Protein AF-A0A7S2GHD1-F1 (afdb_monomer)

Organism: NCBI:txid156173

Foldseek 3Di:
DDDDDDDDDDDDDDDDDDDDDDDDDDDDDDDDDDDDDDDDDDDDDDDDDDDDDPDDPDDDPQCPPPQQLVLQVVLQVCLVPVPLVDDPPCVPPVPFPQDPVLLVQQLVVLVVVVVVFAADPVVVVVLVVVLVVLQVLLCVLAPQKHKDWFDCVLLVQDTHLRATEIEIDHNDLADALVRQLVSLVVSLVSVVVVVQWDPWDWDSPDPWTWIWIAGPPPRRIYIYTYQAPVRRLLRLVSSLQCVLDVLLSSLLNLQLLLCVLAVQQDLVQLHFHSSLSSLLSLLLQSNDVRRQDHLQLSGDDPDDPQPPQWDQGNVRDIWRSDGHRPSVSSNVSVVPNPDHDPDRSSRSQLSSLCCLQPSDDQQFWARESNSSHTDGCVSLVLNDDDPPDDARASRRFYADHINRNDTSSRSHGPVSVVSVNVLSNVSNCQSRPVSHHSCNSSHHDDPCVVVVVPPPDPDDDDDDDD

Sequence (466 aa):
PKMQKKTQPPQPSTQPPQQPPPQPPPQPLPQPPPQPPPQSASQPAVSTPLEPQPLPVHQVPPSGGLPLAQQLLLQRERAIHQPRLYRPNTARFSARLIPRDLVEANSAAALDTFASLQPPAEDMAVRQSLLSRLQALVSAVEPGATLHPFGSSVSGLASKGADLDLTLMSGTDEMAKEQQSALVETLAEAMEASGQMETVQARPKARVPIVALKDASSSLKCDICMCNKLALRNSQLLRAYMTLDPRARQLAFLIKYWAKRREINNPYHGSPSSYAWVLLVIHYLQTTSPPVLPVLQDLHGPNVPATDTFVRAHDGRAFDCYFFSDIDAIGQAMSHLGTRNVQTVGELLIGFFRRYAREFDFVKNVTSIRTGAFLTKQDKGWDKKEAGFHGDRHLFCIEDPFELTHDLGRVMDRDTLRYVRSEIDRADALLSEQRGSFEALTARYVDNSAAKNAQPKPKPKPKPKP

Mean predicted aligned error: 12.32 Å

Secondary structure (DSSP, 8-state):
---------PPPP-PPPPPPPPPPPPPPPPPPPPPPPPP--PPPP-------PPP---SS--STTS-HHHHHHHHHHHHHHS--SS---GGGTTT----HHHHHHHHHHHHHHHHHTSPPHHHHHHHHHHHHHHHHHHHHHSTT-EEEEETHHHHT-PPTT--EEEEEE-SSS---HHHHHHHHHHHHHHHHHTSSEEEEEEETTSSS-EEEEEETTT--EEEEEES-HHHHHHHHHHHHHHHH-HHHHHHHHHHHHHHHHTT---GGGTSPPHHHHHHHHHHHHHTSSS-SS--GGG---TT--GGG-EEE-TTS-EEE------HHHHHHHHHTSS------HHHHHHHHHHIIIII--TTTEEEETTTTEEEEHHHHTTTSPPTT--S---SSEEB-SS-TT-BGGGG--HHHHHHHHHHHHHHHHHHHTS---HHHHTPPP--THHHHHTSPPPPPPPPPP-

Solvent-accessible surface area (backbone atoms only — not comparable to full-atom values): 27524 Å² total; per-residue (Å²): 138,81,87,84,89,82,86,86,85,85,87,85,89,79,84,85,87,81,85,84,83,89,83,83,85,84,83,90,81,86,86,80,82,90,78,83,89,80,79,92,77,83,78,87,77,84,80,72,86,76,76,84,75,78,78,87,87,79,88,74,79,71,48,63,87,47,59,60,44,57,42,53,48,52,52,47,51,48,49,71,63,48,74,65,95,59,79,74,78,49,91,83,63,76,78,71,80,60,58,66,68,59,40,52,52,31,26,50,52,45,51,53,51,54,61,74,38,44,52,55,80,64,51,57,55,52,51,51,53,50,50,54,53,50,41,54,56,44,33,72,76,41,73,68,37,44,72,43,75,19,47,42,73,54,24,74,56,43,41,56,89,50,61,45,40,32,27,39,38,58,71,54,100,76,67,56,65,70,56,46,22,52,47,25,47,53,50,33,53,54,42,52,73,65,69,57,45,36,80,66,42,60,37,46,85,44,98,63,24,26,28,36,34,24,34,61,89,78,66,46,39,35,39,41,29,52,43,47,55,59,51,45,52,52,16,50,54,45,23,50,55,34,66,69,36,68,57,51,36,52,49,36,41,50,52,41,49,32,30,53,29,56,71,45,39,40,49,93,79,22,26,40,36,53,66,50,55,36,48,56,42,52,27,49,33,22,55,38,90,54,43,72,41,82,38,42,56,64,47,46,70,90,88,68,73,83,85,77,29,65,44,60,37,68,84,71,53,72,29,66,60,60,54,56,75,60,54,66,61,50,50,56,30,58,69,70,59,84,73,74,54,79,74,50,62,27,54,49,52,47,50,49,28,40,40,67,56,73,66,58,48,52,86,47,40,22,46,27,50,51,73,34,44,76,44,46,22,69,83,68,58,48,72,56,86,60,87,97,59,95,71,72,55,46,54,52,34,31,44,39,77,49,55,69,87,41,49,58,21,49,53,23,45,75,67,48,46,53,51,54,49,51,52,35,42,48,44,30,41,27,63,60,70,67,76,46,48,49,63,68,64,41,41,68,66,74,82,58,64,65,63,63,70,67,53,80,75,78,76,79,76,82,75,82,78,133

InterPro domains:
  IPR002058 PAP/25A-associated [PF03828] (345-406)
  IPR043519 Nucleotidyltransferase superfamily [G3DSA:3.30.460.10] (127-244)
  IPR043519 Nucleotidyltransferase superfamily [SSF81301] (103-242)
  IPR054708 Poly(A) RNA polymerase, mitochondrial-like, central palm domain [PF22600] (112-242)

Structure (mmCIF, N/CA/C/O backbone):
data_AF-A0A7S2GHD1-F1
#
_entry.id   AF-A0A7S2GHD1-F1
#
loop_
_atom_site.group_PDB
_atom_site.id
_atom_site.type_symbol
_atom_site.label_atom_id
_atom_site.label_alt_id
_atom_site.label_comp_id
_atom_site.label_asym_id
_atom_site.label_entity_id
_atom_site.label_seq_id
_atom_site.pdbx_PDB_ins_code
_atom_site.Cartn_x
_atom_site.Cartn_y
_atom_site.Cartn_z
_atom_site.occupancy
_atom_site.B_iso_or_equiv
_atom_site.auth_seq_id
_atom_site.auth_comp_id
_atom_site.auth_asym_id
_atom_site.auth_atom_id
_atom_site.pdbx_PDB_model_num
ATOM 1 N N . PRO A 1 1 ? -40.610 44.596 34.207 1.00 37.78 1 PRO A N 1
ATOM 2 C CA . PRO A 1 1 ? -41.907 45.046 34.773 1.00 37.78 1 PRO A CA 1
ATOM 3 C C . PRO A 1 1 ? -42.949 43.928 34.665 1.00 37.78 1 PRO A C 1
ATOM 5 O O . PRO A 1 1 ? -43.111 43.339 33.604 1.00 37.78 1 PRO A O 1
ATOM 8 N N . LYS A 1 2 ? -43.532 43.571 35.810 1.00 35.34 2 LYS A N 1
ATOM 9 C CA . LYS A 1 2 ? -44.385 42.404 36.051 1.00 35.34 2 LYS A CA 1
ATOM 10 C C . LYS A 1 2 ? -45.755 42.494 35.360 1.00 35.34 2 LYS A C 1
ATOM 12 O O . LYS A 1 2 ? -46.320 43.573 35.286 1.00 35.34 2 LYS A O 1
ATOM 17 N N . MET A 1 3 ? -46.274 41.302 35.039 1.00 34.78 3 MET A N 1
ATOM 18 C CA . MET A 1 3 ? -47.674 40.846 35.109 1.00 34.78 3 MET A CA 1
ATOM 19 C C . MET A 1 3 ? -48.775 41.665 34.42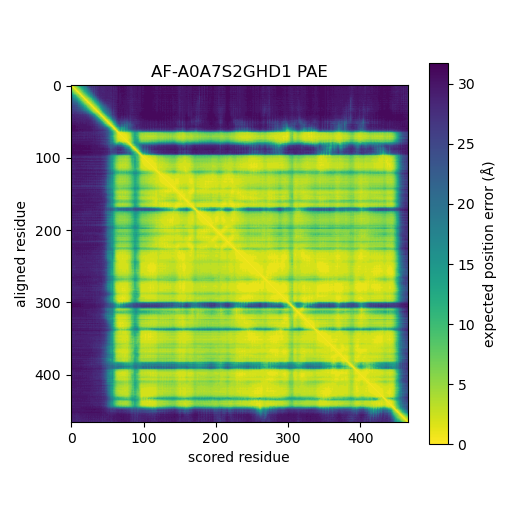2 1.00 34.78 3 MET A C 1
ATOM 21 O O . MET A 1 3 ? -49.063 42.781 34.827 1.00 34.78 3 MET A O 1
ATOM 25 N N . GLN A 1 4 ? -49.571 40.977 33.593 1.00 38.78 4 GLN A N 1
ATOM 26 C CA . GLN A 1 4 ? -51.027 40.927 33.783 1.00 38.78 4 GLN A CA 1
ATOM 27 C C . GLN A 1 4 ? -51.646 39.679 33.121 1.00 38.78 4 GLN A C 1
ATOM 29 O O . GLN A 1 4 ? -51.454 39.417 31.938 1.00 38.78 4 GLN A O 1
ATOM 34 N N . LYS A 1 5 ? -52.376 38.903 33.936 1.00 39.75 5 LYS A N 1
ATOM 35 C CA . LYS A 1 5 ? -53.322 37.838 33.558 1.00 39.75 5 LYS A CA 1
ATOM 36 C C . LYS A 1 5 ? -54.640 38.467 33.082 1.00 39.75 5 LYS A C 1
ATOM 38 O O . LYS A 1 5 ? -55.083 39.411 33.727 1.00 39.75 5 LYS A O 1
ATOM 43 N N . LYS A 1 6 ? -55.305 37.864 32.088 1.00 39.19 6 LYS A N 1
ATOM 44 C CA . LYS A 1 6 ? -56.770 37.897 31.842 1.00 39.19 6 LYS A CA 1
ATOM 45 C C . LYS A 1 6 ? -57.143 36.659 30.996 1.00 39.19 6 LYS A C 1
ATOM 47 O O . LYS A 1 6 ? -56.630 36.522 29.896 1.00 39.19 6 LYS A O 1
ATOM 52 N N . THR A 1 7 ? -57.611 35.572 31.618 1.00 37.84 7 THR A N 1
ATOM 53 C CA . THR A 1 7 ? -59.014 35.076 31.698 1.00 37.84 7 THR A CA 1
ATOM 54 C C . THR A 1 7 ? -59.692 34.709 30.364 1.00 37.84 7 THR A C 1
ATOM 56 O O . THR A 1 7 ? -59.926 35.561 29.515 1.00 37.84 7 THR A O 1
ATOM 59 N N . GLN A 1 8 ? -60.029 33.414 30.245 1.00 38.12 8 GLN A N 1
ATOM 60 C CA . GLN A 1 8 ? -60.832 32.744 29.204 1.00 38.12 8 GLN A CA 1
ATOM 61 C C . GLN A 1 8 ? -62.340 33.043 29.313 1.00 38.12 8 GLN A C 1
ATOM 63 O O . GLN A 1 8 ? -62.835 33.276 30.418 1.00 38.12 8 GLN A O 1
ATOM 68 N N . PRO A 1 9 ? -63.079 32.866 28.202 1.00 45.22 9 PRO A N 1
ATOM 69 C CA . PRO A 1 9 ? -64.452 32.350 28.180 1.00 45.22 9 PRO A CA 1
ATOM 70 C C . PRO A 1 9 ? -64.586 31.018 27.378 1.00 45.22 9 PRO A C 1
ATOM 72 O O . PRO A 1 9 ? -63.629 30.607 26.721 1.00 45.22 9 PRO A O 1
ATOM 75 N N . PRO A 1 10 ? -65.730 30.301 27.475 1.00 46.19 10 PRO A N 1
ATOM 76 C CA . PRO A 1 10 ? -65.793 28.833 27.430 1.00 46.19 10 PRO A CA 1
ATOM 77 C C . PRO A 1 10 ? -66.071 28.199 26.050 1.00 46.19 10 PRO A C 1
ATOM 79 O O . PRO A 1 10 ? -66.536 28.847 25.117 1.00 46.19 10 PRO A O 1
ATOM 82 N N . GLN A 1 11 ? -65.799 26.889 25.970 1.00 40.75 11 GLN A N 1
ATOM 83 C CA . GLN A 1 11 ? -66.044 25.991 24.832 1.00 40.75 11 GLN A CA 1
ATOM 84 C C . GLN A 1 11 ? -67.536 25.677 24.606 1.00 40.75 11 GLN A C 1
ATOM 86 O O . GLN A 1 11 ? -68.266 25.493 25.582 1.00 40.75 11 GLN A O 1
ATOM 91 N N . PRO A 1 12 ? -67.953 25.440 23.348 1.00 41.81 12 PRO A N 1
ATOM 92 C CA . PRO A 1 12 ? -69.106 24.615 23.024 1.00 41.81 12 PRO A CA 1
ATOM 93 C C . PRO A 1 12 ? -68.707 23.202 22.561 1.00 41.81 12 PRO A C 1
ATOM 95 O O . PRO A 1 12 ? -67.765 22.993 21.799 1.00 41.81 12 PRO A O 1
ATOM 98 N N . SER A 1 13 ? -69.481 22.237 23.044 1.00 36.03 13 SER A N 1
ATOM 99 C CA . SER A 1 13 ? -69.466 20.804 22.756 1.00 36.03 13 SER A CA 1
ATOM 100 C C . SER A 1 13 ? -70.021 20.458 21.369 1.00 36.03 13 SER A C 1
ATOM 102 O O . SER A 1 13 ? -71.131 20.881 21.048 1.00 36.03 13 SER A O 1
ATOM 104 N N . THR A 1 14 ? -69.347 19.580 20.617 1.00 41.84 14 THR A N 1
ATOM 105 C CA . THR A 1 14 ? -69.944 18.859 19.474 1.00 41.84 14 THR A CA 1
ATOM 106 C C . THR A 1 14 ? -69.429 17.419 19.396 1.00 41.84 14 THR A C 1
ATOM 108 O O . THR A 1 14 ? -68.226 17.172 19.443 1.00 41.84 14 THR A O 1
ATOM 111 N N . GLN A 1 15 ? -70.382 16.488 19.319 1.00 44.69 15 GLN A N 1
ATOM 112 C CA . GLN A 1 15 ? -70.245 15.029 19.259 1.00 44.69 15 GLN A CA 1
ATOM 113 C C . GLN A 1 15 ? -69.568 14.524 17.963 1.00 44.69 15 GLN A C 1
ATOM 115 O O . GLN A 1 15 ? -69.594 15.224 16.949 1.00 44.69 15 GLN A O 1
ATOM 120 N N . PRO A 1 16 ? -68.996 13.301 17.970 1.00 50.09 16 PRO A N 1
ATOM 121 C CA . PRO A 1 16 ? -68.342 12.699 16.806 1.00 50.09 16 PRO A CA 1
ATOM 122 C C . PRO A 1 16 ? -69.345 12.152 15.762 1.00 50.09 16 PRO A C 1
ATOM 124 O O . PRO A 1 16 ? -70.414 11.668 16.140 1.00 50.09 16 PRO A O 1
ATOM 127 N N . PRO A 1 17 ? -69.014 12.180 14.455 1.00 49.69 17 PRO A N 1
ATOM 128 C CA . PRO A 1 17 ? -69.890 11.678 13.396 1.00 49.69 17 PRO A CA 1
ATOM 129 C C . PRO A 1 17 ? -69.928 10.140 13.310 1.00 49.69 17 PRO A C 1
ATOM 131 O O . PRO A 1 17 ? -68.912 9.457 13.440 1.00 49.69 17 PRO A O 1
ATOM 134 N N . GLN A 1 18 ? -71.137 9.626 13.064 1.00 46.00 18 GLN A N 1
ATOM 135 C CA . GLN A 1 18 ? -71.515 8.217 12.903 1.00 46.00 18 GLN A CA 1
ATOM 136 C C . GLN A 1 18 ? -71.136 7.651 11.518 1.00 46.00 18 GLN A C 1
ATOM 138 O O . GLN A 1 18 ? -71.152 8.364 10.516 1.00 46.00 18 GLN A O 1
ATOM 143 N N . GLN A 1 19 ? -70.835 6.348 11.468 1.00 46.50 19 GLN A N 1
ATOM 144 C CA . GLN A 1 19 ? -70.593 5.572 10.243 1.00 46.50 19 GLN A CA 1
ATOM 145 C C . GLN A 1 19 ? -71.900 5.283 9.470 1.00 46.50 19 GLN A C 1
ATOM 147 O O . GLN A 1 19 ? -72.913 4.983 10.104 1.00 46.50 19 GLN A O 1
ATOM 152 N N . PRO A 1 20 ? -71.894 5.301 8.122 1.00 58.06 20 PRO A N 1
ATOM 153 C CA . PRO A 1 20 ? -73.036 4.869 7.314 1.00 58.06 20 PRO A CA 1
ATOM 154 C C . PRO A 1 20 ? -73.120 3.327 7.157 1.00 58.06 20 PRO A C 1
ATOM 156 O O . PRO A 1 20 ? -72.095 2.647 7.232 1.00 58.06 20 PRO A O 1
ATOM 159 N N . PRO A 1 21 ? -74.329 2.767 6.932 1.00 55.34 21 PRO A N 1
ATOM 160 C CA . PRO A 1 21 ? -74.600 1.321 6.912 1.00 55.34 21 PRO A CA 1
ATOM 161 C C . PRO A 1 21 ? -74.202 0.620 5.589 1.00 55.34 21 PRO A C 1
ATOM 163 O O . PRO A 1 21 ? -74.040 1.286 4.564 1.00 55.34 21 PRO A O 1
ATOM 166 N N . PRO A 1 22 ? -74.068 -0.726 5.580 1.00 46.72 22 PRO A N 1
ATOM 167 C CA . PRO A 1 22 ? -73.596 -1.493 4.423 1.00 46.72 22 PRO A CA 1
ATOM 168 C C . PRO A 1 22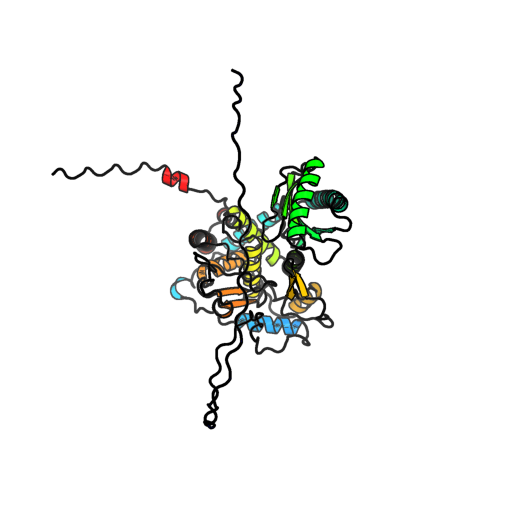 ? -74.678 -1.686 3.344 1.00 46.72 22 PRO A C 1
ATOM 170 O O . PRO A 1 22 ? -75.854 -1.874 3.655 1.00 46.72 22 PRO A O 1
ATOM 173 N N . GLN A 1 23 ? -74.272 -1.686 2.069 1.00 56.38 23 GLN A N 1
ATOM 174 C CA . GLN A 1 23 ? -75.145 -1.982 0.923 1.00 56.38 23 GLN A CA 1
ATOM 175 C C . GLN A 1 23 ? -75.169 -3.488 0.570 1.00 56.38 23 GLN A C 1
ATOM 177 O O . GLN A 1 23 ? -74.152 -4.165 0.738 1.00 56.38 23 GLN A O 1
ATOM 182 N N . PRO A 1 24 ? -76.310 -4.020 0.078 1.00 52.81 24 PRO A N 1
ATOM 183 C CA . PRO A 1 24 ? -76.503 -5.439 -0.245 1.00 52.81 24 PRO A CA 1
ATOM 184 C C . PRO A 1 24 ? -75.884 -5.849 -1.600 1.00 52.81 24 PRO A C 1
ATOM 186 O O . PRO A 1 24 ? -75.637 -4.990 -2.449 1.00 52.81 24 PRO A O 1
ATOM 189 N N . PRO A 1 25 ? -75.648 -7.157 -1.839 1.00 50.31 25 PRO A N 1
ATOM 190 C CA . PRO A 1 25 ? -74.946 -7.628 -3.030 1.00 50.31 25 PRO A CA 1
ATOM 191 C C . PRO A 1 25 ? -75.869 -7.692 -4.265 1.00 50.31 25 PRO A C 1
ATOM 193 O O . PRO A 1 25 ? -77.022 -8.115 -4.142 1.00 50.31 25 PRO A O 1
ATOM 196 N N . PRO A 1 26 ? -75.388 -7.336 -5.470 1.00 54.94 26 PRO A N 1
ATOM 197 C CA . PRO A 1 26 ? -76.144 -7.525 -6.706 1.00 54.94 26 PRO A CA 1
ATOM 198 C C . PRO A 1 26 ? -76.086 -8.979 -7.222 1.00 54.94 26 PRO A C 1
ATOM 200 O O . PRO A 1 26 ? -75.068 -9.662 -7.117 1.00 54.94 26 PRO A O 1
ATOM 203 N N . GLN A 1 27 ? -77.212 -9.434 -7.783 1.00 47.22 27 GLN A N 1
ATOM 204 C CA . GLN A 1 27 ? -77.449 -10.769 -8.353 1.00 47.22 27 GLN A CA 1
ATOM 205 C C . GLN A 1 27 ? -76.729 -10.996 -9.703 1.00 47.22 27 GLN A C 1
ATOM 207 O O . GLN A 1 27 ? -76.433 -10.027 -10.405 1.00 47.22 27 GLN A O 1
ATOM 212 N N . PRO A 1 28 ? -76.467 -12.261 -10.101 1.00 42.12 28 PRO A N 1
ATOM 213 C CA . PRO A 1 28 ? -75.645 -12.576 -11.267 1.00 42.12 28 PRO A CA 1
ATOM 214 C C . PRO A 1 28 ? -76.436 -12.549 -12.587 1.00 42.12 28 PRO A C 1
ATOM 216 O O . PRO A 1 28 ? -77.544 -13.077 -12.678 1.00 42.12 28 PRO A O 1
ATOM 219 N N . LEU A 1 29 ? -75.824 -11.985 -13.631 1.00 47.00 29 LEU A N 1
ATOM 220 C CA . LEU A 1 29 ? -76.291 -12.030 -15.024 1.00 47.00 29 LEU A CA 1
ATOM 221 C C . LEU A 1 29 ? -75.505 -13.087 -15.842 1.00 47.00 29 LEU A C 1
ATOM 223 O O . LEU A 1 29 ? -74.396 -13.455 -15.451 1.00 47.00 29 LEU A O 1
ATOM 227 N N . PRO A 1 30 ? -76.092 -13.623 -16.935 1.00 37.97 30 PRO A N 1
ATOM 228 C CA . PRO A 1 30 ? -75.786 -14.952 -17.478 1.00 37.97 30 PRO A CA 1
ATOM 229 C C . PRO A 1 30 ? -74.497 -15.031 -18.312 1.00 37.97 30 PRO A C 1
ATOM 231 O O . PRO A 1 30 ? -74.081 -14.063 -18.945 1.00 37.97 30 PRO A O 1
ATOM 234 N N . GLN A 1 31 ? -73.887 -16.223 -18.334 1.00 44.22 31 GLN A N 1
ATOM 235 C CA . GLN A 1 31 ? -72.625 -16.495 -19.031 1.00 44.22 31 GLN A CA 1
ATOM 236 C C . GLN A 1 31 ? -72.786 -16.609 -20.562 1.00 44.22 31 GLN A C 1
ATOM 238 O O . GLN A 1 31 ? -73.662 -17.344 -21.024 1.00 44.22 31 GLN A O 1
ATOM 243 N N . PRO A 1 32 ? -71.908 -15.968 -21.356 1.00 44.81 32 PRO A N 1
ATOM 244 C CA . PRO A 1 32 ? -71.729 -16.262 -22.778 1.00 44.81 32 PRO A CA 1
ATOM 245 C C . PRO A 1 32 ? -70.760 -17.450 -23.025 1.00 44.81 32 PRO A C 1
ATOM 247 O O . PRO A 1 32 ? -69.942 -17.767 -22.160 1.00 44.81 32 PRO A O 1
ATOM 250 N N . PRO A 1 33 ? -70.849 -18.120 -24.196 1.00 42.50 33 PRO A N 1
ATOM 251 C CA . PRO A 1 33 ? -70.137 -19.368 -24.519 1.00 42.50 33 PRO A CA 1
ATOM 252 C C . PRO A 1 33 ? -68.618 -19.181 -24.735 1.00 42.50 33 PRO A C 1
ATOM 254 O O . PRO A 1 33 ? -68.160 -18.056 -24.945 1.00 42.50 33 PRO A O 1
ATOM 257 N N . PRO A 1 34 ? -67.817 -20.269 -24.696 1.00 39.16 34 PRO A N 1
ATOM 258 C CA . PRO A 1 34 ? -66.365 -20.186 -24.562 1.00 39.16 34 PRO A CA 1
ATOM 259 C C . PRO A 1 34 ? -65.675 -19.727 -25.853 1.00 39.16 34 PRO A C 1
ATOM 261 O O . PRO A 1 34 ? -65.996 -20.193 -26.947 1.00 39.16 34 PRO A O 1
ATOM 264 N N . GLN A 1 35 ? -64.679 -18.851 -25.705 1.00 41.41 35 GLN A N 1
ATOM 265 C CA . GLN A 1 35 ? -63.761 -18.436 -26.769 1.00 41.41 35 GLN A CA 1
ATOM 266 C C . GLN A 1 35 ? -62.394 -19.149 -26.656 1.00 41.41 35 GLN A C 1
ATOM 268 O O . GLN A 1 35 ? -62.009 -19.556 -25.559 1.00 41.41 35 GLN A O 1
ATOM 273 N N . PRO A 1 36 ? -61.691 -19.349 -27.793 1.00 37.31 36 PRO A N 1
ATOM 274 C CA . PRO A 1 36 ? -60.543 -20.254 -27.933 1.00 37.31 36 PRO A CA 1
ATOM 275 C C . PRO A 1 36 ? -59.289 -19.762 -27.185 1.00 37.31 36 PRO A C 1
ATOM 277 O O . PRO A 1 36 ? -59.209 -18.584 -26.835 1.00 37.31 36 PRO A O 1
ATOM 280 N N . PRO A 1 37 ? -58.295 -20.639 -26.929 1.00 37.47 37 PRO A N 1
ATOM 281 C CA . PRO A 1 37 ? -57.198 -20.327 -26.017 1.00 37.47 37 PRO A CA 1
ATOM 282 C C . PRO A 1 37 ? -56.281 -19.233 -26.590 1.00 37.47 37 PRO A C 1
ATOM 284 O O . PRO A 1 37 ? -55.799 -19.375 -27.719 1.00 37.47 37 PRO A O 1
ATOM 287 N N . PRO A 1 38 ? -55.988 -18.162 -25.829 1.00 34.72 38 PRO A N 1
ATOM 288 C CA . PRO A 1 38 ? -55.020 -17.163 -26.244 1.00 34.72 38 PRO A CA 1
ATOM 289 C C . PRO A 1 38 ? -53.586 -17.640 -25.980 1.00 34.72 38 PRO A C 1
ATOM 291 O O . PRO A 1 38 ? -53.250 -18.168 -24.919 1.00 34.72 38 PRO A O 1
ATOM 294 N N . GLN A 1 39 ? -52.746 -17.432 -26.990 1.00 33.56 39 GLN A N 1
ATOM 295 C CA . GLN A 1 39 ? -51.307 -17.659 -26.978 1.00 33.56 39 GLN A CA 1
ATOM 296 C C . GLN A 1 39 ? -50.620 -16.771 -25.930 1.00 33.56 39 GLN A C 1
ATOM 298 O O . GLN A 1 39 ? -50.991 -15.618 -25.714 1.00 33.56 39 GLN A O 1
ATOM 303 N N . SER A 1 40 ? -49.612 -17.338 -25.274 1.00 31.50 40 SER A N 1
ATOM 304 C CA . SER A 1 40 ? -48.856 -16.755 -24.168 1.00 31.50 40 SER A CA 1
ATOM 305 C C . SER A 1 40 ? -48.171 -15.434 -24.536 1.00 31.50 40 SER A C 1
ATOM 307 O O . SER A 1 40 ? -47.196 -15.425 -25.287 1.00 31.50 40 SER A O 1
ATOM 309 N N . ALA A 1 41 ? -48.619 -14.338 -23.925 1.00 30.23 41 ALA A N 1
ATOM 310 C CA . ALA A 1 41 ? -47.867 -13.094 -23.812 1.00 30.23 41 ALA A CA 1
ATOM 311 C C . ALA A 1 41 ? -47.753 -12.734 -22.324 1.00 30.23 41 ALA A C 1
ATOM 313 O O . ALA A 1 41 ? -48.689 -12.225 -21.708 1.00 30.23 41 ALA A O 1
ATOM 314 N N . SER A 1 42 ? -46.612 -13.077 -21.730 1.00 32.00 42 SER A N 1
ATOM 315 C CA . SER A 1 42 ? -46.301 -12.841 -20.322 1.00 32.00 42 SER A CA 1
ATOM 316 C C . SER A 1 42 ? -45.994 -11.361 -20.071 1.00 32.00 42 SER A C 1
ATOM 318 O O . SER A 1 42 ? -45.145 -10.771 -20.738 1.00 32.00 42 SER A O 1
ATOM 320 N N . GLN A 1 43 ? -46.680 -10.778 -19.088 1.00 30.58 43 GLN A N 1
ATOM 321 C CA . GLN A 1 43 ? -46.384 -9.470 -18.496 1.00 30.58 43 GLN A CA 1
ATOM 322 C C . GLN A 1 43 ? -45.034 -9.467 -17.740 1.00 30.58 43 GLN A C 1
ATOM 324 O O . GLN A 1 43 ? -44.544 -10.535 -17.363 1.00 30.58 43 GLN A O 1
ATOM 329 N N . PRO A 1 44 ? -44.418 -8.286 -17.513 1.00 27.22 44 PRO A N 1
ATOM 330 C CA . PRO A 1 44 ? -43.065 -8.180 -16.977 1.00 27.22 44 PRO A CA 1
ATOM 331 C C . PRO A 1 44 ? -43.027 -8.501 -15.478 1.00 27.22 44 PRO A C 1
ATOM 333 O O . PRO A 1 44 ? -43.750 -7.908 -14.678 1.00 27.22 44 PRO A O 1
ATOM 336 N N . ALA A 1 45 ? -42.152 -9.432 -15.100 1.00 29.30 45 ALA A N 1
ATOM 337 C CA . ALA A 1 45 ? -41.855 -9.738 -13.710 1.00 29.30 45 ALA A CA 1
ATOM 338 C C . ALA A 1 45 ? -40.996 -8.630 -13.079 1.00 29.30 45 ALA A C 1
ATOM 340 O O . ALA A 1 45 ? -40.041 -8.134 -13.676 1.00 29.30 45 ALA A O 1
ATOM 341 N N . VAL A 1 46 ? -41.356 -8.275 -11.849 1.00 31.47 46 VAL A N 1
ATOM 342 C CA . VAL A 1 46 ? -40.602 -7.423 -10.928 1.00 31.47 46 VAL A CA 1
ATOM 343 C C . VAL A 1 46 ? -39.225 -8.048 -10.685 1.00 31.47 46 VAL A C 1
ATOM 345 O O . VAL A 1 46 ? -39.125 -9.141 -10.133 1.00 31.47 46 VAL A O 1
ATOM 348 N N . SER A 1 47 ? -38.163 -7.365 -11.110 1.00 29.03 47 SER A N 1
ATOM 349 C CA . SER A 1 47 ? -36.783 -7.820 -10.934 1.00 29.03 47 SER A CA 1
ATOM 350 C C . SER A 1 47 ? -36.332 -7.634 -9.483 1.00 29.03 47 SER A C 1
ATOM 352 O O . SER A 1 47 ? -36.051 -6.520 -9.043 1.00 29.03 47 SER A O 1
ATOM 354 N N . THR A 1 48 ? -36.225 -8.734 -8.745 1.00 31.30 48 THR A N 1
ATOM 355 C CA . THR A 1 48 ? -35.359 -8.854 -7.564 1.00 31.30 48 THR A CA 1
ATOM 356 C C . THR A 1 48 ? -33.913 -8.468 -7.920 1.00 31.30 48 THR A C 1
ATOM 358 O O . THR A 1 48 ? -33.484 -8.736 -9.047 1.00 31.30 48 THR A O 1
ATOM 361 N N . PRO A 1 49 ? -33.131 -7.856 -7.007 1.00 29.42 49 PRO A N 1
ATOM 362 C CA . PRO A 1 49 ? -31.740 -7.514 -7.286 1.00 29.42 49 PRO A CA 1
ATOM 363 C C . PRO A 1 49 ? -30.940 -8.798 -7.522 1.00 29.42 49 PRO A C 1
ATOM 365 O O . PRO A 1 49 ? -30.820 -9.632 -6.628 1.00 29.42 49 PRO A O 1
ATOM 368 N N . LEU A 1 50 ? -30.422 -8.961 -8.738 1.00 30.59 50 LEU A N 1
ATOM 369 C CA . LEU A 1 50 ? -29.473 -10.014 -9.077 1.00 30.59 50 LEU A CA 1
ATOM 370 C C . LEU A 1 50 ? -28.194 -9.801 -8.265 1.00 30.59 50 LEU A C 1
ATOM 372 O O . LEU A 1 50 ? -27.485 -8.809 -8.440 1.00 30.59 50 LEU A O 1
ATOM 376 N N . GLU A 1 51 ? -27.916 -10.753 -7.385 1.00 33.25 51 GLU A N 1
ATOM 377 C CA . GLU A 1 51 ? -26.600 -10.975 -6.803 1.00 33.25 51 GLU A CA 1
ATOM 378 C C . GLU A 1 51 ? -25.573 -11.078 -7.954 1.00 33.25 51 GLU A C 1
ATOM 380 O O . GLU A 1 51 ? -25.834 -11.784 -8.938 1.00 33.25 51 GLU A O 1
ATOM 385 N N . PRO A 1 52 ? -24.451 -10.334 -7.923 1.00 31.11 52 PRO A N 1
ATOM 386 C CA . PRO A 1 52 ? -23.507 -10.329 -9.031 1.00 31.11 52 PRO A CA 1
ATOM 387 C C . PRO A 1 52 ? -22.831 -11.698 -9.145 1.00 31.11 52 PRO A C 1
ATOM 389 O O . PRO A 1 52 ? -21.923 -12.028 -8.387 1.00 31.11 52 PRO A O 1
ATOM 392 N N . GLN A 1 53 ? -23.272 -12.486 -10.125 1.00 29.66 53 GLN A N 1
ATOM 393 C CA . GLN A 1 53 ? -22.576 -13.686 -10.577 1.00 29.66 53 GLN A CA 1
ATOM 394 C C . GLN A 1 53 ? -21.172 -13.284 -11.069 1.00 29.66 53 GLN A C 1
ATOM 396 O O . GLN A 1 53 ? -21.068 -12.390 -11.919 1.00 29.66 53 GLN A O 1
ATOM 401 N N . PRO A 1 54 ? -20.086 -13.893 -10.560 1.00 32.72 54 PRO A N 1
ATOM 402 C CA . PRO A 1 54 ? -18.752 -13.639 -11.083 1.00 32.72 54 PRO A CA 1
ATOM 403 C C . PRO A 1 54 ? -18.691 -14.047 -12.561 1.00 32.72 54 PRO A C 1
ATOM 405 O O . PRO A 1 54 ? -19.144 -15.123 -12.949 1.00 32.72 54 PRO A O 1
ATOM 408 N N . LEU A 1 55 ? -18.148 -13.155 -13.394 1.00 33.56 55 LEU A N 1
ATOM 409 C CA . LEU A 1 55 ? -17.928 -13.398 -14.820 1.00 33.56 55 LEU A CA 1
ATOM 410 C C . LEU A 1 55 ? -17.098 -14.683 -15.030 1.00 33.56 55 LEU A C 1
ATOM 412 O O . LEU A 1 55 ? -16.165 -14.934 -14.262 1.00 33.56 55 LEU A O 1
ATOM 416 N N . PRO A 1 56 ? -17.384 -15.479 -16.076 1.00 31.06 56 PRO A N 1
ATOM 417 C CA . PRO A 1 56 ? -16.688 -16.736 -16.304 1.00 31.06 56 PRO A CA 1
ATOM 418 C C . PRO A 1 56 ? -15.243 -16.493 -16.753 1.00 31.06 56 PRO A C 1
ATOM 420 O O . PRO A 1 56 ? -14.977 -15.997 -17.847 1.00 31.06 56 PRO A O 1
ATOM 423 N N . VAL A 1 57 ? -14.302 -16.891 -15.895 1.00 40.50 57 VAL A N 1
ATOM 424 C CA . VAL A 1 57 ? -12.878 -17.035 -16.211 1.00 40.50 57 VAL A CA 1
ATOM 425 C C . VAL A 1 57 ? -12.707 -18.352 -16.976 1.00 40.50 57 VAL A C 1
ATOM 427 O O . VAL A 1 57 ? -12.649 -19.429 -16.393 1.00 40.50 57 VAL A O 1
ATOM 430 N N . HIS A 1 58 ? -12.663 -18.291 -18.300 1.00 37.81 58 HIS A N 1
ATOM 431 C CA . HIS A 1 58 ? -12.425 -19.438 -19.182 1.00 37.81 58 HIS A CA 1
ATOM 432 C C . HIS A 1 58 ? -11.247 -19.054 -20.101 1.00 37.81 58 HIS A C 1
ATOM 434 O O . HIS A 1 58 ? -11.313 -18.007 -20.731 1.00 37.81 58 HIS A O 1
ATOM 440 N N . GLN A 1 59 ? -10.124 -19.771 -20.243 1.00 32.69 59 GLN A N 1
ATOM 441 C CA . GLN A 1 59 ? -9.741 -21.146 -19.905 1.00 32.69 59 GLN A CA 1
ATOM 442 C C . GLN A 1 59 ? -8.216 -21.210 -19.665 1.00 32.69 59 GLN A C 1
ATOM 444 O O . GLN A 1 59 ? -7.431 -21.149 -20.607 1.00 32.69 59 GLN A O 1
ATOM 449 N N . VAL A 1 60 ? -7.783 -21.379 -18.420 1.00 39.50 60 VAL A N 1
ATOM 450 C CA . VAL A 1 60 ? -6.464 -21.938 -18.087 1.00 39.50 60 VAL A CA 1
ATOM 451 C C . VAL A 1 60 ? -6.734 -22.897 -16.930 1.00 39.50 60 VAL A C 1
ATOM 453 O O . VAL A 1 60 ? -7.471 -22.496 -16.025 1.00 39.50 60 VAL A O 1
ATOM 456 N N . PRO A 1 61 ? -6.267 -24.161 -16.958 1.00 40.78 61 PRO A N 1
ATOM 457 C CA . PRO A 1 61 ? -6.484 -25.051 -15.825 1.00 40.78 61 PRO A CA 1
ATOM 458 C C . PRO A 1 61 ? -5.963 -24.357 -14.561 1.00 40.78 61 PRO A C 1
ATOM 460 O O . PRO A 1 61 ? -4.935 -23.673 -14.649 1.00 40.78 61 PRO A O 1
ATOM 463 N N . PRO A 1 62 ? -6.658 -24.481 -13.415 1.00 50.97 62 PRO A N 1
ATOM 464 C CA . PRO A 1 62 ? -6.131 -23.956 -12.169 1.00 50.97 62 PRO A CA 1
ATOM 465 C C . PRO A 1 62 ? -4.712 -24.496 -12.026 1.00 50.97 62 PRO A C 1
ATOM 467 O O . PRO A 1 62 ? -4.487 -25.696 -12.166 1.00 50.97 62 PRO A O 1
ATOM 470 N N . SER A 1 63 ? -3.747 -23.612 -11.775 1.00 55.03 63 SER A N 1
ATOM 471 C CA . SER A 1 63 ? -2.338 -23.970 -11.564 1.00 55.03 63 SER A CA 1
ATOM 472 C C . SER A 1 63 ? -2.174 -25.012 -10.434 1.00 55.03 63 SER A C 1
ATOM 474 O O . SER A 1 63 ? -1.110 -25.612 -10.277 1.00 55.03 63 SER A O 1
ATOM 476 N N . GLY A 1 64 ? -3.246 -25.241 -9.662 1.00 60.28 64 GLY A N 1
ATOM 477 C CA . GLY A 1 64 ? -3.414 -26.301 -8.682 1.00 60.28 64 GLY A CA 1
ATOM 478 C C . GLY A 1 64 ? -3.048 -27.681 -9.227 1.00 60.28 64 GLY A C 1
ATOM 479 O O . GLY A 1 64 ? -3.646 -28.191 -10.169 1.00 60.28 64 GLY A O 1
ATOM 480 N N . GLY A 1 65 ? -2.047 -28.286 -8.591 1.00 71.62 65 GLY A N 1
ATOM 481 C CA . GLY A 1 65 ? -1.542 -29.622 -8.913 1.00 71.62 65 GLY A CA 1
ATOM 482 C C . GLY A 1 65 ? -0.194 -29.632 -9.636 1.00 71.62 65 GLY A C 1
ATOM 483 O O . GLY A 1 65 ? 0.488 -30.652 -9.605 1.00 71.62 65 GLY A O 1
ATOM 484 N N . LEU A 1 66 ? 0.241 -28.513 -10.226 1.00 86.44 66 LEU A N 1
ATOM 485 C CA . LEU A 1 66 ? 1.590 -28.402 -10.787 1.00 86.44 66 LEU A CA 1
ATOM 486 C C . LEU A 1 66 ? 2.622 -28.082 -9.692 1.00 86.44 66 LEU A C 1
ATOM 488 O O . LEU A 1 66 ? 2.296 -27.373 -8.737 1.00 86.44 66 LEU A O 1
ATOM 492 N N . PRO A 1 67 ? 3.890 -28.510 -9.830 1.00 89.94 67 PRO A N 1
ATOM 493 C CA . PRO A 1 67 ? 4.969 -28.019 -8.979 1.00 89.94 67 PRO A CA 1
ATOM 494 C C . PRO A 1 67 ? 5.062 -26.488 -9.023 1.00 89.94 67 PRO A C 1
ATOM 496 O O . PRO A 1 67 ? 4.915 -25.882 -10.086 1.00 89.94 67 PRO A O 1
ATOM 499 N N . LEU A 1 68 ? 5.366 -25.855 -7.887 1.00 91.12 68 LEU A N 1
ATOM 500 C CA . LEU A 1 68 ? 5.372 -24.391 -7.753 1.00 91.12 68 LEU A CA 1
ATOM 501 C C . LEU A 1 68 ? 6.263 -23.690 -8.795 1.00 91.12 68 LEU A C 1
ATOM 503 O O . LEU A 1 68 ? 5.881 -22.664 -9.355 1.00 91.12 68 LEU A O 1
ATOM 507 N N . ALA A 1 69 ? 7.422 -24.272 -9.121 1.00 91.44 69 ALA A N 1
ATOM 508 C CA . ALA A 1 69 ? 8.307 -23.751 -10.163 1.00 91.44 69 ALA A CA 1
ATOM 509 C C . ALA A 1 69 ? 7.636 -23.732 -11.550 1.00 91.44 69 ALA A C 1
ATOM 511 O O . ALA A 1 69 ? 7.791 -22.772 -12.298 1.00 91.44 69 ALA A O 1
ATOM 512 N N . GLN A 1 70 ? 6.837 -24.746 -11.886 1.00 91.38 70 GLN A N 1
ATOM 513 C CA . GLN A 1 70 ? 6.118 -24.787 -13.158 1.00 91.38 70 GLN A CA 1
ATOM 514 C C . GLN A 1 70 ? 4.987 -23.751 -13.198 1.00 91.38 70 GLN A C 1
ATOM 516 O O . GLN A 1 70 ? 4.800 -23.099 -14.222 1.00 91.38 70 GLN A O 1
ATOM 521 N N . GLN A 1 71 ? 4.284 -23.529 -12.082 1.00 92.75 71 GLN A N 1
ATOM 522 C CA . GLN A 1 71 ? 3.279 -22.462 -11.985 1.00 92.75 71 GLN A CA 1
ATOM 523 C C . GLN A 1 71 ? 3.909 -21.080 -12.210 1.00 92.75 71 GLN A C 1
ATOM 525 O O . GLN A 1 71 ? 3.409 -20.280 -12.999 1.00 92.75 71 GLN A O 1
ATOM 530 N N . LEU A 1 72 ? 5.057 -20.818 -11.577 1.00 92.88 72 LEU A N 1
ATOM 531 C CA . LEU A 1 72 ? 5.805 -19.574 -11.762 1.00 92.88 72 LEU A CA 1
ATOM 532 C C . LEU A 1 72 ? 6.327 -19.413 -13.197 1.00 92.88 72 LEU A C 1
ATOM 534 O O . LEU A 1 72 ? 6.329 -18.300 -13.725 1.00 92.88 72 LEU A O 1
ATOM 538 N N . LEU A 1 73 ? 6.761 -20.500 -13.843 1.00 91.19 73 LEU A N 1
ATOM 539 C CA . LEU A 1 73 ? 7.167 -20.475 -15.249 1.00 91.19 73 LEU A CA 1
ATOM 540 C C . LEU A 1 73 ? 5.992 -20.083 -16.155 1.00 91.19 73 LEU A C 1
ATOM 542 O O . LEU A 1 73 ? 6.142 -19.178 -16.973 1.00 91.19 73 LEU A O 1
ATOM 546 N N . LEU A 1 74 ? 4.809 -20.668 -15.940 1.00 90.38 74 LEU A N 1
ATOM 547 C CA . LEU A 1 74 ? 3.592 -20.306 -16.672 1.00 90.38 74 LEU A CA 1
ATOM 548 C C . LEU A 1 74 ? 3.214 -18.835 -16.459 1.00 90.38 74 LEU A C 1
ATOM 550 O O . LEU A 1 74 ? 2.864 -18.148 -17.417 1.00 90.38 74 LEU A O 1
ATOM 554 N N . GLN A 1 75 ? 3.320 -18.311 -15.232 1.00 90.44 75 GLN A N 1
ATOM 555 C CA . GLN A 1 75 ? 3.103 -16.881 -14.983 1.00 90.44 75 GLN A CA 1
ATOM 556 C C . GLN A 1 75 ? 4.091 -16.005 -15.768 1.00 90.44 75 GLN A C 1
ATOM 558 O O . GLN A 1 75 ? 3.688 -14.993 -16.342 1.00 90.44 75 GLN A O 1
ATOM 563 N N . ARG A 1 76 ? 5.371 -16.395 -15.850 1.00 86.88 76 ARG A N 1
ATOM 564 C CA . ARG A 1 76 ? 6.379 -15.666 -16.640 1.00 86.88 76 ARG A CA 1
ATOM 565 C C . ARG A 1 76 ? 6.069 -15.6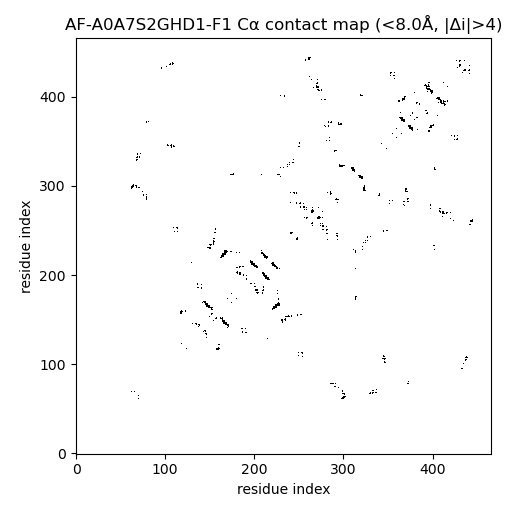82 -18.129 1.00 86.88 76 ARG A C 1
ATOM 567 O O . A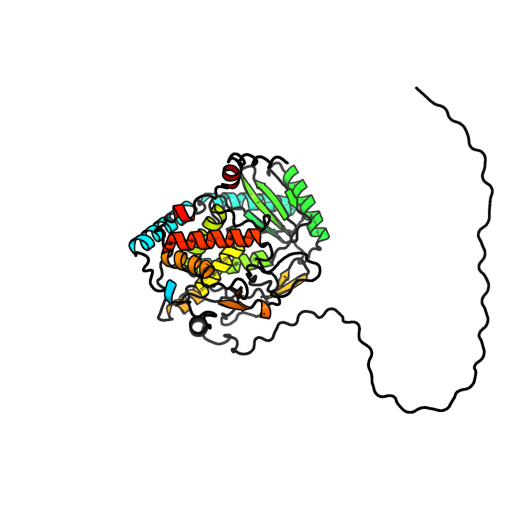RG A 1 76 ? 6.158 -14.636 -18.765 1.00 86.88 76 ARG A O 1
ATOM 574 N N . GLU A 1 77 ? 5.690 -16.833 -18.674 1.00 84.31 77 GLU A N 1
ATOM 575 C CA . GLU A 1 77 ? 5.281 -16.953 -20.075 1.00 84.31 77 GLU A CA 1
ATOM 576 C C . GLU A 1 77 ? 4.071 -16.059 -20.364 1.00 84.31 77 GLU A C 1
ATOM 578 O O . GLU A 1 77 ? 4.092 -15.284 -21.320 1.00 84.31 77 GLU A O 1
ATOM 583 N N . ARG A 1 78 ? 3.060 -16.061 -19.484 1.00 82.50 78 ARG A N 1
ATOM 584 C CA . ARG A 1 78 ? 1.910 -15.149 -19.591 1.00 82.50 78 ARG A CA 1
ATOM 585 C C . ARG A 1 78 ? 2.339 -13.684 -19.542 1.00 82.50 78 ARG A C 1
ATOM 587 O O . ARG A 1 78 ? 1.852 -12.908 -20.350 1.00 82.50 78 ARG A O 1
ATOM 594 N N . ALA A 1 79 ? 3.253 -13.290 -18.656 1.00 75.31 79 ALA A N 1
ATOM 595 C CA . ALA A 1 79 ? 3.738 -11.908 -18.575 1.00 75.31 79 ALA A CA 1
ATOM 596 C C . ALA A 1 79 ? 4.505 -11.468 -19.839 1.00 75.31 79 ALA A C 1
ATOM 598 O O . ALA A 1 79 ? 4.397 -10.317 -20.258 1.00 75.31 79 ALA A O 1
ATOM 599 N N . ILE A 1 80 ? 5.247 -12.382 -20.477 1.00 68.50 80 ILE A N 1
ATOM 600 C CA . ILE A 1 80 ? 5.945 -12.132 -21.751 1.00 68.50 80 ILE A CA 1
ATOM 601 C C . ILE A 1 80 ? 4.946 -12.005 -22.910 1.00 68.50 80 ILE A C 1
ATOM 603 O O . ILE A 1 80 ? 5.108 -11.139 -23.773 1.00 68.50 80 ILE A O 1
ATOM 607 N N . HIS A 1 81 ? 3.927 -12.869 -22.930 1.00 59.66 81 HIS A N 1
ATOM 608 C CA . HIS A 1 81 ? 2.934 -12.967 -24.002 1.00 59.66 81 HIS A CA 1
ATOM 609 C C . HIS A 1 81 ? 1.696 -12.100 -23.804 1.00 59.66 81 HIS A C 1
ATOM 611 O O . HIS A 1 81 ? 0.875 -12.027 -24.721 1.00 59.66 81 HIS A O 1
ATOM 617 N N . GLN A 1 82 ? 1.552 -11.434 -22.653 1.00 59.62 82 GLN A N 1
ATOM 618 C CA . GLN A 1 82 ? 0.523 -10.425 -22.460 1.00 59.62 82 GLN A CA 1
ATOM 619 C C . GLN A 1 82 ? 0.610 -9.485 -23.655 1.00 59.62 82 GLN A C 1
ATOM 621 O O . GLN A 1 82 ? 1.691 -8.932 -23.904 1.00 59.62 82 GLN A O 1
ATOM 626 N N . PRO A 1 83 ? -0.484 -9.330 -24.430 1.00 49.97 83 PRO A N 1
ATOM 627 C CA . PRO A 1 83 ? -0.514 -8.343 -25.480 1.00 49.97 83 PRO A CA 1
ATOM 628 C C . PRO A 1 83 ? -0.110 -7.058 -24.788 1.00 49.97 83 PRO A C 1
ATOM 630 O O . PRO A 1 83 ? -0.832 -6.565 -23.920 1.00 49.97 83 PRO A O 1
ATOM 633 N N . ARG A 1 84 ? 1.074 -6.529 -25.115 1.00 50.53 84 ARG A N 1
ATOM 634 C CA . ARG A 1 84 ? 1.342 -5.130 -24.834 1.00 50.53 84 ARG A CA 1
ATOM 635 C C . ARG A 1 84 ? 0.175 -4.469 -25.538 1.00 50.53 84 ARG A C 1
ATOM 637 O O . ARG A 1 84 ? 0.149 -4.476 -26.768 1.00 50.53 84 ARG A O 1
ATOM 644 N N . LEU A 1 85 ? -0.829 -3.996 -24.795 1.00 43.28 85 LEU A N 1
ATOM 645 C CA . LEU A 1 85 ? -2.055 -3.373 -25.319 1.00 43.28 85 LEU A CA 1
ATOM 646 C C . LEU A 1 85 ? -1.733 -2.048 -26.051 1.00 43.28 85 LEU A C 1
ATOM 648 O O . LEU A 1 85 ? -2.568 -1.165 -26.205 1.00 43.28 85 LEU A O 1
ATOM 652 N N . TYR A 1 86 ? -0.493 -1.921 -26.522 1.00 40.19 86 TYR A N 1
ATOM 653 C CA . TYR A 1 86 ? 0.129 -0.833 -27.212 1.00 40.19 86 TYR A CA 1
ATOM 654 C C . TYR A 1 86 ? 1.356 -1.327 -28.006 1.00 40.19 86 TYR A C 1
ATOM 656 O O . TYR A 1 86 ? 2.287 -1.936 -27.470 1.00 40.19 86 TYR A O 1
ATOM 664 N N . ARG A 1 87 ? 1.379 -0.984 -29.299 1.00 36.97 87 ARG A N 1
ATOM 665 C CA . ARG A 1 87 ? 2.616 -0.825 -30.070 1.00 36.97 87 ARG A CA 1
ATOM 666 C C . ARG A 1 87 ? 3.196 0.528 -29.674 1.00 36.97 87 ARG A C 1
ATOM 668 O O . ARG A 1 87 ? 2.486 1.514 -29.859 1.00 36.97 87 ARG A O 1
ATOM 675 N N . PRO A 1 88 ? 4.443 0.623 -29.182 1.00 36.72 88 PRO A N 1
ATOM 676 C CA . PRO A 1 88 ? 5.028 1.923 -28.939 1.00 36.72 88 PRO A CA 1
ATOM 677 C C . PRO A 1 88 ? 4.942 2.746 -30.220 1.00 36.72 88 PRO A C 1
ATOM 679 O O . PRO A 1 88 ? 5.275 2.252 -31.295 1.00 36.72 88 PRO A O 1
ATOM 682 N N . ASN A 1 89 ? 4.508 4.000 -30.118 1.00 35.94 89 ASN A N 1
ATOM 683 C CA . ASN A 1 89 ? 4.883 5.029 -31.074 1.00 35.94 89 ASN A CA 1
ATOM 684 C C . ASN A 1 89 ? 6.412 5.195 -30.947 1.00 35.94 89 ASN A C 1
ATOM 686 O O . ASN A 1 89 ? 6.927 6.089 -30.274 1.00 35.94 89 ASN A O 1
ATOM 690 N N . THR A 1 90 ? 7.130 4.200 -31.472 1.00 43.50 90 THR A N 1
ATOM 691 C CA . THR A 1 90 ? 8.553 3.908 -31.276 1.00 43.50 90 THR A CA 1
ATOM 692 C C . THR A 1 90 ? 9.426 5.004 -31.862 1.00 43.50 90 THR A C 1
ATOM 694 O O . THR A 1 90 ? 10.515 5.241 -31.351 1.00 43.50 90 THR A O 1
ATOM 697 N N . ALA A 1 91 ? 8.927 5.738 -32.859 1.00 35.53 91 ALA A N 1
ATOM 698 C CA . ALA A 1 91 ? 9.702 6.717 -33.610 1.00 35.53 91 ALA A CA 1
ATOM 699 C C . ALA A 1 91 ? 10.161 7.942 -32.794 1.00 35.53 91 ALA A C 1
ATOM 701 O O . ALA A 1 91 ? 11.118 8.595 -33.193 1.00 35.53 91 ALA A O 1
ATOM 702 N N . ARG A 1 92 ? 9.528 8.270 -31.654 1.00 40.50 92 ARG A N 1
ATOM 703 C CA . ARG A 1 92 ? 9.939 9.423 -30.820 1.00 40.50 92 ARG A CA 1
ATOM 704 C C . ARG A 1 92 ? 10.709 9.068 -29.545 1.00 40.50 92 ARG A C 1
ATOM 706 O O . ARG A 1 92 ? 11.312 9.957 -28.954 1.00 40.50 92 ARG A O 1
ATOM 713 N N . PHE A 1 93 ? 10.701 7.808 -29.100 1.00 47.12 93 PHE A N 1
ATOM 714 C CA . PHE A 1 93 ? 11.094 7.481 -27.717 1.00 47.12 93 PHE A CA 1
ATOM 715 C C . PHE A 1 93 ? 12.032 6.275 -27.557 1.00 47.12 93 PHE A C 1
ATOM 717 O O . PHE A 1 93 ? 12.522 6.046 -26.452 1.00 47.12 93 PHE A O 1
ATOM 724 N N . SER A 1 94 ? 12.324 5.506 -28.613 1.00 43.06 94 SER A N 1
ATOM 725 C CA . SER A 1 94 ? 13.215 4.334 -28.520 1.00 43.06 94 SER A CA 1
ATOM 726 C C . SER A 1 94 ? 14.711 4.673 -28.448 1.00 43.06 94 SER A C 1
ATOM 728 O O . SER A 1 94 ? 15.517 3.767 -28.278 1.00 43.06 94 SER A O 1
ATOM 730 N N . ALA A 1 95 ? 15.095 5.949 -28.566 1.00 46.09 95 ALA A N 1
ATOM 731 C CA . ALA A 1 95 ? 16.495 6.362 -28.710 1.00 46.09 95 ALA A CA 1
ATOM 732 C C . ALA A 1 95 ? 17.130 6.995 -27.456 1.00 46.09 95 ALA A C 1
ATOM 734 O O . ALA A 1 95 ? 18.286 7.409 -27.508 1.00 46.09 95 ALA A O 1
ATOM 735 N N . ARG A 1 96 ? 16.418 7.102 -26.325 1.00 58.38 96 ARG A N 1
ATOM 736 C CA . ARG A 1 96 ? 16.995 7.717 -25.118 1.00 58.38 96 ARG A CA 1
ATOM 737 C C . ARG A 1 96 ? 17.798 6.684 -24.336 1.00 58.38 96 ARG A C 1
ATOM 739 O O . ARG A 1 96 ? 17.255 6.001 -23.470 1.00 58.38 96 ARG A O 1
ATOM 746 N N . LEU A 1 97 ? 19.087 6.568 -24.651 1.00 70.50 97 LEU A N 1
ATOM 747 C CA . LEU A 1 97 ? 20.039 5.966 -23.722 1.00 70.50 97 LEU A CA 1
ATOM 748 C C . LEU A 1 97 ? 20.112 6.866 -22.485 1.00 70.50 97 LEU A C 1
ATOM 750 O O . LEU A 1 97 ? 20.640 7.976 -22.550 1.00 70.50 97 LEU A O 1
ATOM 754 N N . ILE A 1 98 ? 19.552 6.396 -21.372 1.00 82.12 98 ILE A N 1
ATOM 755 C CA . ILE A 1 98 ? 19.741 7.045 -20.075 1.00 82.12 98 ILE A CA 1
ATOM 756 C C . ILE A 1 98 ? 21.186 6.753 -19.645 1.00 82.12 98 ILE A C 1
ATOM 758 O O . ILE A 1 98 ? 21.578 5.582 -19.649 1.00 82.12 98 ILE A O 1
ATOM 762 N N . PRO A 1 99 ? 21.996 7.777 -19.318 1.00 86.25 99 PRO A N 1
ATOM 763 C CA . PRO A 1 99 ? 23.382 7.572 -18.914 1.00 86.25 99 PRO A CA 1
ATOM 764 C C . PRO A 1 99 ? 23.487 6.632 -17.707 1.00 86.25 99 PRO A C 1
ATOM 766 O O . PRO A 1 99 ? 22.752 6.781 -16.732 1.00 86.25 99 PRO A O 1
ATOM 769 N N . ARG A 1 100 ? 24.384 5.643 -17.775 1.00 87.38 100 ARG A N 1
ATOM 770 C CA . ARG A 1 100 ? 24.529 4.614 -16.734 1.00 87.38 100 ARG A CA 1
ATOM 771 C C . ARG A 1 100 ? 24.926 5.208 -15.379 1.00 87.38 100 ARG A C 1
ATOM 773 O O . ARG A 1 100 ? 24.372 4.816 -14.360 1.00 87.38 100 ARG A O 1
ATOM 780 N N . ASP A 1 101 ? 25.823 6.184 -15.389 1.00 89.69 101 ASP A N 1
ATOM 781 C CA . ASP A 1 101 ? 26.255 6.962 -14.225 1.00 89.69 101 ASP A CA 1
ATOM 782 C C . ASP A 1 101 ? 25.081 7.668 -13.531 1.00 89.69 101 ASP A C 1
ATOM 784 O O . ASP A 1 101 ? 24.987 7.661 -12.306 1.00 89.69 101 ASP A O 1
ATOM 788 N N . LEU A 1 102 ? 24.134 8.211 -14.303 1.00 88.06 102 LEU A N 1
ATOM 789 C CA . LEU A 1 102 ? 22.919 8.815 -13.754 1.00 88.06 102 LEU A CA 1
ATOM 790 C C . LEU A 1 102 ? 22.036 7.774 -13.054 1.00 88.06 102 LEU A C 1
ATOM 792 O O . LEU A 1 102 ? 21.488 8.042 -11.985 1.00 88.06 102 LEU A O 1
ATOM 796 N N . VAL A 1 103 ? 21.875 6.593 -13.655 1.00 90.44 103 VAL A N 1
ATOM 797 C CA . VAL A 1 103 ? 21.082 5.499 -13.074 1.00 90.44 103 VAL A CA 1
ATOM 798 C C . VAL A 1 103 ? 21.722 4.989 -11.783 1.00 90.44 103 VAL A C 1
ATOM 800 O O . VAL A 1 103 ? 21.018 4.766 -10.796 1.00 90.44 103 VAL A O 1
ATOM 803 N N . GLU A 1 104 ? 23.044 4.834 -11.767 1.00 91.94 104 GLU A N 1
ATOM 804 C CA . GLU A 1 104 ? 23.810 4.407 -10.593 1.00 91.94 104 GLU A CA 1
ATOM 805 C C . GLU A 1 104 ? 23.729 5.451 -9.469 1.00 91.94 104 GLU A C 1
ATOM 807 O O . GLU A 1 104 ? 23.393 5.098 -8.337 1.00 91.94 104 GLU A O 1
ATOM 812 N N . ALA A 1 105 ? 23.914 6.739 -9.781 1.00 92.44 105 ALA A N 1
ATOM 813 C CA . ALA A 1 105 ? 23.791 7.828 -8.812 1.00 92.44 105 ALA A CA 1
ATOM 814 C C . ALA A 1 105 ? 22.378 7.919 -8.212 1.00 92.44 105 ALA A C 1
ATOM 816 O O . ALA A 1 105 ? 22.219 7.996 -6.994 1.00 92.44 105 ALA A O 1
ATOM 817 N N . ASN A 1 106 ? 21.337 7.841 -9.049 1.00 92.12 106 ASN A N 1
ATOM 818 C CA . ASN A 1 106 ? 19.951 7.836 -8.578 1.00 92.12 106 ASN A CA 1
ATOM 819 C C . ASN A 1 106 ? 19.617 6.584 -7.761 1.00 92.12 106 ASN A C 1
ATOM 821 O O . ASN A 1 106 ? 18.858 6.676 -6.798 1.00 92.12 106 ASN A O 1
ATOM 825 N N . SER A 1 107 ? 20.187 5.427 -8.111 1.00 94.88 107 SER A N 1
ATOM 826 C CA . SER A 1 107 ? 20.042 4.206 -7.314 1.00 94.88 107 SER A CA 1
ATOM 827 C C . SER A 1 107 ? 20.643 4.382 -5.922 1.00 94.88 107 SER A C 1
ATOM 829 O O . SER A 1 107 ? 19.979 4.060 -4.940 1.00 94.88 107 SER A O 1
ATOM 831 N N . ALA A 1 108 ? 21.863 4.920 -5.829 1.00 97.25 108 ALA A N 1
ATOM 832 C CA . ALA A 1 108 ? 22.537 5.164 -4.557 1.00 97.25 108 ALA A CA 1
ATOM 833 C C . ALA A 1 108 ? 21.742 6.144 -3.678 1.00 97.25 108 ALA A C 1
ATOM 835 O O . ALA A 1 108 ? 21.338 5.783 -2.575 1.00 97.25 108 ALA A O 1
ATOM 836 N N . ALA A 1 109 ? 21.390 7.320 -4.208 1.00 96.31 109 ALA A N 1
ATOM 837 C CA . ALA A 1 109 ? 20.628 8.337 -3.478 1.00 96.31 109 ALA A CA 1
ATOM 838 C C . ALA A 1 109 ? 19.252 7.836 -2.995 1.00 96.31 109 ALA A C 1
ATOM 840 O O . ALA A 1 109 ? 18.797 8.146 -1.886 1.00 96.31 109 ALA A O 1
ATOM 841 N N . ALA A 1 110 ? 18.577 7.025 -3.814 1.00 96.38 110 ALA A N 1
ATOM 842 C CA . ALA A 1 110 ? 17.316 6.401 -3.443 1.00 96.38 110 ALA A CA 1
ATOM 843 C C . ALA A 1 110 ? 17.493 5.400 -2.289 1.00 96.38 110 ALA A C 1
ATOM 845 O O . ALA A 1 110 ? 16.715 5.415 -1.335 1.00 96.38 110 ALA A O 1
ATOM 846 N N . LEU A 1 111 ? 18.525 4.555 -2.337 1.00 98.12 111 LEU A N 1
ATOM 847 C CA . LEU A 1 111 ? 18.817 3.590 -1.276 1.00 98.12 111 LEU A CA 1
ATOM 848 C C . LEU A 1 111 ? 19.267 4.267 0.027 1.00 98.12 111 LEU A C 1
ATOM 850 O O . LEU A 1 111 ? 18.822 3.850 1.097 1.00 98.12 111 LEU A O 1
ATOM 854 N N . ASP A 1 112 ? 20.038 5.351 -0.050 1.00 97.88 112 ASP A N 1
ATOM 855 C CA . ASP A 1 112 ? 20.419 6.164 1.112 1.00 97.88 112 ASP A CA 1
ATOM 856 C C . ASP A 1 112 ? 19.189 6.817 1.764 1.00 97.88 112 ASP A C 1
ATOM 858 O O . ASP A 1 112 ? 19.017 6.810 2.990 1.00 97.88 112 ASP A O 1
ATOM 862 N N . THR A 1 113 ? 18.259 7.318 0.945 1.00 96.56 113 THR A N 1
ATOM 863 C CA . THR A 1 113 ? 16.974 7.840 1.433 1.00 96.56 113 THR A CA 1
ATOM 864 C C . THR A 1 113 ? 16.134 6.736 2.078 1.00 96.56 113 THR A C 1
ATOM 866 O O . THR A 1 113 ? 15.551 6.939 3.143 1.00 96.56 113 THR A O 1
ATOM 869 N N . PHE A 1 114 ? 16.075 5.548 1.470 1.00 96.81 114 PHE A N 1
ATOM 870 C CA . PHE A 1 114 ? 15.382 4.398 2.051 1.00 96.81 114 PHE A CA 1
ATOM 871 C C . PHE A 1 114 ? 15.965 4.030 3.421 1.00 96.81 114 PHE A C 1
ATOM 873 O O . PHE A 1 114 ? 15.201 3.867 4.374 1.00 96.81 114 PHE A O 1
ATOM 880 N N . ALA A 1 115 ? 17.293 3.934 3.534 1.00 96.75 115 ALA A N 1
ATOM 881 C CA . ALA A 1 115 ? 17.986 3.572 4.766 1.00 96.75 115 ALA A CA 1
ATOM 882 C C . ALA A 1 115 ? 17.773 4.611 5.879 1.00 96.75 115 ALA A C 1
ATOM 884 O O . ALA A 1 115 ? 17.418 4.250 7.000 1.00 96.75 115 ALA A O 1
ATOM 885 N N . SER A 1 116 ? 17.909 5.902 5.562 1.00 95.50 116 SER A N 1
ATOM 886 C CA . SER A 1 116 ? 17.762 6.995 6.537 1.00 95.50 116 SER A CA 1
ATOM 887 C C . SER A 1 116 ? 16.334 7.182 7.066 1.00 95.50 116 SER A C 1
ATOM 889 O O . SER A 1 116 ? 16.144 7.739 8.148 1.00 95.50 116 SER A O 1
ATOM 891 N N . LEU A 1 117 ? 15.322 6.715 6.328 1.00 94.69 117 LEU A N 1
ATOM 892 C CA . LEU A 1 117 ? 13.911 6.825 6.706 1.00 94.69 117 LEU A CA 1
ATOM 893 C C . LEU A 1 117 ? 13.339 5.561 7.359 1.00 94.69 117 LEU A C 1
ATOM 895 O O . LEU A 1 117 ? 12.142 5.543 7.678 1.00 94.69 117 LEU A O 1
ATOM 899 N N . GLN A 1 118 ? 14.151 4.518 7.568 1.00 93.06 118 GLN A N 1
ATOM 900 C CA . GLN A 1 118 ? 13.707 3.342 8.313 1.00 93.06 118 GLN A CA 1
ATOM 901 C C . GLN A 1 118 ? 13.335 3.730 9.757 1.00 93.06 118 GLN A C 1
ATOM 903 O O . GLN A 1 118 ? 14.001 4.578 10.360 1.00 93.06 118 GLN A O 1
ATOM 908 N N . PRO A 1 119 ? 12.277 3.134 10.334 1.00 89.69 119 PRO A N 1
ATOM 909 C CA . PRO A 1 119 ? 11.992 3.294 11.751 1.00 89.69 119 PRO A CA 1
ATOM 910 C C . PRO A 1 119 ? 13.187 2.816 12.592 1.00 89.69 119 PRO A C 1
ATOM 912 O O . PRO A 1 119 ? 13.705 1.726 12.329 1.00 89.69 119 PRO A O 1
ATOM 915 N N . PRO A 1 120 ? 13.649 3.596 13.585 1.00 87.88 120 PRO A N 1
ATOM 916 C CA . PRO A 1 120 ? 14.676 3.129 14.509 1.00 87.88 120 PRO A CA 1
ATOM 917 C C . PRO A 1 120 ? 14.138 1.977 15.372 1.00 87.88 120 PRO A C 1
ATOM 919 O O . PRO A 1 120 ? 12.928 1.830 15.536 1.00 87.88 120 PRO A O 1
ATOM 922 N N . ALA A 1 121 ? 15.024 1.171 15.964 1.00 84.81 121 ALA A N 1
ATOM 923 C CA . ALA A 1 121 ? 14.622 0.012 16.773 1.00 84.81 121 ALA A CA 1
ATOM 924 C C . ALA A 1 121 ? 13.686 0.384 17.945 1.00 84.81 121 ALA A C 1
ATOM 926 O O . ALA A 1 121 ? 12.763 -0.362 18.269 1.00 84.81 121 ALA A O 1
ATOM 927 N N . GLU A 1 122 ? 13.879 1.569 18.529 1.00 87.31 122 GLU A N 1
ATOM 928 C CA . GLU A 1 122 ? 13.026 2.132 19.585 1.00 87.31 122 GLU A CA 1
ATOM 929 C C . GLU A 1 122 ? 11.579 2.406 19.132 1.00 87.31 122 GLU A C 1
ATOM 931 O O . GLU A 1 122 ? 10.662 2.310 19.946 1.00 87.31 122 GLU A O 1
ATOM 936 N N . ASP A 1 123 ? 11.340 2.672 17.839 1.00 88.38 123 ASP A N 1
ATOM 937 C CA . ASP A 1 123 ? 10.002 2.952 17.287 1.00 88.38 123 ASP A CA 1
ATOM 938 C C . ASP A 1 123 ? 9.068 1.754 17.496 1.00 88.38 123 ASP A C 1
ATOM 940 O O . ASP A 1 123 ? 7.895 1.916 17.827 1.00 88.38 123 ASP A O 1
ATOM 944 N N . MET A 1 124 ? 9.604 0.534 17.393 1.00 86.94 124 MET A N 1
ATOM 945 C CA . MET A 1 124 ? 8.845 -0.691 17.647 1.00 86.94 124 MET A CA 1
ATOM 946 C C . MET A 1 124 ? 8.453 -0.831 19.120 1.00 86.94 124 MET A C 1
ATOM 948 O O . MET A 1 124 ? 7.320 -1.213 19.412 1.00 86.94 124 MET A O 1
ATOM 952 N N . ALA A 1 125 ? 9.349 -0.482 20.047 1.00 90.62 125 ALA A N 1
ATOM 953 C CA . ALA A 1 125 ? 9.053 -0.509 21.479 1.00 90.62 125 ALA A CA 1
ATOM 954 C C . ALA A 1 125 ? 7.980 0.529 21.849 1.00 90.62 125 ALA A C 1
ATOM 956 O O . ALA A 1 125 ? 7.056 0.225 22.605 1.00 90.62 125 ALA A O 1
ATOM 957 N N . VAL A 1 126 ? 8.052 1.727 21.257 1.00 93.06 126 VAL A N 1
ATOM 958 C CA . VAL A 1 126 ? 7.037 2.780 21.412 1.00 93.06 126 VAL A CA 1
ATOM 959 C C . VAL A 1 126 ? 5.675 2.314 20.892 1.00 93.06 126 VAL A C 1
ATOM 961 O O . VAL A 1 126 ? 4.681 2.415 21.614 1.00 93.06 126 VAL A O 1
ATOM 964 N N . ARG A 1 127 ? 5.618 1.741 19.681 1.00 94.06 127 ARG A N 1
ATOM 965 C CA . ARG A 1 127 ? 4.378 1.187 19.104 1.00 94.06 127 ARG A CA 1
ATOM 966 C C . ARG A 1 127 ? 3.780 0.090 19.974 1.00 94.06 127 ARG A C 1
ATOM 968 O O . ARG A 1 127 ? 2.575 0.097 20.204 1.00 94.06 127 ARG A O 1
ATOM 975 N N . GLN A 1 128 ? 4.607 -0.826 20.476 1.00 93.88 128 GLN A N 1
ATOM 976 C CA . GLN A 1 128 ? 4.144 -1.918 21.328 1.00 93.88 128 GLN A CA 1
ATOM 977 C C . GLN A 1 128 ? 3.609 -1.403 22.670 1.00 93.88 128 GLN A C 1
ATOM 979 O O . GLN A 1 128 ? 2.573 -1.871 23.134 1.00 93.88 128 GLN A O 1
ATOM 984 N N . SER A 1 129 ? 4.275 -0.416 23.274 1.00 95.12 129 SER A N 1
ATOM 985 C CA . SER A 1 129 ? 3.813 0.230 24.508 1.00 95.12 129 SER A CA 1
ATOM 986 C C . SER A 1 129 ? 2.469 0.942 24.315 1.00 95.12 129 SER A C 1
ATOM 988 O O . SER A 1 129 ? 1.555 0.770 25.125 1.00 95.12 129 SER A O 1
ATOM 990 N N . LEU A 1 130 ? 2.313 1.695 23.218 1.00 96.12 130 LEU A N 1
ATOM 991 C CA . LEU A 1 130 ? 1.045 2.339 22.869 1.00 96.12 130 LEU A CA 1
ATOM 992 C C . LEU A 1 130 ? -0.066 1.305 22.638 1.00 96.12 130 LEU A C 1
ATOM 994 O O . LEU A 1 130 ? -1.146 1.446 23.206 1.00 96.12 130 LEU A O 1
ATOM 998 N N . LEU A 1 131 ? 0.209 0.246 21.870 1.00 96.94 131 LEU A N 1
ATOM 999 C CA . LEU A 1 131 ? -0.743 -0.836 21.622 1.00 96.94 131 LEU A CA 1
ATOM 1000 C C . LEU A 1 131 ? -1.216 -1.483 22.930 1.00 96.94 131 LEU A C 1
ATOM 1002 O O . LEU A 1 131 ? -2.417 -1.648 23.115 1.00 96.94 131 LEU A O 1
ATOM 1006 N N . SER A 1 132 ? -0.309 -1.789 23.862 1.00 96.81 132 SER A N 1
ATOM 1007 C CA . SER A 1 132 ? -0.667 -2.383 25.157 1.00 96.81 132 SER A CA 1
ATOM 1008 C C . SER A 1 132 ? -1.569 -1.471 25.998 1.00 96.81 132 SER A C 1
ATOM 1010 O O . SER A 1 132 ? -2.531 -1.945 26.602 1.00 96.81 132 SER A O 1
ATOM 1012 N N . ARG A 1 133 ? -1.304 -0.156 26.024 1.00 96.75 133 ARG A N 1
ATOM 1013 C CA . ARG A 1 133 ? -2.155 0.811 26.743 1.00 96.75 133 ARG A CA 1
ATOM 1014 C C . ARG A 1 133 ? -3.527 0.965 26.093 1.00 96.75 133 ARG A C 1
ATOM 1016 O O . ARG A 1 133 ? -4.536 0.931 26.791 1.00 96.75 133 ARG A O 1
ATOM 1023 N N . LEU A 1 134 ? -3.571 1.086 24.766 1.00 97.38 134 LEU A N 1
ATOM 1024 C CA . LEU A 1 134 ? -4.827 1.149 24.016 1.00 97.38 134 LEU A CA 1
ATOM 1025 C C . LEU A 1 134 ? -5.642 -0.135 24.187 1.00 97.38 134 LEU A C 1
ATOM 1027 O O . LEU A 1 134 ? -6.852 -0.058 24.362 1.00 97.38 134 LEU A O 1
ATOM 1031 N N . GLN A 1 135 ? -4.989 -1.298 24.205 1.00 97.44 135 GLN A N 1
ATOM 1032 C CA . GLN A 1 135 ? -5.643 -2.581 24.443 1.00 97.44 135 GLN A CA 1
ATOM 1033 C C . GLN A 1 135 ? -6.309 -2.621 25.823 1.00 97.44 135 GLN A C 1
ATOM 1035 O O . GLN A 1 135 ? -7.441 -3.078 25.926 1.00 97.44 135 GLN A O 1
ATOM 1040 N N . ALA A 1 136 ? -5.655 -2.104 26.869 1.00 96.44 136 ALA A N 1
ATOM 1041 C CA . ALA A 1 136 ? -6.248 -2.032 28.204 1.00 96.44 136 ALA A CA 1
ATOM 1042 C C . ALA A 1 136 ? -7.484 -1.114 28.249 1.00 96.44 136 ALA A C 1
ATOM 1044 O O . ALA A 1 136 ? -8.501 -1.492 28.828 1.00 96.44 136 ALA A O 1
ATOM 1045 N N . LEU A 1 137 ? -7.423 0.058 27.602 1.00 96.12 137 LEU A N 1
ATOM 1046 C CA . LEU A 1 137 ? -8.565 0.979 27.501 1.00 96.12 137 LEU A CA 1
ATOM 1047 C C . LEU A 1 137 ? -9.728 0.353 26.723 1.00 96.12 137 LEU A C 1
ATOM 1049 O O . LEU A 1 137 ? -10.871 0.405 27.167 1.00 96.12 137 LEU A O 1
ATOM 1053 N N . VAL A 1 138 ? -9.431 -0.286 25.590 1.00 95.69 138 VAL A N 1
ATOM 1054 C CA . VAL A 1 138 ? -10.431 -0.976 24.768 1.00 95.69 138 VAL A CA 1
ATOM 1055 C C . VAL A 1 138 ? -11.085 -2.112 25.542 1.00 95.69 138 VAL A C 1
ATOM 1057 O O . VAL A 1 138 ? -12.305 -2.198 25.549 1.00 95.69 138 VAL A O 1
ATOM 1060 N N . SER A 1 139 ? -10.311 -2.938 26.245 1.00 95.12 139 SER A N 1
ATOM 1061 C CA . SER A 1 139 ? -10.848 -4.043 27.047 1.00 95.12 139 SER A CA 1
ATOM 1062 C C . SER A 1 139 ? -11.719 -3.590 28.222 1.00 95.12 139 SER A C 1
ATOM 1064 O O . SER A 1 139 ? -12.569 -4.360 28.663 1.00 95.12 139 SER A O 1
ATOM 1066 N N . ALA A 1 140 ? -11.529 -2.368 28.726 1.00 94.94 140 ALA A N 1
ATOM 1067 C CA . ALA A 1 140 ? -12.386 -1.793 29.760 1.00 94.94 140 ALA A CA 1
ATOM 1068 C C . ALA A 1 140 ? -13.746 -1.323 29.211 1.00 94.94 140 ALA A C 1
ATOM 1070 O O . ALA A 1 140 ? -14.739 -1.374 29.933 1.00 94.94 140 ALA A O 1
ATOM 1071 N N . VAL A 1 141 ? -13.790 -0.877 27.950 1.00 94.94 141 VAL A N 1
ATOM 1072 C CA . VAL A 1 141 ? -15.017 -0.413 27.278 1.00 94.94 141 VAL A CA 1
ATOM 1073 C C . VAL A 1 141 ? -15.785 -1.573 26.641 1.00 94.94 141 VAL A C 1
ATOM 1075 O O . VAL A 1 141 ? -16.996 -1.669 26.806 1.00 94.94 141 VAL A O 1
ATOM 1078 N N . GLU A 1 142 ? -15.083 -2.460 25.938 1.00 93.38 142 GLU A N 1
ATOM 1079 C CA . GLU A 1 142 ? -15.628 -3.613 25.217 1.00 93.38 142 GLU A CA 1
ATOM 1080 C C . GLU A 1 142 ? -14.874 -4.882 25.666 1.00 93.38 142 GLU A C 1
ATOM 1082 O O . GLU A 1 142 ? -13.813 -5.224 25.120 1.00 93.38 142 GLU A O 1
ATOM 1087 N N . PRO A 1 143 ? -15.379 -5.590 26.693 1.00 92.56 143 PRO A N 1
ATOM 1088 C CA . PRO A 1 143 ? -14.759 -6.814 27.184 1.00 92.56 143 PRO A CA 1
ATOM 1089 C C . PRO A 1 143 ? -14.622 -7.878 26.086 1.00 92.56 143 PRO A C 1
ATOM 1091 O O . PRO A 1 143 ? -15.573 -8.196 25.378 1.00 92.56 143 PRO A O 1
ATOM 1094 N N . GLY A 1 144 ? -13.426 -8.455 25.955 1.00 90.44 144 GLY A N 1
ATOM 1095 C CA . GLY A 1 144 ? -13.118 -9.461 24.930 1.00 90.44 144 GLY A CA 1
ATOM 1096 C C . GLY A 1 144 ? -12.665 -8.894 23.579 1.00 90.44 144 GLY A C 1
ATOM 1097 O O . GLY A 1 144 ? -12.224 -9.669 22.731 1.00 90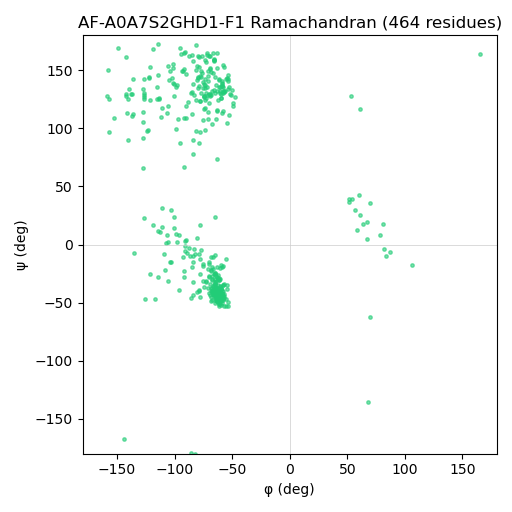.44 144 GLY A O 1
ATOM 1098 N N . ALA A 1 145 ? -12.699 -7.572 23.373 1.00 93.25 145 ALA A N 1
ATOM 1099 C CA . ALA A 1 145 ? -12.141 -6.969 22.167 1.00 93.25 145 ALA A CA 1
ATOM 1100 C C . ALA A 1 145 ? -10.606 -7.012 22.133 1.00 93.25 145 ALA A C 1
ATOM 1102 O O . ALA A 1 145 ? -9.926 -6.832 23.147 1.00 93.25 145 ALA A O 1
ATOM 1103 N N . THR A 1 146 ? -10.055 -7.184 20.932 1.00 95.06 146 THR A N 1
ATOM 1104 C CA . THR A 1 146 ? -8.611 -7.230 20.664 1.00 95.06 146 THR A CA 1
ATOM 1105 C C . THR A 1 146 ? -8.213 -6.232 19.580 1.00 95.06 146 THR A C 1
ATOM 1107 O O . THR A 1 146 ? -8.943 -6.022 18.612 1.00 95.06 146 THR A O 1
ATOM 1110 N N . LEU A 1 147 ? -7.049 -5.606 19.741 1.00 96.69 147 LEU A N 1
ATOM 1111 C CA . LEU A 1 147 ? -6.466 -4.668 18.789 1.00 96.69 147 LEU A CA 1
ATOM 1112 C C . LEU A 1 147 ? -5.387 -5.350 17.955 1.00 96.69 147 LEU A C 1
ATOM 1114 O O . LEU A 1 147 ? -4.432 -5.915 18.487 1.00 96.69 147 LEU A O 1
ATOM 1118 N N . HIS A 1 148 ? -5.511 -5.230 16.636 1.00 96.19 148 HIS A N 1
ATOM 1119 C CA . HIS A 1 148 ? -4.581 -5.827 15.682 1.00 96.19 148 HIS A CA 1
ATOM 1120 C C . HIS A 1 148 ? -3.961 -4.746 14.801 1.00 96.19 148 HIS A C 1
ATOM 1122 O O . HIS A 1 148 ? -4.704 -4.001 14.154 1.00 96.19 148 HIS A O 1
ATOM 1128 N N . PRO A 1 149 ? -2.622 -4.641 14.740 1.00 96.62 149 PRO A N 1
ATOM 1129 C CA . PRO A 1 149 ? -1.978 -3.711 13.832 1.00 96.62 149 PRO A CA 1
ATOM 1130 C C . PRO A 1 149 ? -2.179 -4.138 12.379 1.00 96.62 149 PRO A C 1
ATOM 1132 O O . PRO A 1 149 ? -2.227 -5.326 12.057 1.00 96.62 149 PRO A O 1
ATOM 1135 N N . PHE A 1 150 ? -2.251 -3.158 11.485 1.00 96.19 150 PHE A N 1
ATOM 1136 C CA . PHE A 1 15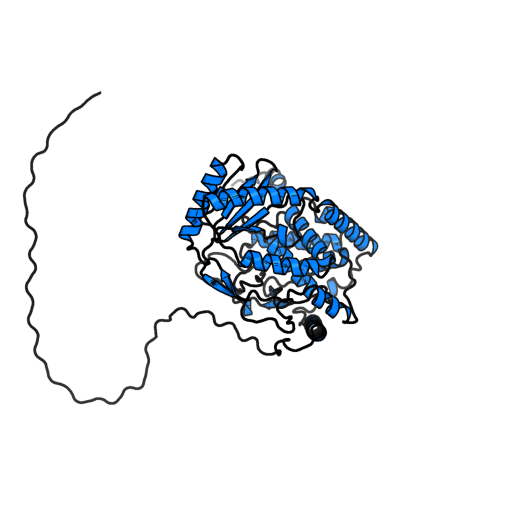0 ? -2.289 -3.374 10.043 1.00 96.19 150 PHE A CA 1
ATOM 1137 C C . PHE A 1 150 ? -1.519 -2.276 9.301 1.00 96.19 150 PHE A C 1
ATOM 1139 O O . PHE A 1 150 ? -0.695 -1.556 9.870 1.00 96.19 150 PHE A O 1
ATOM 1146 N N . GLY A 1 151 ? -1.699 -2.203 7.986 1.00 94.56 151 GLY A N 1
ATOM 1147 C CA . GLY A 1 151 ? -1.198 -1.117 7.164 1.00 94.56 151 GLY A CA 1
ATOM 1148 C C . GLY A 1 151 ? 0.322 -1.118 7.077 1.00 94.56 151 GLY A C 1
ATOM 1149 O O . GLY A 1 151 ? 0.970 -2.146 6.837 1.00 94.56 151 GLY A O 1
ATOM 1150 N N . SER A 1 152 ? 0.918 0.065 7.222 1.00 93.62 152 SER A N 1
ATOM 1151 C CA . SER A 1 152 ? 2.358 0.229 7.008 1.00 93.62 152 SER A CA 1
ATOM 1152 C C . SER A 1 152 ? 3.216 -0.440 8.088 1.00 93.62 152 SER A C 1
ATOM 1154 O O . SER A 1 152 ? 4.318 -0.900 7.777 1.00 93.62 152 SER A O 1
ATOM 1156 N N . SER A 1 153 ? 2.687 -0.576 9.311 1.00 92.44 153 SER A N 1
ATOM 1157 C CA . SER A 1 153 ? 3.351 -1.263 10.425 1.00 92.44 153 SER A CA 1
ATOM 1158 C C . SER A 1 153 ? 3.499 -2.769 10.192 1.00 92.44 153 SER A C 1
ATOM 1160 O O . SER A 1 153 ? 4.489 -3.348 10.623 1.00 92.44 153 SER A O 1
ATOM 1162 N N . VAL A 1 154 ? 2.571 -3.394 9.458 1.00 94.50 154 VAL A N 1
ATOM 1163 C CA . VAL A 1 154 ? 2.610 -4.839 9.161 1.00 94.50 154 VAL A CA 1
ATOM 1164 C C . VAL A 1 154 ? 3.243 -5.143 7.805 1.00 94.50 154 VAL A C 1
ATOM 1166 O O . VAL A 1 154 ? 4.025 -6.082 7.687 1.00 94.50 154 VAL A O 1
ATOM 1169 N N . SER A 1 155 ? 2.970 -4.335 6.778 1.00 95.38 155 SER A N 1
ATOM 1170 C CA . SER A 1 155 ? 3.493 -4.559 5.416 1.00 95.38 155 SER A CA 1
ATOM 1171 C C . SER A 1 155 ? 5.013 -4.372 5.277 1.00 95.38 155 SER A C 1
ATOM 1173 O O . SER A 1 155 ? 5.588 -4.736 4.253 1.00 95.38 155 SER A O 1
ATOM 1175 N N . GLY A 1 156 ? 5.688 -3.820 6.292 1.00 93.62 156 GLY A N 1
ATOM 1176 C CA . GLY A 1 156 ? 7.120 -3.500 6.248 1.00 93.62 156 GLY A CA 1
ATOM 1177 C C . GLY A 1 156 ? 7.436 -2.184 5.528 1.00 93.62 156 GLY A C 1
ATOM 1178 O O . GLY A 1 156 ? 8.581 -1.960 5.125 1.00 93.62 156 GLY A O 1
ATOM 1179 N N . LEU A 1 157 ? 6.428 -1.322 5.359 1.00 96.06 157 LEU A N 1
ATOM 1180 C CA . LEU A 1 157 ? 6.500 -0.047 4.634 1.00 96.06 157 LEU A CA 1
ATOM 1181 C C . LEU A 1 157 ? 6.333 1.179 5.547 1.00 96.06 157 LEU A C 1
ATOM 1183 O O . LEU A 1 157 ? 6.129 2.294 5.056 1.00 96.06 157 LEU A O 1
ATOM 1187 N N . ALA A 1 158 ? 6.366 1.001 6.868 1.00 94.19 158 ALA A N 1
ATOM 1188 C CA . ALA A 1 158 ? 6.400 2.102 7.824 1.00 94.19 158 ALA A CA 1
ATOM 1189 C C . ALA A 1 158 ? 7.708 2.889 7.664 1.00 94.19 158 ALA A C 1
ATOM 1191 O O . ALA A 1 158 ? 8.790 2.309 7.627 1.00 94.19 158 ALA A O 1
ATOM 1192 N N . SER A 1 159 ? 7.600 4.211 7.552 1.00 92.62 159 SER A N 1
ATOM 1193 C CA . SER A 1 159 ? 8.732 5.130 7.698 1.00 92.62 159 SER A CA 1
ATOM 1194 C C . SER A 1 159 ? 8.854 5.559 9.157 1.00 92.62 159 SER A C 1
ATOM 1196 O O . SER A 1 159 ? 7.891 5.426 9.914 1.00 92.62 159 SER A O 1
ATOM 1198 N N . LYS A 1 160 ? 9.981 6.162 9.540 1.00 88.81 160 LYS A N 1
ATOM 1199 C CA . LYS A 1 160 ? 10.108 6.843 10.836 1.00 88.81 160 LYS A CA 1
ATOM 1200 C C . LYS A 1 160 ? 8.907 7.771 11.088 1.00 88.81 160 LYS A C 1
ATOM 1202 O O . LYS A 1 160 ? 8.567 8.588 10.226 1.00 88.81 160 LYS A O 1
ATOM 1207 N N . GLY A 1 161 ? 8.254 7.609 12.242 1.00 86.50 161 GLY A N 1
ATOM 1208 C CA . GLY A 1 161 ? 7.072 8.385 12.632 1.00 86.50 161 GLY A CA 1
ATOM 1209 C C . GLY A 1 161 ? 5.816 8.132 11.787 1.00 86.50 161 GLY A C 1
ATOM 1210 O O . GLY A 1 161 ? 4.942 8.991 11.747 1.00 86.50 161 GLY A O 1
ATOM 1211 N N . ALA A 1 162 ? 5.733 7.014 11.056 1.00 91.31 162 ALA A N 1
ATOM 1212 C CA . ALA A 1 162 ? 4.498 6.623 10.378 1.00 91.31 162 ALA A CA 1
ATOM 1213 C C . ALA A 1 162 ? 3.392 6.314 11.392 1.00 91.31 162 ALA A C 1
ATOM 1215 O O . ALA A 1 162 ? 3.672 5.729 12.438 1.00 91.31 162 ALA A O 1
ATOM 1216 N N . ASP A 1 163 ? 2.157 6.651 11.045 1.00 93.50 163 ASP A N 1
ATOM 1217 C CA . ASP A 1 163 ? 0.981 6.412 11.880 1.00 93.50 163 ASP A CA 1
ATOM 1218 C C . ASP A 1 163 ? 0.837 4.912 12.226 1.00 93.50 163 ASP A C 1
ATOM 1220 O O . ASP A 1 163 ? 1.360 4.034 11.524 1.00 93.50 163 ASP A O 1
ATOM 1224 N N . LEU A 1 164 ? 0.210 4.619 13.365 1.00 95.25 164 LEU A N 1
ATOM 1225 C CA . LEU A 1 164 ? -0.126 3.268 13.803 1.00 95.25 164 LEU A CA 1
ATOM 1226 C C . LEU A 1 164 ? -1.582 2.966 13.435 1.00 95.25 164 LEU A C 1
ATOM 1228 O O . LEU A 1 164 ? -2.507 3.493 14.044 1.00 95.25 164 LEU A O 1
ATOM 1232 N N . ASP A 1 165 ? -1.777 2.103 12.447 1.00 96.38 165 ASP A N 1
ATOM 1233 C CA . ASP A 1 165 ? -3.104 1.668 12.021 1.00 96.38 165 ASP A CA 1
ATOM 1234 C C . ASP A 1 165 ? -3.511 0.411 12.807 1.00 96.38 165 ASP A C 1
ATOM 1236 O O . ASP A 1 165 ? -2.833 -0.618 12.721 1.00 96.38 165 ASP A O 1
ATOM 1240 N N . LEU A 1 166 ? -4.609 0.475 13.563 1.00 97.38 166 LEU A N 1
ATOM 1241 C CA . LEU A 1 166 ? -5.145 -0.631 14.361 1.00 97.38 166 LEU A CA 1
ATOM 1242 C C . LEU A 1 166 ? -6.582 -0.955 13.956 1.00 97.38 166 LEU A C 1
ATOM 1244 O O . LEU A 1 166 ? -7.385 -0.068 13.660 1.00 97.38 166 LEU A O 1
ATOM 1248 N N . THR A 1 167 ? -6.944 -2.234 13.982 1.00 95.25 167 THR A N 1
ATOM 1249 C CA . THR A 1 167 ? -8.347 -2.639 13.918 1.00 95.25 167 THR A CA 1
ATOM 1250 C C . THR A 1 167 ? -8.779 -3.319 15.204 1.00 95.25 167 THR A C 1
ATOM 1252 O O . THR A 1 167 ? -8.049 -4.144 15.756 1.00 95.25 167 THR A O 1
ATOM 1255 N N . LEU A 1 168 ? -9.961 -2.941 15.682 1.00 94.62 168 LEU A N 1
ATOM 1256 C CA . LEU A 1 168 ? -10.618 -3.563 16.818 1.00 94.62 168 LEU A CA 1
ATOM 1257 C C . LEU A 1 168 ? -11.466 -4.734 16.326 1.00 94.62 168 LEU A C 1
ATOM 1259 O O . LEU A 1 168 ? -12.371 -4.556 15.508 1.00 94.62 168 LEU A O 1
ATOM 1263 N N . MET A 1 169 ? -11.177 -5.915 16.859 1.00 91.19 169 MET A N 1
ATOM 1264 C CA . MET A 1 169 ? -11.950 -7.135 16.671 1.00 91.19 169 MET A CA 1
ATOM 1265 C C . MET A 1 169 ? -12.710 -7.419 17.965 1.00 91.19 169 MET A C 1
ATOM 1267 O O . MET A 1 169 ? -12.074 -7.670 18.988 1.00 91.19 169 MET A O 1
ATOM 1271 N N . SER A 1 170 ? -14.044 -7.335 17.939 1.00 83.56 170 SER A N 1
ATOM 1272 C CA . SER A 1 170 ? -14.869 -7.709 19.098 1.00 83.56 170 SER A CA 1
ATOM 1273 C C . SER A 1 170 ? -14.811 -9.225 19.320 1.00 83.56 170 SER A C 1
ATOM 1275 O O . SER A 1 170 ? -14.432 -9.983 18.426 1.00 83.56 170 SER A O 1
ATOM 1277 N N . GLY A 1 171 ? -15.186 -9.669 20.520 1.00 70.56 171 GLY A N 1
ATOM 1278 C CA . GLY A 1 171 ? -15.314 -11.091 20.845 1.00 70.56 171 GLY A CA 1
ATOM 1279 C C . GLY A 1 171 ? -16.448 -11.795 20.085 1.00 70.56 171 GLY A C 1
ATOM 1280 O O . GLY A 1 171 ? -16.525 -13.020 20.107 1.00 70.56 171 GLY A O 1
ATOM 1281 N N . THR A 1 172 ? -17.317 -11.038 19.407 1.00 69.81 172 THR A N 1
ATOM 1282 C CA . THR A 1 172 ? -18.336 -11.560 18.488 1.00 69.81 172 THR A CA 1
ATOM 1283 C C . THR A 1 172 ? -17.919 -11.320 17.037 1.00 69.81 172 THR A C 1
ATOM 1285 O O . THR A 1 172 ? -17.338 -10.287 16.705 1.00 69.81 172 THR A O 1
ATOM 1288 N N . ASP A 1 173 ? -18.189 -12.290 16.159 1.00 65.19 173 ASP A N 1
ATOM 1289 C CA . ASP A 1 173 ? -17.679 -12.282 14.780 1.00 65.19 173 ASP A CA 1
ATOM 1290 C C . ASP A 1 173 ? -18.308 -11.201 13.880 1.00 65.19 173 ASP A C 1
ATOM 1292 O O . ASP A 1 173 ? -17.760 -10.890 12.813 1.00 65.19 173 ASP A O 1
ATOM 1296 N N . GLU A 1 174 ? -19.431 -10.619 14.318 1.00 72.44 174 GLU A N 1
ATOM 1297 C CA . GLU A 1 174 ? -20.213 -9.617 13.600 1.00 72.44 174 GLU A CA 1
ATOM 1298 C C . GLU A 1 174 ? -20.760 -8.550 14.562 1.00 72.44 174 GLU A C 1
ATOM 1300 O O . GLU A 1 174 ? -21.399 -8.865 15.563 1.00 72.44 174 GLU A O 1
ATOM 1305 N N . MET A 1 175 ? -20.541 -7.276 14.225 1.00 82.62 175 MET A N 1
ATOM 1306 C CA . MET A 1 175 ? -21.082 -6.118 14.942 1.00 82.62 175 MET A CA 1
ATOM 1307 C C . MET A 1 175 ? -21.817 -5.223 13.947 1.00 82.62 175 MET A C 1
ATOM 1309 O O . MET A 1 175 ? -21.246 -4.859 12.914 1.00 82.62 175 MET A O 1
ATOM 1313 N N . ALA A 1 176 ? -23.063 -4.848 14.244 1.00 87.31 176 ALA A N 1
ATOM 1314 C CA . ALA A 1 176 ? -23.842 -3.973 13.370 1.00 87.31 176 ALA A CA 1
ATOM 1315 C C . ALA A 1 176 ? -23.186 -2.588 13.252 1.00 87.31 176 ALA A C 1
ATOM 1317 O O . ALA A 1 176 ? -22.509 -2.124 14.172 1.00 87.31 176 ALA A O 1
ATOM 1318 N N . LYS A 1 177 ? -23.394 -1.893 12.130 1.00 85.81 177 LYS A N 1
ATOM 1319 C CA . LYS A 1 177 ? -22.742 -0.599 11.884 1.00 85.81 177 LYS A CA 1
ATOM 1320 C C . LYS A 1 177 ? -23.092 0.439 12.953 1.00 85.81 177 LYS A C 1
ATOM 1322 O O . LYS A 1 177 ? -22.222 1.188 13.377 1.00 85.81 177 LYS A O 1
ATOM 1327 N N . GLU A 1 178 ? -24.335 0.457 13.417 1.00 89.50 178 GLU A N 1
ATOM 1328 C CA . GLU A 1 178 ? -24.815 1.359 14.465 1.00 89.50 178 GLU A CA 1
ATOM 1329 C C . GLU A 1 178 ? -24.091 1.106 15.793 1.00 89.50 178 GLU A C 1
ATOM 1331 O O . GLU A 1 178 ? -23.700 2.053 16.472 1.00 89.50 178 GLU A O 1
ATOM 1336 N N . GLN A 1 179 ? -23.844 -0.166 16.123 1.00 90.19 179 GLN A N 1
ATOM 1337 C CA . GLN A 1 179 ? -23.062 -0.556 17.298 1.00 90.19 179 GLN A CA 1
ATOM 1338 C C . GLN A 1 179 ? -21.597 -0.134 17.148 1.00 90.19 179 GLN A C 1
ATOM 1340 O O . GLN A 1 179 ? -21.036 0.438 18.077 1.00 90.19 179 GLN A O 1
ATOM 1345 N N . GLN A 1 180 ? -20.998 -0.325 15.965 1.00 91.06 180 GLN A N 1
ATOM 1346 C CA . GLN A 1 180 ? -19.637 0.146 15.681 1.00 91.06 180 GLN A CA 1
ATOM 1347 C C . GLN A 1 180 ? -19.523 1.672 15.819 1.00 91.06 180 GLN A C 1
ATOM 1349 O O . GLN A 1 180 ? -18.550 2.172 16.378 1.00 91.06 180 GLN A O 1
ATOM 1354 N N . SER A 1 181 ? -20.507 2.421 15.310 1.00 92.88 181 SER A N 1
ATOM 1355 C CA . SER A 1 181 ? -20.553 3.882 15.412 1.00 92.88 181 SER A CA 1
ATOM 1356 C C . SER A 1 181 ? -20.660 4.350 16.864 1.00 92.88 181 SER A C 1
ATOM 1358 O O . SER A 1 181 ? -19.909 5.240 17.253 1.00 92.88 181 SER A O 1
ATOM 1360 N N . ALA A 1 182 ? -21.537 3.735 17.663 1.00 94.25 182 ALA A N 1
ATOM 1361 C CA . ALA A 1 182 ? -21.671 4.046 19.085 1.00 94.25 182 ALA A CA 1
ATOM 1362 C C . ALA A 1 182 ? -20.387 3.710 19.862 1.00 94.25 182 ALA A C 1
ATOM 1364 O O . ALA A 1 182 ? -19.894 4.534 20.628 1.00 94.25 182 ALA A O 1
ATOM 1365 N N . LEU A 1 183 ? -19.787 2.543 19.599 1.00 94.38 183 LEU A N 1
ATOM 1366 C CA . LEU A 1 183 ? -18.539 2.123 20.236 1.00 94.38 183 LEU A CA 1
ATOM 1367 C C . LEU A 1 183 ? -17.385 3.088 19.930 1.00 94.38 183 LEU A C 1
ATOM 1369 O O . LEU A 1 183 ? -16.590 3.389 20.813 1.00 94.38 183 LEU A O 1
ATOM 1373 N N . VAL A 1 184 ? -17.300 3.612 18.704 1.00 95.75 184 VAL A N 1
ATOM 1374 C CA . VAL A 1 184 ? -16.311 4.635 18.323 1.00 95.75 184 VAL A CA 1
ATOM 1375 C C . VAL A 1 184 ? -16.453 5.909 19.160 1.00 95.75 184 VAL A C 1
ATOM 1377 O O . VAL A 1 184 ? -15.441 6.468 19.577 1.00 95.75 184 VAL A O 1
ATOM 1380 N N . GLU A 1 185 ? -17.678 6.367 19.426 1.00 97.06 185 GLU A N 1
ATOM 1381 C CA . GLU A 1 185 ? -17.918 7.536 20.284 1.00 97.06 185 GLU A CA 1
ATOM 1382 C C . GLU A 1 185 ? -17.525 7.236 21.740 1.00 97.06 185 GLU A C 1
ATOM 1384 O O . GLU A 1 185 ? -16.738 7.980 22.324 1.00 97.06 185 GLU A O 1
ATOM 1389 N N . THR A 1 186 ? -17.951 6.094 22.290 1.00 96.81 186 THR A N 1
ATOM 1390 C CA . THR A 1 186 ? -17.604 5.681 23.662 1.00 96.81 186 THR A CA 1
ATOM 1391 C C . THR A 1 186 ? -16.098 5.486 23.862 1.00 96.81 186 THR A C 1
ATOM 1393 O O . THR A 1 186 ? -15.542 5.889 24.883 1.00 96.81 186 THR A O 1
ATOM 1396 N N . LEU A 1 187 ? -15.404 4.890 22.887 1.00 96.88 187 LEU A N 1
ATOM 1397 C CA . LEU A 1 187 ? -13.950 4.729 22.933 1.00 96.88 187 LEU A CA 1
ATOM 1398 C C . LEU A 1 187 ? -13.232 6.076 22.901 1.00 96.88 187 LEU A C 1
ATOM 1400 O O . LEU A 1 187 ? -12.254 6.245 23.625 1.00 96.88 187 LEU A O 1
ATOM 1404 N N . ALA A 1 188 ? -13.705 7.027 22.092 1.00 97.38 188 ALA A N 1
ATOM 1405 C CA . ALA A 1 188 ? -13.126 8.364 22.052 1.00 97.38 188 ALA A CA 1
ATOM 1406 C C . ALA A 1 188 ? -13.247 9.062 23.416 1.00 97.38 188 ALA A C 1
ATOM 1408 O O . ALA A 1 188 ? -12.241 9.538 23.938 1.00 97.38 188 ALA A O 1
ATOM 1409 N N . GLU A 1 189 ? -14.429 9.029 24.039 1.00 97.00 189 GLU A N 1
ATOM 1410 C CA . GLU A 1 189 ? -14.652 9.584 25.382 1.00 97.00 189 GLU A CA 1
ATOM 1411 C C . GLU A 1 189 ? -13.749 8.923 26.437 1.00 97.00 189 GLU A C 1
ATOM 1413 O O . GLU A 1 189 ? -13.107 9.613 27.232 1.00 97.00 189 GLU A O 1
ATOM 1418 N N . ALA A 1 190 ? -13.631 7.591 26.422 1.00 96.62 190 ALA A N 1
ATOM 1419 C CA . ALA A 1 190 ? -12.762 6.859 27.345 1.00 96.62 190 ALA A CA 1
ATOM 1420 C C . ALA A 1 190 ? -11.270 7.187 27.138 1.00 96.62 190 ALA A C 1
ATOM 1422 O O . ALA A 1 190 ? -10.512 7.317 28.104 1.00 96.62 190 ALA A O 1
ATOM 1423 N N . MET A 1 191 ? -10.834 7.343 25.885 1.00 96.50 191 MET A N 1
ATOM 1424 C CA . MET A 1 191 ? -9.458 7.714 25.547 1.00 96.50 191 MET A CA 1
ATOM 1425 C C . MET A 1 191 ? -9.136 9.147 25.973 1.00 96.50 191 MET A C 1
ATOM 1427 O O . MET A 1 191 ? -8.054 9.373 26.517 1.00 96.50 191 MET A O 1
ATOM 1431 N N . GLU A 1 192 ? -10.061 10.093 25.801 1.00 95.81 192 GLU A N 1
ATOM 1432 C CA . GLU A 1 192 ? -9.922 11.462 26.313 1.00 95.81 192 GLU A CA 1
ATOM 1433 C C . GLU A 1 192 ? -9.860 11.484 27.844 1.00 95.81 192 GLU A C 1
ATOM 1435 O O . GLU A 1 192 ? -8.937 12.063 28.420 1.00 95.81 192 GLU A O 1
ATOM 1440 N N . ALA A 1 193 ? -10.783 10.782 28.510 1.00 96.19 193 ALA A N 1
ATOM 1441 C CA . ALA A 1 193 ? -10.848 10.709 29.969 1.00 96.19 193 ALA A CA 1
ATOM 1442 C C . ALA A 1 193 ? -9.597 10.074 30.602 1.00 96.19 193 ALA A C 1
ATOM 1444 O O . ALA A 1 193 ? -9.256 10.390 31.741 1.00 96.19 193 ALA A O 1
ATOM 1445 N N . SER A 1 194 ? -8.882 9.211 29.869 1.00 95.44 194 SER A N 1
ATOM 1446 C CA . SER A 1 194 ? -7.633 8.604 30.344 1.00 95.44 194 SER A CA 1
ATOM 1447 C C . SER A 1 194 ? -6.500 9.615 30.569 1.00 95.44 194 SER A C 1
ATOM 1449 O O . SER A 1 194 ? -5.560 9.322 31.308 1.00 95.44 194 SER A O 1
ATOM 1451 N N . GLY A 1 195 ? -6.538 10.771 29.891 1.00 94.56 195 GLY A N 1
ATOM 1452 C CA . GLY A 1 195 ? -5.458 11.762 29.889 1.00 94.56 195 GLY A CA 1
ATOM 1453 C C . GLY A 1 195 ? -4.158 11.304 29.208 1.00 94.56 195 GLY A C 1
ATOM 1454 O O . GLY A 1 195 ? -3.168 12.030 29.236 1.00 94.56 195 GLY A O 1
ATOM 1455 N N . GLN A 1 196 ? -4.132 10.111 28.601 1.00 94.31 196 GLN A N 1
ATOM 1456 C CA . GLN A 1 196 ? -2.946 9.543 27.943 1.00 94.31 196 GLN A CA 1
ATOM 1457 C C . GLN A 1 196 ? -2.867 9.867 26.444 1.00 94.31 196 GLN A C 1
ATOM 1459 O O . GLN A 1 196 ? -1.843 9.598 25.812 1.00 94.31 196 GLN A O 1
ATOM 1464 N N . MET A 1 197 ? -3.945 10.412 25.875 1.00 95.81 197 MET A N 1
ATOM 1465 C CA . MET A 1 197 ? -4.089 10.687 24.448 1.00 95.81 197 MET A CA 1
ATOM 1466 C C . MET A 1 197 ? -4.364 12.175 24.215 1.00 95.81 197 MET A C 1
ATOM 1468 O O . MET A 1 197 ? -5.094 12.821 24.961 1.00 95.81 197 MET A O 1
ATOM 1472 N N . GLU A 1 198 ? -3.797 12.707 23.142 1.00 94.44 198 GLU A N 1
ATOM 1473 C CA . GLU A 1 198 ? -4.038 14.037 22.599 1.00 94.44 198 GLU A CA 1
ATOM 1474 C C . GLU A 1 198 ? -4.892 13.939 21.328 1.00 94.44 198 GLU A C 1
ATOM 1476 O O . GLU A 1 198 ? -4.812 12.970 20.568 1.00 94.44 198 GLU A O 1
ATOM 1481 N N . THR A 1 199 ? -5.638 15.001 21.015 1.00 93.69 199 THR A N 1
ATOM 1482 C CA . THR A 1 199 ? -6.315 15.175 19.711 1.00 93.69 199 THR A CA 1
ATOM 1483 C C . THR A 1 199 ? -7.216 14.001 19.302 1.00 93.69 199 THR A C 1
ATOM 1485 O O . THR A 1 199 ? -7.236 13.617 18.133 1.00 93.69 199 THR A O 1
ATOM 1488 N N . VAL A 1 200 ? -7.946 13.422 20.257 1.00 96.94 200 VAL A N 1
ATOM 1489 C CA . VAL A 1 200 ? -8.875 12.318 19.990 1.00 96.94 200 VAL A CA 1
ATOM 1490 C C . VAL A 1 200 ? -10.031 12.821 19.115 1.00 96.94 200 VAL A C 1
ATOM 1492 O O . VAL A 1 200 ? -10.569 13.906 19.321 1.00 96.94 200 VAL A O 1
ATOM 1495 N N . GLN A 1 201 ? -10.363 12.071 18.066 1.00 96.62 201 GLN A N 1
ATOM 1496 C CA . GLN A 1 201 ? -11.403 12.411 17.098 1.00 96.62 201 GLN A CA 1
ATOM 1497 C C . GLN A 1 201 ? -12.175 11.161 16.676 1.00 96.62 201 GLN A C 1
ATOM 1499 O O . GLN A 1 201 ? -11.655 10.300 15.962 1.00 96.62 201 GLN A O 1
ATOM 1504 N N . ALA A 1 202 ? -13.453 11.106 17.042 1.00 96.69 202 ALA A N 1
ATOM 1505 C CA . ALA A 1 202 ? -14.386 10.094 16.566 1.00 96.69 202 ALA A CA 1
ATOM 1506 C C . ALA A 1 202 ? -14.895 10.414 15.149 1.00 96.69 202 ALA A C 1
ATOM 1508 O O . ALA A 1 202 ? -15.280 11.543 14.834 1.00 96.69 202 ALA A O 1
ATOM 1509 N N . ARG A 1 203 ? -14.945 9.400 14.280 1.00 95.38 203 ARG A N 1
ATOM 1510 C CA . ARG A 1 203 ? -15.511 9.474 12.920 1.00 95.38 203 ARG A CA 1
ATOM 1511 C C . ARG A 1 203 ? -16.547 8.362 12.703 1.00 95.38 203 ARG A C 1
ATOM 1513 O O . ARG A 1 203 ? -16.353 7.495 11.848 1.00 95.38 203 ARG A O 1
ATOM 1520 N N . PRO A 1 204 ? -17.680 8.388 13.428 1.00 93.50 204 PRO A N 1
ATOM 1521 C CA . PRO A 1 204 ? -18.659 7.295 13.439 1.00 93.50 204 PRO A CA 1
ATOM 1522 C C . PRO A 1 204 ? -19.401 7.118 12.106 1.00 93.50 204 PRO A C 1
ATOM 1524 O O . PRO A 1 204 ? -19.905 6.038 11.817 1.00 93.50 204 PRO A O 1
ATOM 1527 N N . LYS A 1 205 ? -19.461 8.168 11.273 1.00 90.69 205 LYS A N 1
ATOM 1528 C CA . LYS A 1 205 ? -20.183 8.185 9.985 1.00 90.69 205 LYS A CA 1
ATOM 1529 C C . LYS A 1 205 ? -19.329 7.773 8.780 1.00 90.69 205 LYS A C 1
ATOM 1531 O O . LYS A 1 205 ? -19.826 7.775 7.654 1.00 90.69 205 LYS A O 1
ATOM 1536 N N . ALA A 1 206 ? -18.047 7.470 8.984 1.00 85.94 206 ALA A N 1
ATOM 1537 C CA . ALA A 1 206 ? -17.173 7.007 7.912 1.00 85.94 206 ALA A CA 1
ATOM 1538 C C . ALA A 1 206 ? -17.653 5.656 7.343 1.00 85.94 206 ALA A C 1
ATOM 1540 O O . ALA A 1 206 ? -18.477 4.962 7.942 1.00 85.94 206 ALA A O 1
ATOM 1541 N N . ARG A 1 207 ? -17.145 5.274 6.159 1.00 81.56 207 ARG A N 1
ATOM 1542 C CA . ARG A 1 207 ? -17.433 3.954 5.566 1.00 81.56 207 ARG A CA 1
ATOM 1543 C C . ARG A 1 207 ? -17.098 2.838 6.559 1.00 81.56 207 ARG A C 1
ATOM 1545 O O . ARG A 1 207 ? -17.943 1.991 6.808 1.00 81.56 207 ARG A O 1
ATOM 1552 N N . VAL A 1 208 ? -15.897 2.915 7.131 1.00 85.56 208 VAL A N 1
ATOM 1553 C CA . VAL A 1 208 ? -15.460 2.137 8.290 1.00 85.56 208 VAL A CA 1
ATOM 1554 C C . VAL A 1 208 ? -15.331 3.125 9.453 1.00 85.56 208 VAL A C 1
ATOM 1556 O O . VAL A 1 208 ? -14.543 4.064 9.316 1.00 85.56 208 VAL A O 1
ATOM 1559 N N . PRO A 1 209 ? -16.107 2.986 10.542 1.00 91.75 209 PRO A N 1
ATOM 1560 C CA . PRO A 1 209 ? -16.003 3.856 11.715 1.00 91.75 209 PRO A CA 1
ATOM 1561 C C . PRO A 1 209 ? -14.595 3.825 12.329 1.00 91.75 209 PRO A C 1
ATOM 1563 O O . PRO A 1 209 ? -13.998 2.752 12.459 1.00 91.75 209 PRO A O 1
ATOM 1566 N N . ILE A 1 210 ? -14.056 5.003 12.671 1.00 94.88 210 ILE A N 1
ATOM 1567 C CA . ILE A 1 210 ? -12.667 5.181 13.136 1.00 94.88 210 ILE A CA 1
ATOM 1568 C C . ILE A 1 210 ? -12.609 6.126 14.343 1.00 94.88 210 ILE A C 1
ATOM 1570 O O . ILE A 1 210 ? -13.299 7.147 14.351 1.00 94.88 210 ILE A O 1
ATOM 1574 N N . VAL A 1 211 ? -11.731 5.831 15.305 1.00 97.00 211 VAL A N 1
ATOM 1575 C CA . VAL A 1 211 ? -11.205 6.791 16.290 1.00 97.00 211 VAL A CA 1
ATOM 1576 C C . VAL A 1 211 ? -9.767 7.129 15.909 1.00 97.00 211 VAL A C 1
ATOM 1578 O O . VAL A 1 211 ? -8.924 6.237 15.861 1.00 97.00 211 VAL A O 1
ATOM 1581 N N . ALA A 1 212 ? -9.487 8.398 15.626 1.00 96.94 212 ALA A N 1
ATOM 1582 C CA . ALA A 1 212 ? -8.134 8.897 15.389 1.00 96.94 212 ALA A CA 1
ATOM 1583 C C . ALA A 1 212 ? -7.617 9.588 16.653 1.00 96.94 212 ALA A C 1
ATOM 1585 O O . ALA A 1 212 ? -8.362 10.326 17.294 1.00 96.94 212 ALA A O 1
ATOM 1586 N N . LEU A 1 213 ? -6.360 9.366 17.018 1.00 97.25 213 LEU A N 1
ATOM 1587 C CA . LEU A 1 213 ? -5.749 9.934 18.218 1.00 97.25 213 LEU A CA 1
ATOM 1588 C C . LEU A 1 213 ? -4.251 10.163 18.031 1.00 97.25 213 LEU A C 1
ATOM 1590 O O . LEU A 1 213 ? -3.628 9.683 17.081 1.00 97.25 213 LEU A O 1
ATOM 1594 N N . LYS A 1 214 ? -3.651 10.881 18.973 1.00 97.31 214 LYS A N 1
ATOM 1595 C CA . LYS A 1 214 ? -2.207 11.059 19.076 1.00 97.31 214 LYS A CA 1
ATOM 1596 C C . LYS A 1 214 ? -1.769 10.680 20.479 1.00 97.31 214 LYS A C 1
ATOM 1598 O O . LYS A 1 214 ? -2.342 11.143 21.452 1.00 97.31 214 LYS A O 1
ATOM 1603 N N . ASP A 1 215 ? -0.756 9.844 20.602 1.00 96.12 215 ASP A N 1
ATOM 1604 C CA . ASP A 1 215 ? -0.218 9.482 21.9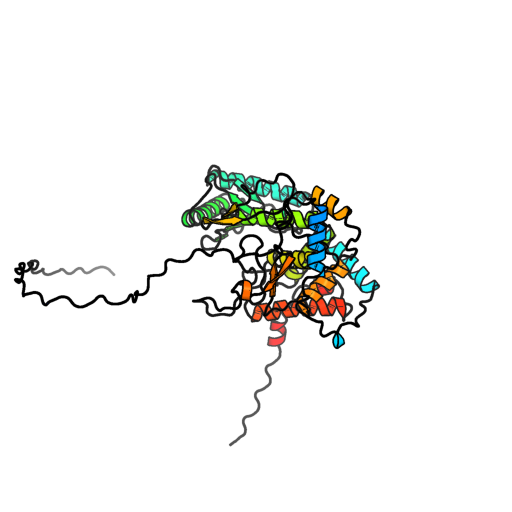05 1.00 96.12 215 ASP A CA 1
ATOM 1605 C C . ASP A 1 215 ? 0.496 10.675 22.554 1.00 96.12 215 ASP A C 1
ATOM 1607 O O . ASP A 1 215 ? 1.395 11.257 21.943 1.00 96.12 215 ASP A O 1
ATOM 1611 N N . ALA A 1 216 ? 0.144 11.010 23.797 1.00 95.94 216 ALA A N 1
ATOM 1612 C CA . ALA A 1 216 ? 0.731 12.156 24.495 1.00 95.94 216 ALA A CA 1
ATOM 1613 C C . ALA A 1 216 ? 2.238 11.972 24.756 1.00 95.94 216 ALA A C 1
ATOM 1615 O O . ALA A 1 216 ? 3.010 12.926 24.693 1.00 95.94 216 ALA A O 1
ATOM 1616 N N . SER A 1 217 ? 2.680 10.733 25.011 1.00 93.62 217 SER A N 1
ATOM 1617 C CA . SER A 1 217 ? 4.071 10.452 25.393 1.00 93.62 217 SER A CA 1
ATOM 1618 C C . SER A 1 217 ? 5.045 10.444 24.212 1.00 93.62 217 SER A C 1
ATOM 1620 O O . SER A 1 217 ? 6.158 10.954 24.316 1.00 93.62 217 SER A O 1
ATOM 1622 N N . SER A 1 218 ? 4.628 9.883 23.075 1.00 92.56 218 SER A N 1
ATOM 1623 C CA . SER A 1 218 ? 5.488 9.690 21.902 1.00 92.56 218 SER A CA 1
ATOM 1624 C C . SER A 1 218 ? 5.150 10.601 20.726 1.00 92.56 218 SER A C 1
ATOM 1626 O O . SER A 1 218 ? 5.880 10.628 19.736 1.00 92.56 218 SER A O 1
ATOM 1628 N N . SER A 1 219 ? 4.036 11.337 20.800 1.00 94.00 219 SER A N 1
ATOM 1629 C CA . SER A 1 219 ? 3.449 12.070 19.676 1.00 94.00 219 SER A CA 1
ATOM 1630 C C . SER A 1 219 ? 3.078 11.207 18.458 1.00 94.00 219 SER A C 1
ATOM 1632 O O . SER A 1 219 ? 2.776 11.755 17.394 1.00 94.00 219 SER A O 1
ATOM 1634 N N . LEU A 1 220 ? 3.071 9.876 18.596 1.00 94.31 220 LEU A N 1
ATOM 1635 C CA . LEU A 1 220 ? 2.692 8.947 17.537 1.00 94.31 220 LEU A CA 1
ATOM 1636 C C . LEU A 1 220 ? 1.188 9.039 17.265 1.00 94.31 220 LEU A C 1
ATOM 1638 O O . LEU A 1 220 ? 0.377 8.959 18.184 1.00 94.31 220 LEU A O 1
ATOM 1642 N N . LYS A 1 221 ? 0.808 9.189 15.996 1.00 96.19 221 LYS A N 1
ATOM 1643 C CA . LYS A 1 221 ? -0.599 9.143 15.585 1.00 96.19 221 LYS A CA 1
ATOM 1644 C C . LYS A 1 221 ? -1.076 7.703 15.484 1.00 96.19 221 LYS A C 1
ATOM 1646 O O . LYS A 1 221 ? -0.315 6.837 15.052 1.00 96.19 221 LYS A O 1
ATOM 1651 N N . CYS A 1 222 ? -2.327 7.467 15.848 1.00 96.81 222 CYS A N 1
ATOM 1652 C CA . CYS A 1 222 ? -2.950 6.158 15.788 1.00 96.81 222 CYS A CA 1
ATOM 1653 C C . CYS A 1 222 ? -4.389 6.278 15.291 1.00 96.81 222 CYS A C 1
ATOM 1655 O O . CYS A 1 222 ? -5.147 7.097 15.804 1.00 96.81 222 CYS A O 1
ATOM 1657 N N . ASP A 1 223 ? -4.764 5.411 14.357 1.00 96.44 223 ASP A N 1
ATOM 1658 C CA . ASP A 1 223 ? -6.133 5.278 13.867 1.00 96.44 223 ASP A CA 1
ATOM 1659 C C . ASP A 1 223 ? -6.656 3.890 14.252 1.00 96.44 223 ASP A C 1
ATOM 1661 O O . ASP A 1 223 ? -6.040 2.876 13.927 1.00 96.44 223 ASP A O 1
ATOM 1665 N N . ILE A 1 224 ? -7.793 3.829 14.949 1.00 96.56 224 ILE A N 1
ATOM 1666 C CA . ILE A 1 224 ? -8.445 2.583 15.367 1.00 96.56 224 ILE A CA 1
ATOM 1667 C C . ILE A 1 224 ? -9.755 2.435 14.600 1.00 96.56 224 ILE A C 1
ATOM 1669 O O . ILE A 1 224 ? -10.707 3.175 14.840 1.00 96.56 224 ILE A O 1
ATOM 1673 N N . CYS A 1 225 ? -9.813 1.474 13.681 1.00 93.56 225 CYS A N 1
ATOM 1674 C CA . CYS A 1 225 ? -10.996 1.186 12.870 1.00 93.56 225 CYS A CA 1
ATOM 1675 C C . CYS A 1 225 ? -11.736 -0.072 13.343 1.00 93.56 225 CYS A C 1
ATOM 1677 O O . CYS A 1 225 ? -11.127 -1.020 13.843 1.00 93.56 225 CYS A O 1
ATOM 1679 N N . MET A 1 226 ? -13.055 -0.110 13.172 1.00 90.38 226 MET A N 1
ATOM 1680 C CA . MET A 1 226 ? -13.871 -1.227 13.658 1.00 90.38 226 MET A CA 1
ATOM 1681 C C . MET A 1 226 ? -13.922 -2.388 12.653 1.00 90.38 226 MET A C 1
ATOM 1683 O O . MET A 1 226 ? -14.216 -2.183 11.476 1.00 90.38 226 MET A O 1
ATOM 1687 N N . CYS A 1 227 ? -13.664 -3.613 13.128 1.00 85.56 227 CYS A N 1
ATOM 1688 C CA . CYS A 1 227 ? -13.941 -4.883 12.441 1.00 85.56 227 CYS A CA 1
ATOM 1689 C C . CYS A 1 227 ? -13.398 -4.997 10.998 1.00 85.56 227 CYS A C 1
ATOM 1691 O O . CYS A 1 227 ? -14.031 -5.587 10.117 1.00 85.56 227 CYS A O 1
ATOM 1693 N N . ASN A 1 228 ? -12.215 -4.445 10.718 1.00 87.56 228 ASN A N 1
ATOM 1694 C CA . ASN A 1 228 ? -11.670 -4.363 9.364 1.00 87.56 228 ASN A CA 1
ATOM 1695 C C . ASN A 1 228 ? -10.788 -5.573 9.010 1.00 87.56 228 ASN A C 1
ATOM 1697 O O . ASN A 1 228 ? -9.580 -5.458 8.786 1.00 87.56 228 ASN A O 1
ATOM 1701 N N . LYS A 1 229 ? -11.414 -6.754 8.921 1.00 90.88 229 LYS A N 1
ATOM 1702 C CA . LYS A 1 229 ? -10.736 -8.023 8.594 1.00 90.88 229 LYS A CA 1
ATOM 1703 C C . LYS A 1 229 ? -10.012 -7.978 7.232 1.00 90.88 229 LYS A C 1
ATOM 1705 O O . LYS A 1 229 ? -8.927 -8.540 7.090 1.00 90.88 229 LYS A O 1
ATOM 1710 N N . LEU A 1 230 ? -10.556 -7.260 6.241 1.00 92.25 230 LEU A N 1
ATOM 1711 C CA . LEU A 1 230 ? -9.926 -7.106 4.920 1.00 92.25 230 LEU A CA 1
ATOM 1712 C C . LEU A 1 230 ? -8.596 -6.349 4.986 1.00 92.25 230 LEU A C 1
ATOM 1714 O O . LEU A 1 230 ? -7.641 -6.726 4.308 1.00 92.25 230 LEU A O 1
ATOM 1718 N N . ALA A 1 231 ? -8.494 -5.317 5.827 1.00 92.50 231 ALA A N 1
ATOM 1719 C CA . ALA A 1 231 ? -7.247 -4.576 5.980 1.00 92.50 231 ALA A CA 1
ATOM 1720 C C . ALA A 1 231 ? -6.119 -5.439 6.567 1.00 92.50 231 ALA A C 1
ATOM 1722 O O . ALA A 1 231 ? -4.964 -5.282 6.160 1.00 92.50 231 ALA A O 1
ATOM 1723 N N . LEU A 1 232 ? -6.443 -6.397 7.446 1.00 93.94 232 LEU A N 1
ATOM 1724 C CA . LEU A 1 232 ? -5.482 -7.392 7.934 1.00 93.94 232 LEU A CA 1
ATOM 1725 C C . LEU A 1 232 ? -4.946 -8.244 6.778 1.00 93.94 232 LEU A C 1
ATOM 1727 O O . LEU A 1 232 ? -3.731 -8.336 6.589 1.00 93.94 232 LEU A O 1
ATOM 1731 N N . ARG A 1 233 ? -5.844 -8.801 5.955 1.00 95.00 233 ARG A N 1
ATOM 1732 C CA . ARG A 1 233 ? -5.472 -9.639 4.804 1.00 95.00 233 ARG A CA 1
ATOM 1733 C C . ARG A 1 233 ? -4.662 -8.871 3.766 1.00 95.00 233 ARG A C 1
ATOM 1735 O O . ARG A 1 233 ? -3.625 -9.363 3.329 1.00 95.00 233 ARG A O 1
ATOM 1742 N N . ASN A 1 234 ? -5.071 -7.650 3.422 1.00 96.38 234 ASN A N 1
ATOM 1743 C CA . ASN A 1 234 ? -4.324 -6.786 2.504 1.00 96.38 234 ASN A CA 1
ATOM 1744 C C . ASN A 1 234 ? -2.912 -6.510 3.035 1.00 96.38 234 ASN A C 1
ATOM 1746 O O . ASN A 1 234 ? -1.933 -6.593 2.297 1.00 96.38 234 ASN A O 1
ATOM 1750 N N . SER A 1 235 ? -2.777 -6.249 4.336 1.00 97.31 235 SER A N 1
ATOM 1751 C CA . SER A 1 235 ? -1.471 -5.997 4.955 1.00 97.31 235 SER A CA 1
ATOM 1752 C C . SER A 1 235 ? -0.562 -7.227 4.922 1.00 97.31 235 SER A C 1
ATOM 1754 O O . SER A 1 235 ? 0.634 -7.087 4.667 1.00 97.31 235 SER A O 1
ATOM 1756 N N . GLN A 1 236 ? -1.122 -8.424 5.123 1.00 96.62 236 GLN A N 1
ATOM 1757 C CA . GLN A 1 236 ? -0.405 -9.697 5.004 1.00 96.62 236 GLN A CA 1
ATOM 1758 C C . GLN A 1 236 ? 0.023 -9.979 3.555 1.00 96.62 236 GLN A C 1
ATOM 1760 O O . GLN A 1 236 ? 1.173 -10.350 3.326 1.00 96.62 236 GLN A O 1
ATOM 1765 N N . LEU A 1 237 ? -0.850 -9.726 2.573 1.00 97.75 237 LEU A N 1
ATOM 1766 C CA . LEU A 1 237 ? -0.523 -9.847 1.148 1.00 97.75 237 LEU A CA 1
ATOM 1767 C C . LEU A 1 237 ? 0.623 -8.901 0.757 1.00 97.75 237 LEU A C 1
ATOM 1769 O O . LEU A 1 237 ? 1.591 -9.306 0.114 1.00 97.75 237 LEU A O 1
ATOM 1773 N N . LEU A 1 238 ? 0.556 -7.637 1.180 1.00 98.50 238 LEU A N 1
ATOM 1774 C CA . LEU A 1 238 ? 1.627 -6.673 0.934 1.00 98.50 238 LEU A CA 1
ATOM 1775 C C . LEU A 1 238 ? 2.923 -7.104 1.625 1.00 98.50 238 LEU A C 1
ATOM 1777 O O . LEU A 1 238 ? 3.981 -7.059 1.003 1.00 98.50 238 LEU A O 1
ATOM 1781 N N . ARG A 1 239 ? 2.855 -7.575 2.877 1.00 98.00 239 ARG A N 1
ATOM 1782 C CA . ARG A 1 239 ? 4.023 -8.096 3.600 1.00 98.00 239 ARG A CA 1
ATOM 1783 C C . ARG A 1 239 ? 4.685 -9.249 2.846 1.00 98.00 239 ARG A C 1
ATOM 1785 O O . ARG A 1 239 ? 5.912 -9.253 2.744 1.00 98.00 239 ARG A O 1
ATOM 1792 N N . ALA A 1 240 ? 3.899 -10.172 2.291 1.00 97.69 240 ALA A N 1
ATOM 1793 C CA . ALA A 1 240 ? 4.393 -11.271 1.466 1.00 97.69 240 ALA A CA 1
ATOM 1794 C C . ALA A 1 240 ? 5.204 -10.739 0.273 1.00 97.69 240 ALA A C 1
ATOM 1796 O O . ALA A 1 240 ? 6.383 -11.066 0.134 1.00 97.69 240 ALA A O 1
ATOM 1797 N N . TYR A 1 241 ? 4.635 -9.815 -0.508 1.00 98.44 241 TYR A N 1
ATOM 1798 C CA . TYR A 1 241 ? 5.344 -9.184 -1.628 1.00 98.44 241 TYR A CA 1
ATOM 1799 C C . TYR A 1 241 ? 6.629 -8.464 -1.212 1.00 98.44 241 TYR A C 1
ATOM 1801 O O . TYR A 1 241 ? 7.656 -8.607 -1.873 1.00 98.44 241 TYR A O 1
ATOM 1809 N N . MET A 1 242 ? 6.594 -7.698 -0.118 1.00 97.88 242 MET A N 1
ATOM 1810 C CA . MET A 1 242 ? 7.760 -6.944 0.359 1.00 97.88 242 MET A CA 1
ATOM 1811 C C . MET A 1 242 ? 8.865 -7.845 0.931 1.00 97.88 242 MET A C 1
ATOM 1813 O O . MET A 1 242 ? 9.989 -7.381 1.112 1.00 97.88 242 MET A O 1
ATOM 1817 N N . THR A 1 243 ? 8.554 -9.104 1.249 1.00 97.56 243 THR A N 1
ATOM 1818 C CA . THR A 1 243 ? 9.524 -10.076 1.778 1.00 97.56 243 THR A CA 1
ATOM 1819 C C . THR A 1 243 ? 10.181 -10.887 0.659 1.00 97.56 243 THR A C 1
ATOM 1821 O O . THR A 1 243 ? 11.336 -11.272 0.802 1.00 97.56 243 THR A O 1
ATOM 1824 N N . LEU A 1 244 ? 9.494 -11.089 -0.473 1.00 96.19 244 LEU A N 1
ATOM 1825 C CA . LEU A 1 244 ? 9.992 -11.898 -1.595 1.00 96.19 244 LEU A CA 1
ATOM 1826 C C . LEU A 1 244 ? 11.232 -11.320 -2.288 1.00 96.19 244 LEU A C 1
ATOM 1828 O O . LEU A 1 244 ? 12.134 -12.072 -2.647 1.00 96.19 244 LEU A O 1
ATOM 1832 N N . ASP A 1 245 ? 11.277 -10.003 -2.504 1.00 96.75 245 ASP A N 1
ATOM 1833 C CA . ASP A 1 245 ? 12.412 -9.336 -3.151 1.00 96.75 245 ASP A CA 1
ATOM 1834 C C . ASP A 1 245 ? 12.707 -7.992 -2.456 1.00 96.75 245 ASP A C 1
ATOM 1836 O O . ASP A 1 245 ? 11.817 -7.135 -2.374 1.00 96.75 245 ASP A O 1
ATOM 1840 N N . PRO A 1 246 ? 13.945 -7.747 -1.980 1.00 97.25 246 PRO A N 1
ATOM 1841 C CA . PRO A 1 246 ? 14.310 -6.486 -1.335 1.00 97.25 246 PRO A CA 1
ATOM 1842 C C . PRO A 1 246 ? 14.017 -5.245 -2.188 1.00 97.25 246 PRO A C 1
ATOM 1844 O O . PRO A 1 246 ? 13.607 -4.212 -1.650 1.00 97.25 246 PRO A O 1
ATOM 1847 N N . ARG A 1 247 ? 14.162 -5.349 -3.516 1.00 98.19 247 ARG A N 1
ATOM 1848 C CA . ARG A 1 247 ? 13.911 -4.243 -4.452 1.00 98.19 247 ARG A CA 1
ATOM 1849 C C . ARG A 1 247 ? 12.437 -3.874 -4.499 1.00 98.19 247 ARG A C 1
ATOM 1851 O O . ARG A 1 247 ? 12.127 -2.703 -4.699 1.00 98.19 247 ARG A O 1
ATOM 1858 N N . ALA A 1 248 ? 11.531 -4.828 -4.268 1.00 98.44 248 ALA A N 1
ATOM 1859 C CA . ALA A 1 248 ? 10.102 -4.546 -4.181 1.00 98.44 248 ALA A CA 1
ATOM 1860 C C . ALA A 1 248 ? 9.791 -3.643 -2.984 1.00 98.44 248 ALA A C 1
ATOM 1862 O O . ALA A 1 248 ? 9.132 -2.613 -3.140 1.00 98.44 248 ALA A O 1
ATOM 1863 N N . ARG A 1 249 ? 10.343 -3.978 -1.811 1.00 98.44 249 ARG A N 1
ATOM 1864 C CA . ARG A 1 249 ? 10.209 -3.165 -0.596 1.00 98.44 249 ARG A CA 1
ATOM 1865 C C . ARG A 1 249 ? 10.824 -1.783 -0.759 1.00 98.44 249 ARG A C 1
ATOM 1867 O O . ARG A 1 249 ? 10.188 -0.790 -0.408 1.00 98.44 249 ARG A O 1
ATOM 1874 N N . GLN A 1 250 ? 12.039 -1.719 -1.298 1.00 98.56 250 GLN A N 1
ATOM 1875 C CA . GLN A 1 250 ? 12.743 -0.462 -1.544 1.00 98.56 250 GLN A CA 1
ATOM 1876 C C . GLN A 1 250 ? 11.940 0.428 -2.498 1.00 98.56 250 GLN A C 1
ATOM 1878 O O . GLN A 1 250 ? 11.618 1.561 -2.150 1.00 98.56 250 GLN A O 1
ATOM 1883 N N . LEU A 1 251 ? 11.529 -0.091 -3.658 1.00 98.75 251 LEU A N 1
ATOM 1884 C CA . LEU A 1 251 ? 10.776 0.677 -4.647 1.00 98.75 251 LEU A CA 1
ATOM 1885 C C . LEU A 1 251 ? 9.418 1.145 -4.107 1.00 98.75 251 LEU A C 1
ATOM 1887 O O . LEU A 1 251 ? 9.088 2.322 -4.237 1.00 98.75 251 LEU A O 1
ATOM 1891 N N . ALA A 1 252 ? 8.648 0.266 -3.458 1.00 98.69 252 ALA A N 1
ATOM 1892 C CA . ALA A 1 252 ? 7.349 0.622 -2.886 1.00 98.69 252 ALA A CA 1
ATOM 1893 C C . ALA A 1 252 ? 7.472 1.727 -1.827 1.00 98.69 252 ALA A C 1
ATOM 1895 O O . ALA A 1 252 ? 6.679 2.672 -1.812 1.00 98.69 252 ALA A O 1
ATOM 1896 N N . PHE A 1 253 ? 8.501 1.654 -0.979 1.00 98.50 253 PHE A N 1
ATOM 1897 C CA . PHE A 1 253 ? 8.795 2.690 0.006 1.00 98.50 253 PHE A CA 1
ATOM 1898 C C . PHE A 1 253 ? 9.152 4.026 -0.658 1.00 98.50 253 PHE A C 1
ATOM 1900 O O . PHE A 1 253 ? 8.635 5.068 -0.257 1.00 98.50 253 PHE A O 1
ATOM 1907 N N . LEU A 1 254 ? 10.004 4.007 -1.685 1.00 98.56 254 LEU A N 1
ATOM 1908 C CA . LEU A 1 254 ? 10.459 5.211 -2.384 1.00 98.56 254 LEU A CA 1
ATOM 1909 C C . LEU A 1 254 ? 9.326 5.895 -3.152 1.00 98.56 254 LEU A C 1
ATOM 1911 O O . LEU A 1 254 ? 9.207 7.117 -3.086 1.00 98.56 254 LEU A O 1
ATOM 1915 N N . ILE A 1 255 ? 8.449 5.130 -3.809 1.00 98.62 255 ILE A N 1
ATOM 1916 C CA . ILE A 1 255 ? 7.253 5.669 -4.470 1.00 98.62 255 ILE A CA 1
ATOM 1917 C C . ILE A 1 255 ? 6.272 6.240 -3.445 1.00 98.62 255 ILE A C 1
ATOM 1919 O O . ILE A 1 255 ? 5.766 7.344 -3.637 1.00 98.62 255 ILE A O 1
ATOM 1923 N N . LYS A 1 256 ? 6.051 5.556 -2.316 1.00 97.69 256 LYS A N 1
ATOM 1924 C CA . LYS A 1 256 ? 5.246 6.095 -1.208 1.00 97.69 256 LYS A CA 1
ATOM 1925 C C . LYS A 1 256 ? 5.836 7.405 -0.672 1.00 97.69 256 LYS A C 1
ATOM 1927 O O . LYS A 1 256 ? 5.095 8.356 -0.423 1.00 97.69 256 LYS A O 1
ATOM 1932 N N . TYR A 1 257 ? 7.155 7.468 -0.495 1.00 97.38 257 TYR A N 1
ATOM 1933 C CA . TYR A 1 257 ? 7.846 8.672 -0.042 1.00 97.38 257 TYR A CA 1
ATOM 1934 C C . TYR A 1 257 ? 7.707 9.811 -1.057 1.00 97.38 257 TYR A C 1
ATOM 1936 O O . TYR A 1 257 ? 7.298 10.906 -0.679 1.00 97.38 257 TYR A O 1
ATOM 1944 N N . TRP A 1 258 ? 7.957 9.548 -2.341 1.00 98.12 258 TRP A N 1
ATOM 1945 C CA . TRP A 1 258 ? 7.727 10.499 -3.427 1.00 98.12 258 TRP A CA 1
ATOM 1946 C C . TRP A 1 258 ? 6.289 11.027 -3.415 1.00 98.12 258 TRP A C 1
ATOM 1948 O O . TRP A 1 258 ? 6.093 12.236 -3.310 1.00 98.12 258 TRP A O 1
ATOM 1958 N N . ALA A 1 259 ? 5.287 10.144 -3.407 1.00 97.81 259 ALA A N 1
ATOM 1959 C CA . ALA A 1 259 ? 3.880 10.532 -3.412 1.00 97.81 259 ALA A CA 1
ATOM 1960 C C . ALA A 1 259 ? 3.520 11.417 -2.207 1.00 97.81 259 ALA A C 1
ATOM 1962 O O . ALA A 1 259 ? 2.818 12.415 -2.361 1.00 97.81 259 ALA A O 1
ATOM 1963 N N . LYS A 1 260 ? 4.063 11.112 -1.018 1.00 95.94 260 LYS A N 1
ATOM 1964 C CA . LYS A 1 260 ? 3.907 11.947 0.184 1.00 95.94 260 LYS A CA 1
ATOM 1965 C C . LYS A 1 260 ? 4.555 13.321 0.026 1.00 95.94 260 LYS A C 1
ATOM 1967 O O . LYS A 1 260 ? 3.968 14.327 0.403 1.00 95.94 260 LYS A O 1
ATOM 1972 N N . ARG A 1 261 ? 5.771 13.386 -0.521 1.00 96.50 261 ARG A N 1
ATOM 1973 C CA . ARG A 1 261 ? 6.507 14.647 -0.726 1.00 96.50 261 ARG A CA 1
ATOM 1974 C C . ARG A 1 261 ? 5.856 15.542 -1.773 1.00 96.50 261 ARG A C 1
ATOM 1976 O O . ARG A 1 261 ? 6.018 16.758 -1.700 1.00 96.50 261 ARG A O 1
ATOM 1983 N N . ARG A 1 262 ? 5.13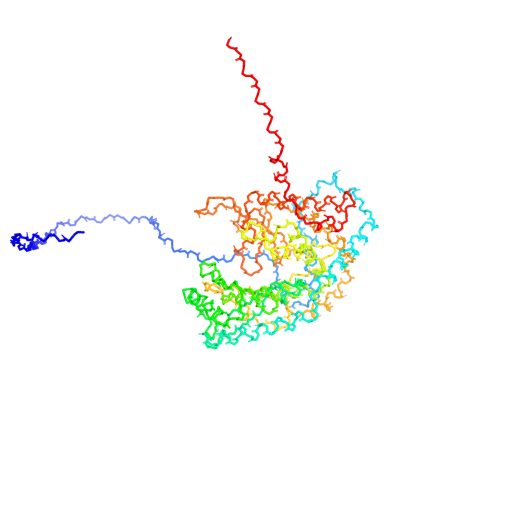8 14.939 -2.719 1.00 96.38 262 ARG A N 1
ATOM 1984 C CA . ARG A 1 262 ? 4.387 15.617 -3.778 1.00 96.38 262 ARG A CA 1
ATOM 1985 C C . ARG A 1 262 ? 2.901 15.802 -3.452 1.00 96.38 262 ARG A C 1
ATOM 1987 O O . ARG A 1 262 ? 2.162 16.207 -4.330 1.00 96.38 262 ARG A O 1
ATOM 1994 N N . GLU A 1 263 ? 2.475 15.510 -2.221 1.00 95.12 263 GLU A N 1
ATOM 1995 C CA . GLU A 1 263 ? 1.093 15.694 -1.738 1.00 95.12 263 GLU A CA 1
ATOM 1996 C C . GLU A 1 263 ? 0.013 14.967 -2.569 1.00 95.12 263 GLU A C 1
ATOM 1998 O O . GLU A 1 263 ? -1.144 15.371 -2.610 1.00 95.12 263 GLU A O 1
ATOM 2003 N N . ILE A 1 264 ? 0.372 13.839 -3.191 1.00 96.06 264 ILE A N 1
ATOM 2004 C CA . ILE A 1 264 ? -0.521 12.999 -4.012 1.00 96.06 264 ILE A CA 1
ATOM 2005 C C . ILE A 1 264 ? -0.826 11.651 -3.344 1.00 96.06 264 ILE A C 1
ATOM 2007 O O . ILE A 1 264 ? -0.987 10.638 -4.022 1.00 96.06 264 ILE A O 1
ATOM 2011 N N . ASN A 1 265 ? -0.858 11.615 -2.009 1.00 94.44 265 ASN A N 1
ATOM 2012 C CA . ASN A 1 265 ? -1.089 10.402 -1.216 1.00 94.44 265 ASN A CA 1
ATOM 2013 C C . ASN A 1 265 ? -2.231 10.527 -0.179 1.00 94.44 265 ASN A C 1
ATOM 2015 O O . ASN A 1 265 ? -2.230 9.811 0.828 1.00 94.44 265 ASN A O 1
ATOM 2019 N N . ASN A 1 266 ? -3.170 11.450 -0.393 1.00 91.75 266 ASN A N 1
ATOM 2020 C CA . ASN A 1 266 ? -4.254 11.794 0.526 1.00 91.75 266 ASN A CA 1
ATOM 2021 C C . ASN A 1 266 ? -5.653 11.635 -0.123 1.00 91.75 266 ASN A C 1
ATOM 2023 O O . ASN A 1 266 ? -6.128 12.564 -0.792 1.00 91.75 266 ASN A O 1
ATOM 2027 N N . PRO A 1 267 ? -6.345 10.503 0.124 1.00 89.88 267 PRO A N 1
ATOM 2028 C CA . PRO A 1 267 ? -7.702 10.236 -0.370 1.00 89.88 267 PRO A CA 1
ATOM 2029 C C . PRO A 1 267 ? -8.765 11.210 0.110 1.00 89.88 267 PRO A C 1
ATOM 2031 O O . PRO A 1 267 ? -9.737 11.441 -0.602 1.00 89.88 267 PRO A O 1
ATOM 2034 N N . TYR A 1 268 ? -8.586 11.805 1.291 1.00 85.81 268 TYR A N 1
ATOM 2035 C CA . TYR A 1 268 ? -9.527 12.795 1.809 1.00 85.81 268 TYR A CA 1
ATOM 2036 C C . TYR A 1 268 ? -9.559 14.058 0.932 1.00 85.81 268 TYR A C 1
ATOM 2038 O O . TYR A 1 268 ? -10.603 14.688 0.795 1.00 85.81 268 TYR A O 1
ATOM 2046 N N . HIS A 1 269 ? -8.439 14.383 0.279 1.00 85.44 269 HIS A N 1
ATOM 2047 C CA . HIS A 1 269 ? -8.335 15.456 -0.714 1.00 85.44 269 HIS A CA 1
ATOM 2048 C C . HIS A 1 269 ? -8.361 14.934 -2.161 1.00 85.44 269 HIS A C 1
ATOM 2050 O O . HIS A 1 269 ? -7.846 15.583 -3.064 1.00 85.44 269 HIS A O 1
ATOM 2056 N N . GLY A 1 270 ? -8.936 13.748 -2.386 1.00 88.81 270 GLY A N 1
ATOM 2057 C CA . GLY A 1 270 ? -9.193 13.202 -3.719 1.00 88.81 270 GLY A CA 1
ATOM 2058 C C . GLY A 1 270 ? -8.006 12.524 -4.407 1.00 88.81 270 GLY A C 1
ATOM 2059 O O . GLY A 1 270 ? -8.179 11.962 -5.481 1.00 88.81 270 GLY A O 1
ATOM 2060 N N . SER A 1 271 ? -6.803 12.523 -3.827 1.00 92.62 271 SER A N 1
ATOM 2061 C CA . SER A 1 271 ? -5.630 11.857 -4.428 1.00 92.62 271 SER A CA 1
ATOM 2062 C C . SER A 1 271 ? -5.525 10.374 -4.023 1.00 92.62 271 SER A C 1
ATOM 2064 O O . SER A 1 271 ? -6.156 9.963 -3.051 1.00 92.62 271 SER A O 1
ATOM 2066 N N . PRO A 1 272 ? -4.762 9.523 -4.736 1.00 94.62 272 PRO A N 1
ATOM 2067 C CA . PRO A 1 272 ? -4.646 8.107 -4.381 1.00 94.62 272 PRO A CA 1
ATOM 2068 C C . PRO A 1 272 ? -4.125 7.888 -2.954 1.00 94.62 272 PRO A C 1
ATOM 2070 O O . PRO A 1 272 ? -3.387 8.703 -2.411 1.00 94.62 272 PRO A O 1
ATOM 2073 N N . SER A 1 273 ? -4.459 6.754 -2.338 1.00 95.88 273 SER A N 1
ATOM 2074 C CA . SER A 1 273 ? -3.883 6.379 -1.042 1.00 95.88 273 SER A CA 1
ATOM 2075 C C . SER A 1 273 ? -2.446 5.872 -1.195 1.00 95.88 273 SER A C 1
ATOM 2077 O O . SER A 1 273 ? -2.029 5.435 -2.268 1.00 95.88 273 SER A O 1
ATOM 2079 N N . SER A 1 274 ? -1.686 5.842 -0.095 1.00 96.00 274 SER A N 1
ATOM 2080 C CA . SER A 1 274 ? -0.378 5.162 -0.087 1.00 96.00 274 SER A CA 1
ATOM 2081 C C . SER A 1 274 ? -0.505 3.681 -0.477 1.00 96.00 274 SER A C 1
ATOM 2083 O O . SER A 1 274 ? 0.368 3.151 -1.154 1.00 96.00 274 SER A O 1
ATOM 2085 N N . TYR A 1 275 ? -1.607 3.029 -0.096 1.00 97.75 275 TYR A N 1
ATOM 2086 C CA . TYR A 1 275 ? -1.919 1.655 -0.487 1.00 97.75 275 TYR A CA 1
ATOM 2087 C C . TYR A 1 275 ? -2.095 1.514 -2.008 1.00 97.75 275 TYR A C 1
ATOM 2089 O O . TYR A 1 275 ? -1.465 0.650 -2.611 1.00 97.75 275 TYR A O 1
ATOM 2097 N N . ALA A 1 276 ? -2.841 2.422 -2.647 1.00 98.25 276 ALA A N 1
ATOM 2098 C CA . ALA A 1 276 ? -3.020 2.433 -4.098 1.00 98.25 276 ALA A CA 1
ATOM 2099 C C . ALA A 1 276 ? -1.680 2.565 -4.847 1.00 98.25 276 ALA A C 1
ATOM 2101 O O . ALA A 1 276 ? -1.422 1.822 -5.793 1.00 98.25 276 ALA A O 1
ATOM 2102 N N . TRP A 1 277 ? -0.784 3.443 -4.381 1.00 98.56 277 TRP A N 1
ATOM 2103 C CA . TRP A 1 277 ? 0.569 3.568 -4.938 1.00 98.56 277 TRP A CA 1
ATOM 2104 C C . TRP A 1 277 ? 1.401 2.290 -4.797 1.00 98.56 277 TRP A C 1
ATOM 2106 O O . TRP A 1 277 ? 2.124 1.925 -5.723 1.00 98.56 277 TRP A O 1
ATOM 2116 N N . VAL A 1 278 ? 1.283 1.580 -3.674 1.00 98.75 278 VAL A N 1
ATOM 2117 C CA . VAL A 1 278 ? 1.970 0.295 -3.474 1.00 98.75 278 VAL A CA 1
ATOM 2118 C C . VAL A 1 278 ? 1.428 -0.775 -4.426 1.00 98.75 278 VAL A C 1
ATOM 2120 O O . VAL A 1 278 ? 2.222 -1.522 -4.995 1.00 98.75 278 VAL A O 1
ATOM 2123 N N . LEU A 1 279 ? 0.115 -0.818 -4.681 1.00 98.81 279 LEU A N 1
ATOM 2124 C CA . LEU A 1 279 ? -0.455 -1.742 -5.671 1.00 98.81 279 LEU A CA 1
ATOM 2125 C C . LEU A 1 279 ? 0.050 -1.453 -7.091 1.00 98.81 279 LEU A C 1
ATOM 2127 O O . LEU A 1 279 ? 0.393 -2.383 -7.819 1.00 98.81 279 LEU A O 1
ATOM 2131 N N . LEU A 1 280 ? 0.174 -0.175 -7.470 1.00 98.75 280 LEU A N 1
ATOM 2132 C CA . LEU A 1 280 ? 0.767 0.220 -8.753 1.00 98.75 280 LEU A CA 1
ATOM 2133 C C . LEU A 1 280 ? 2.217 -0.277 -8.890 1.00 98.75 280 LEU A C 1
ATOM 2135 O O . LEU A 1 280 ? 2.619 -0.692 -9.981 1.00 98.75 280 LEU A O 1
ATOM 2139 N N . VAL A 1 281 ? 2.995 -0.247 -7.801 1.00 98.88 281 VAL A N 1
ATOM 2140 C CA . VAL A 1 281 ? 4.371 -0.768 -7.766 1.00 98.88 281 VAL A CA 1
ATOM 2141 C C . VAL A 1 281 ? 4.392 -2.287 -7.904 1.00 98.88 281 VAL A C 1
ATOM 2143 O O . VAL A 1 281 ? 5.135 -2.799 -8.738 1.00 98.88 281 VAL A O 1
ATOM 2146 N N . ILE A 1 282 ? 3.567 -3.010 -7.139 1.00 98.81 282 ILE A N 1
ATOM 2147 C CA . ILE A 1 282 ? 3.483 -4.477 -7.223 1.00 98.81 282 ILE A CA 1
ATOM 2148 C C . ILE A 1 282 ? 3.118 -4.899 -8.648 1.00 98.81 282 ILE A C 1
ATOM 2150 O O . ILE A 1 282 ? 3.817 -5.720 -9.235 1.00 98.81 282 ILE A O 1
ATOM 2154 N N . HIS A 1 283 ? 2.100 -4.274 -9.244 1.00 98.25 283 HIS A N 1
ATOM 2155 C CA . HIS A 1 283 ? 1.694 -4.569 -10.617 1.00 98.25 283 HIS A CA 1
ATOM 2156 C C . HIS A 1 283 ? 2.814 -4.293 -11.629 1.00 98.25 283 HIS A C 1
ATOM 2158 O O . HIS A 1 283 ? 3.060 -5.091 -12.534 1.00 98.25 283 HIS A O 1
ATOM 2164 N N . TYR A 1 284 ? 3.528 -3.171 -11.482 1.00 97.81 284 TYR A N 1
ATOM 2165 C CA . TYR A 1 284 ? 4.679 -2.874 -12.334 1.00 97.81 284 TYR A CA 1
ATOM 2166 C C . TYR A 1 284 ? 5.738 -3.984 -12.244 1.00 97.81 284 TYR A C 1
ATOM 2168 O O . TYR A 1 284 ? 6.194 -4.473 -13.273 1.00 97.81 284 TYR A O 1
ATOM 2176 N N . LEU A 1 285 ? 6.064 -4.444 -11.034 1.00 97.62 285 LEU A N 1
ATOM 2177 C CA . LEU A 1 285 ? 7.047 -5.505 -10.795 1.00 97.62 285 LEU A CA 1
ATOM 2178 C C . LEU A 1 285 ? 6.583 -6.898 -11.254 1.00 97.62 285 LEU A C 1
ATOM 2180 O O . LEU A 1 285 ? 7.420 -7.728 -11.606 1.00 97.62 285 LEU A O 1
ATOM 2184 N N . GLN A 1 286 ? 5.274 -7.152 -11.294 1.00 95.94 286 GLN A N 1
ATOM 2185 C CA . GLN A 1 286 ? 4.687 -8.361 -11.892 1.00 95.94 286 GLN A CA 1
ATOM 2186 C C . GLN A 1 286 ? 4.777 -8.375 -13.422 1.00 95.94 286 GLN A C 1
ATOM 2188 O O . GLN A 1 286 ? 4.727 -9.431 -14.044 1.00 95.94 286 GLN A O 1
ATOM 2193 N N . THR A 1 287 ? 4.934 -7.201 -14.033 1.00 91.81 287 THR A N 1
ATOM 2194 C CA . THR A 1 287 ? 4.889 -7.004 -15.489 1.00 91.81 287 THR A CA 1
ATOM 2195 C C . THR A 1 287 ? 6.206 -6.461 -16.056 1.00 91.81 287 THR A C 1
ATOM 2197 O O . THR A 1 287 ? 6.245 -5.949 -17.181 1.00 91.81 287 THR A O 1
ATOM 2200 N N . THR A 1 288 ? 7.304 -6.552 -15.295 1.00 90.69 288 THR A N 1
ATOM 2201 C CA . THR A 1 288 ? 8.661 -6.426 -15.843 1.00 90.69 288 THR A CA 1
ATOM 2202 C C . THR A 1 288 ? 9.012 -7.671 -16.659 1.00 90.69 288 THR A C 1
ATOM 2204 O O . THR A 1 288 ? 8.359 -8.706 -16.557 1.00 90.69 288 THR A O 1
ATOM 2207 N N . SER A 1 289 ? 10.069 -7.601 -17.468 1.00 86.75 289 SER A N 1
ATOM 2208 C CA . SER A 1 289 ? 10.532 -8.735 -18.274 1.00 86.75 289 SER A CA 1
ATOM 2209 C C . SER A 1 289 ? 12.025 -8.986 -18.039 1.00 86.75 289 SER A C 1
ATOM 2211 O O . SER A 1 289 ? 12.836 -8.230 -18.573 1.00 86.75 289 SER A O 1
ATOM 2213 N N . PRO A 1 290 ? 12.411 -10.034 -17.286 1.00 89.56 290 PRO A N 1
ATOM 2214 C CA . PRO A 1 290 ? 11.542 -10.961 -16.546 1.00 89.56 290 PRO A CA 1
ATOM 2215 C C . PRO A 1 290 ? 10.778 -10.287 -15.383 1.00 89.56 290 PRO A C 1
ATOM 2217 O O . PRO A 1 290 ? 11.242 -9.253 -14.883 1.00 89.56 290 PRO A O 1
ATOM 2220 N N . PRO A 1 291 ? 9.649 -10.853 -14.915 1.00 92.38 291 PRO A N 1
ATOM 2221 C CA . PRO A 1 291 ? 8.951 -10.385 -13.715 1.00 92.38 291 PRO A CA 1
ATOM 2222 C C . PRO A 1 291 ? 9.842 -10.426 -12.467 1.00 92.38 291 PRO A C 1
ATOM 2224 O O . PRO A 1 291 ? 10.568 -11.402 -12.251 1.00 92.38 291 PRO A O 1
ATOM 2227 N N . VAL A 1 292 ? 9.792 -9.367 -11.655 1.00 95.44 292 VAL A N 1
ATOM 2228 C CA . VAL A 1 292 ? 10.429 -9.317 -10.326 1.00 95.44 292 VAL A CA 1
ATOM 2229 C C . VAL A 1 292 ? 9.546 -10.019 -9.296 1.00 95.44 292 VAL A C 1
ATOM 2231 O O . VAL A 1 292 ? 10.060 -10.756 -8.462 1.00 95.44 292 VAL A O 1
ATOM 2234 N N . LEU A 1 293 ? 8.228 -9.814 -9.366 1.00 96.88 293 LEU A N 1
ATOM 2235 C CA . LEU A 1 293 ? 7.257 -10.418 -8.454 1.00 96.88 293 LEU A CA 1
ATOM 2236 C C . LEU A 1 293 ? 6.326 -11.390 -9.197 1.00 96.88 293 LEU A C 1
ATOM 2238 O O . LEU A 1 293 ? 5.980 -11.128 -10.349 1.00 96.88 293 LEU A O 1
ATOM 2242 N N . PRO A 1 294 ? 5.888 -12.485 -8.555 1.00 96.31 294 PRO A N 1
ATOM 2243 C CA . PRO A 1 294 ? 4.829 -13.341 -9.081 1.00 96.31 294 PRO A CA 1
ATOM 2244 C C . PRO A 1 294 ? 3.431 -12.778 -8.769 1.00 96.31 294 PRO A C 1
ATOM 2246 O O . PRO A 1 294 ? 3.280 -11.748 -8.112 1.00 96.31 294 PRO A O 1
ATOM 2249 N N . VAL A 1 295 ? 2.389 -13.480 -9.200 1.00 96.88 295 VAL A N 1
ATOM 2250 C CA . VAL A 1 295 ? 0.995 -13.235 -8.813 1.00 96.88 295 VAL A CA 1
ATOM 2251 C C . VAL A 1 295 ? 0.614 -14.223 -7.714 1.00 96.88 295 VAL A C 1
ATOM 2253 O O . VAL A 1 295 ? 0.305 -15.378 -7.994 1.00 96.88 295 VAL A O 1
ATOM 2256 N N . LEU A 1 296 ? 0.643 -13.783 -6.451 1.00 96.12 296 LEU A N 1
ATOM 2257 C CA . LEU A 1 296 ? 0.448 -14.676 -5.293 1.00 96.12 296 LEU A CA 1
ATOM 2258 C C . LEU A 1 296 ? -0.947 -15.299 -5.216 1.00 96.12 296 LEU A C 1
ATOM 2260 O O . LEU A 1 296 ? -1.107 -16.367 -4.636 1.00 96.12 296 LEU A O 1
ATOM 2264 N N . GLN A 1 297 ? -1.946 -14.644 -5.803 1.00 94.06 297 GLN A N 1
ATOM 2265 C CA . GLN A 1 297 ? -3.329 -15.125 -5.836 1.00 94.06 297 GLN A CA 1
ATOM 2266 C C . GLN A 1 297 ? -3.561 -16.209 -6.907 1.00 94.06 297 GLN A C 1
ATOM 2268 O O . GLN A 1 297 ? -4.623 -16.818 -6.917 1.00 94.06 297 GLN A O 1
ATOM 2273 N N . ASP A 1 298 ? -2.574 -16.463 -7.777 1.00 92.06 298 ASP A N 1
ATOM 2274 C CA . ASP A 1 298 ? -2.593 -17.495 -8.832 1.00 92.06 298 ASP A CA 1
ATOM 2275 C C . ASP A 1 298 ? -1.544 -18.605 -8.581 1.00 92.06 298 ASP A C 1
ATOM 2277 O O . ASP A 1 298 ? -1.237 -19.410 -9.460 1.00 92.06 298 ASP A O 1
ATOM 2281 N N . LEU A 1 299 ? -0.949 -18.634 -7.382 1.00 91.62 299 LEU A N 1
ATOM 2282 C CA . LEU A 1 299 ? -0.063 -19.710 -6.934 1.00 91.62 299 LEU A CA 1
ATOM 2283 C C . LEU A 1 299 ? -0.811 -20.636 -5.981 1.00 91.62 299 LEU A C 1
ATOM 2285 O O . LEU A 1 299 ? -1.584 -20.171 -5.148 1.00 91.62 299 LEU A O 1
ATOM 2289 N N . HIS A 1 300 ? -0.525 -21.933 -6.059 1.00 87.38 300 HIS A N 1
ATOM 2290 C CA . HIS A 1 300 ? -1.132 -22.951 -5.207 1.00 87.38 300 HIS A CA 1
ATOM 2291 C C . HIS A 1 300 ? -0.089 -23.965 -4.726 1.00 87.38 300 HIS A C 1
ATOM 2293 O O . HIS A 1 300 ? 0.658 -24.522 -5.526 1.00 87.38 300 HIS A O 1
ATOM 2299 N N . GLY A 1 301 ? -0.031 -24.236 -3.423 1.00 77.12 301 GLY A N 1
ATOM 2300 C CA . GLY A 1 301 ? 0.833 -25.283 -2.866 1.00 77.12 301 GLY A CA 1
ATOM 2301 C C . GLY A 1 301 ? 0.109 -26.618 -2.675 1.00 77.12 301 GLY A C 1
ATOM 2302 O O . GLY A 1 301 ? -1.123 -26.666 -2.744 1.00 77.12 301 GLY A O 1
ATOM 2303 N N . PRO A 1 302 ? 0.847 -27.706 -2.390 1.00 66.69 302 PRO A N 1
ATOM 2304 C CA . PRO A 1 302 ? 0.240 -28.936 -1.898 1.00 66.69 302 PRO A CA 1
ATOM 2305 C C . PRO A 1 302 ? -0.413 -28.659 -0.533 1.00 66.69 302 PRO A C 1
ATOM 2307 O O . PRO A 1 302 ? 0.215 -28.075 0.344 1.00 66.69 302 PRO A O 1
ATOM 2310 N N . ASN A 1 303 ? -1.663 -29.089 -0.349 1.00 59.38 303 ASN A N 1
ATOM 2311 C CA . ASN A 1 303 ? -2.403 -29.027 0.922 1.00 59.38 303 ASN A CA 1
ATOM 2312 C C . ASN A 1 303 ? -2.830 -27.638 1.432 1.00 59.38 303 ASN A C 1
ATOM 2314 O O . ASN A 1 303 ? -2.870 -27.450 2.644 1.00 59.38 303 ASN A O 1
ATOM 2318 N N . VAL A 1 304 ? -3.211 -26.681 0.579 1.00 55.47 304 VAL A N 1
ATOM 2319 C CA . VAL A 1 304 ? -3.944 -25.499 1.080 1.00 55.47 304 VAL A CA 1
ATOM 2320 C C . VAL A 1 304 ? -5.449 -25.787 1.029 1.00 55.47 304 VAL A C 1
ATOM 2322 O O . VAL A 1 304 ? -5.992 -25.861 -0.075 1.00 55.47 304 VAL A O 1
ATOM 2325 N N . PRO A 1 305 ? -6.147 -25.980 2.167 1.00 52.38 305 PRO A N 1
ATOM 2326 C CA . PRO A 1 305 ? -7.595 -26.130 2.149 1.00 52.38 305 PRO A CA 1
ATOM 2327 C C . PRO A 1 305 ? -8.216 -24.840 1.610 1.00 52.38 305 PRO A C 1
ATOM 2329 O O . PRO A 1 305 ? -7.975 -23.758 2.141 1.00 52.38 305 PRO A O 1
ATOM 2332 N N . ALA A 1 306 ? -9.030 -24.947 0.560 1.00 54.31 306 ALA A N 1
ATOM 2333 C CA . ALA A 1 306 ? -9.740 -23.808 -0.029 1.00 54.31 306 ALA A CA 1
ATOM 2334 C C . ALA A 1 306 ? -10.774 -23.173 0.930 1.00 54.31 306 ALA A C 1
ATOM 2336 O O . ALA A 1 306 ? -11.336 -22.127 0.629 1.00 54.31 306 ALA A O 1
ATOM 2337 N N . THR A 1 307 ? -11.050 -23.806 2.073 1.00 51.28 307 THR A N 1
ATOM 2338 C CA . THR A 1 307 ? -12.182 -23.493 2.954 1.00 51.28 307 THR A CA 1
ATOM 2339 C C . THR A 1 307 ? -11.948 -22.347 3.947 1.00 51.28 307 THR A C 1
ATOM 2341 O O . THR A 1 307 ? -12.926 -21.882 4.516 1.00 51.28 307 THR A O 1
ATOM 2344 N N . ASP A 1 308 ? -10.717 -21.836 4.104 1.00 63.94 308 ASP A N 1
ATOM 2345 C CA . ASP A 1 308 ? -10.373 -20.776 5.086 1.00 63.94 308 ASP A CA 1
ATOM 2346 C C . ASP A 1 308 ? -10.006 -19.416 4.457 1.00 63.94 308 ASP A C 1
ATOM 2348 O O . ASP A 1 308 ? -9.423 -18.538 5.097 1.00 63.94 308 ASP A O 1
ATOM 2352 N N . THR A 1 309 ? -10.315 -19.212 3.177 1.00 77.44 309 THR A N 1
ATOM 2353 C CA . THR A 1 309 ? -9.888 -18.001 2.457 1.00 77.44 309 THR A CA 1
ATOM 2354 C C . THR A 1 309 ? -10.912 -16.876 2.519 1.00 77.44 309 THR A C 1
ATOM 2356 O O . THR A 1 309 ? -10.546 -15.709 2.362 1.00 77.44 309 THR A O 1
ATOM 2359 N N . PHE A 1 310 ? -12.181 -17.206 2.767 1.00 87.00 310 PHE A N 1
ATOM 2360 C CA . PHE A 1 310 ? -13.268 -16.239 2.759 1.00 87.00 310 PHE A CA 1
ATOM 2361 C C . PHE A 1 310 ? -13.294 -15.406 4.035 1.00 87.00 310 PHE A C 1
ATOM 2363 O O . PHE A 1 310 ? -13.427 -15.918 5.144 1.00 87.00 310 PHE A O 1
ATOM 2370 N N . VAL A 1 311 ? -13.237 -14.091 3.863 1.00 87.88 311 VAL A N 1
ATOM 2371 C CA . VAL A 1 311 ? -13.358 -13.122 4.947 1.00 87.88 311 VAL A CA 1
ATOM 2372 C C . VAL A 1 311 ? -14.643 -12.334 4.774 1.00 87.88 311 VAL A C 1
ATOM 2374 O O . VAL A 1 311 ? -14.873 -11.711 3.737 1.00 87.88 311 VAL A O 1
ATOM 2377 N N . ARG A 1 312 ? -15.477 -12.330 5.815 1.00 86.19 312 ARG A N 1
ATOM 2378 C CA . ARG A 1 312 ? -16.654 -11.464 5.881 1.00 86.19 312 ARG A CA 1
ATOM 2379 C C . ARG A 1 312 ? -16.242 -10.061 6.327 1.00 86.19 312 ARG A C 1
ATOM 2381 O O . ARG A 1 312 ? -15.597 -9.904 7.363 1.00 86.19 312 ARG A O 1
ATOM 2388 N N . ALA A 1 313 ? -16.569 -9.048 5.532 1.00 82.00 313 ALA A N 1
ATOM 2389 C CA . ALA A 1 313 ? -16.320 -7.652 5.870 1.00 82.00 313 ALA A CA 1
ATOM 2390 C C . ALA A 1 313 ? -17.397 -7.090 6.812 1.00 82.00 313 ALA A C 1
ATOM 2392 O O . ALA A 1 313 ? -18.437 -7.703 7.042 1.00 82.00 313 ALA A O 1
ATOM 2393 N N . HIS A 1 314 ? -17.156 -5.876 7.311 1.00 73.38 314 HIS A N 1
ATOM 2394 C CA . HIS A 1 314 ? -18.049 -5.137 8.212 1.00 73.38 314 HIS A CA 1
ATOM 2395 C C . HIS A 1 314 ? -19.464 -4.882 7.659 1.00 73.38 314 HIS A C 1
ATOM 2397 O O . HIS A 1 314 ? -20.359 -4.551 8.427 1.00 73.38 314 HIS A O 1
ATOM 2403 N N . ASP A 1 315 ? -19.668 -4.994 6.345 1.00 74.94 315 ASP A N 1
ATOM 2404 C CA . ASP A 1 315 ? -20.965 -4.824 5.680 1.00 74.94 315 AS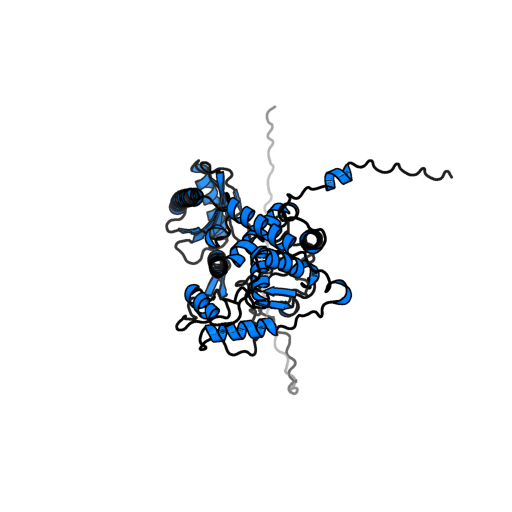P A CA 1
ATOM 2405 C C . ASP A 1 315 ? -21.667 -6.161 5.371 1.00 74.94 315 ASP A C 1
ATOM 2407 O O . ASP A 1 315 ? -22.663 -6.191 4.652 1.00 74.94 315 ASP A O 1
ATOM 2411 N N . GLY A 1 316 ? -21.139 -7.271 5.895 1.00 79.44 316 GLY A N 1
ATOM 2412 C CA . GLY A 1 316 ? -21.697 -8.612 5.738 1.00 79.44 316 GLY A CA 1
ATOM 2413 C C . GLY A 1 316 ? -21.299 -9.324 4.444 1.00 79.44 316 GLY A C 1
ATOM 2414 O O . GLY A 1 316 ? -21.530 -10.532 4.342 1.00 79.44 316 GLY A O 1
ATOM 2415 N N . ARG A 1 317 ? -20.665 -8.640 3.479 1.00 86.25 317 ARG A N 1
ATOM 2416 C CA . ARG A 1 317 ? -20.189 -9.269 2.236 1.00 86.25 317 ARG A CA 1
ATOM 2417 C C . ARG A 1 317 ? -18.992 -10.176 2.511 1.00 86.25 317 ARG A C 1
ATOM 2419 O O . ARG A 1 317 ? -18.115 -9.832 3.302 1.00 86.25 317 ARG A O 1
ATOM 2426 N N . ALA A 1 318 ? -18.950 -11.327 1.846 1.00 89.81 318 ALA A N 1
ATOM 2427 C CA . ALA A 1 318 ? -17.831 -12.261 1.911 1.00 89.81 318 ALA A CA 1
ATOM 2428 C C . ALA A 1 318 ? -16.899 -12.067 0.710 1.00 89.81 318 ALA A C 1
ATOM 2430 O O . ALA A 1 318 ? -17.359 -11.911 -0.421 1.00 89.81 318 ALA A O 1
ATOM 2431 N N . PHE A 1 319 ? -15.594 -12.097 0.962 1.00 91.81 319 PHE A N 1
ATOM 2432 C CA . PHE A 1 319 ? -14.555 -11.914 -0.047 1.00 91.81 319 PHE A CA 1
ATOM 2433 C C . PHE A 1 319 ? -13.568 -13.066 0.011 1.00 91.81 319 PHE A C 1
ATOM 2435 O O . PHE A 1 319 ? -13.105 -13.413 1.095 1.00 91.81 319 PHE A O 1
ATOM 2442 N N . ASP A 1 320 ? -13.218 -13.627 -1.142 1.00 92.25 320 ASP A N 1
ATOM 2443 C CA . ASP A 1 320 ? -12.116 -14.578 -1.229 1.00 92.25 320 ASP A CA 1
ATOM 2444 C C . ASP A 1 320 ? -10.786 -13.833 -1.042 1.00 92.25 320 ASP A C 1
ATOM 2446 O O . ASP A 1 320 ? -10.350 -13.062 -1.900 1.00 92.25 320 ASP A O 1
ATOM 2450 N N . CYS A 1 321 ? -10.159 -14.040 0.114 1.00 93.44 321 CYS A N 1
ATOM 2451 C CA . CYS A 1 321 ? -8.877 -13.453 0.483 1.00 93.44 321 CYS A CA 1
ATOM 2452 C C . CYS A 1 321 ? -7.715 -14.446 0.365 1.00 93.44 321 CYS A C 1
ATOM 2454 O O . CYS A 1 321 ? -6.732 -14.355 1.121 1.00 93.44 321 CYS A O 1
ATOM 2456 N N . TYR A 1 322 ? -7.824 -15.410 -0.551 1.00 92.06 322 TYR A N 1
ATOM 2457 C CA . TYR A 1 322 ? -6.749 -16.340 -0.857 1.00 92.06 322 TYR A CA 1
ATOM 2458 C C . TYR A 1 322 ? -5.528 -15.629 -1.442 1.00 92.06 322 TYR A C 1
ATOM 2460 O O . TYR A 1 322 ? -5.639 -14.783 -2.327 1.00 92.06 322 TYR A O 1
ATOM 2468 N N . PHE A 1 323 ? -4.350 -16.034 -0.976 1.00 92.81 323 PHE A N 1
ATOM 2469 C CA . PHE A 1 323 ? -3.076 -15.875 -1.668 1.00 92.81 323 PHE A CA 1
ATOM 2470 C C . PHE A 1 323 ? -2.090 -16.907 -1.113 1.00 92.81 323 PHE A C 1
ATOM 2472 O O . PHE A 1 323 ? -2.172 -17.280 0.060 1.00 92.81 323 PHE A O 1
ATOM 2479 N N . PHE A 1 324 ? -1.141 -17.358 -1.930 1.00 92.12 324 PHE A N 1
ATOM 2480 C CA . PHE A 1 324 ? -0.088 -18.256 -1.470 1.00 92.12 324 PHE A CA 1
ATOM 2481 C C . PHE A 1 324 ? 0.937 -17.491 -0.626 1.00 92.12 324 PHE A C 1
ATOM 2483 O O . PHE A 1 324 ? 1.587 -16.563 -1.113 1.00 92.12 324 PHE A O 1
ATOM 2490 N N . SER A 1 325 ? 1.058 -17.858 0.650 1.00 89.44 325 SER A N 1
ATOM 2491 C CA . SER A 1 325 ? 1.832 -17.107 1.647 1.00 89.44 325 SER A CA 1
ATOM 2492 C C . SER A 1 325 ? 3.149 -17.767 2.069 1.00 89.44 325 SER A C 1
ATOM 2494 O O . SER A 1 325 ? 3.841 -17.209 2.917 1.00 89.44 325 SER A O 1
ATOM 2496 N N . ASP A 1 326 ? 3.507 -18.928 1.512 1.00 92.50 326 ASP A N 1
ATOM 2497 C CA . ASP A 1 326 ? 4.792 -19.585 1.788 1.00 92.50 326 ASP A CA 1
ATOM 2498 C C . ASP A 1 326 ? 5.916 -18.921 0.974 1.00 92.50 326 ASP A C 1
ATOM 2500 O O . ASP A 1 326 ? 6.224 -19.289 -0.163 1.00 92.50 326 ASP A O 1
ATOM 2504 N N . ILE A 1 327 ? 6.485 -17.869 1.564 1.00 93.69 327 ILE A N 1
ATOM 2505 C CA . ILE A 1 327 ? 7.507 -17.013 0.949 1.00 93.69 327 ILE A CA 1
ATOM 2506 C C . ILE A 1 327 ? 8.789 -17.790 0.653 1.00 93.69 327 ILE A C 1
ATOM 2508 O O . ILE A 1 327 ? 9.401 -17.572 -0.395 1.00 93.69 327 ILE A O 1
ATOM 2512 N N . ASP A 1 328 ? 9.166 -18.714 1.536 1.00 93.81 328 ASP A N 1
ATOM 2513 C CA . ASP A 1 328 ? 10.381 -19.510 1.392 1.00 93.81 328 ASP A CA 1
ATOM 2514 C C . ASP A 1 328 ? 10.243 -20.496 0.230 1.00 93.81 328 ASP A C 1
ATOM 2516 O O . ASP A 1 328 ? 11.140 -20.580 -0.615 1.00 93.81 328 ASP A O 1
ATOM 2520 N N . ALA A 1 329 ? 9.094 -21.171 0.111 1.00 93.25 329 ALA A N 1
ATOM 2521 C CA . ALA A 1 329 ? 8.813 -22.044 -1.024 1.00 93.25 329 ALA A CA 1
ATOM 2522 C C . ALA A 1 329 ? 8.803 -21.273 -2.353 1.00 93.25 329 ALA A C 1
ATOM 2524 O O . ALA A 1 329 ? 9.391 -21.733 -3.337 1.00 93.25 329 ALA A O 1
ATOM 2525 N N . ILE A 1 330 ? 8.189 -20.082 -2.395 1.00 94.06 330 ILE A N 1
ATOM 2526 C CA . ILE A 1 330 ? 8.211 -19.225 -3.592 1.00 94.06 330 ILE A CA 1
ATOM 2527 C C . ILE A 1 330 ? 9.651 -18.838 -3.940 1.00 94.06 330 ILE A C 1
ATOM 2529 O O . ILE A 1 330 ? 10.054 -18.980 -5.095 1.00 94.06 330 ILE A O 1
ATOM 2533 N N . GLY A 1 331 ? 10.435 -18.377 -2.962 1.00 93.81 331 GLY A N 1
ATOM 2534 C CA . GLY A 1 331 ? 11.825 -17.969 -3.161 1.00 93.81 331 GLY A CA 1
ATOM 2535 C C . GLY A 1 331 ? 12.693 -19.102 -3.710 1.00 93.81 331 GLY A C 1
ATOM 2536 O O . GLY A 1 331 ? 13.426 -18.908 -4.685 1.00 93.81 331 GLY A O 1
ATOM 2537 N N . GLN A 1 332 ? 12.553 -20.308 -3.152 1.00 92.88 332 GLN A N 1
ATOM 2538 C CA . GLN A 1 332 ? 13.224 -21.515 -3.640 1.00 92.88 332 GLN A CA 1
ATOM 2539 C C . GLN A 1 332 ? 12.791 -21.856 -5.069 1.00 92.88 332 GLN A C 1
ATOM 2541 O O . GLN A 1 332 ? 13.640 -22.015 -5.945 1.00 92.88 332 GLN A O 1
ATOM 2546 N N . ALA A 1 333 ? 11.489 -21.883 -5.354 1.00 93.25 333 ALA A N 1
ATOM 2547 C CA . ALA A 1 333 ? 10.978 -22.195 -6.685 1.00 93.25 333 ALA A CA 1
ATOM 2548 C C . ALA A 1 333 ? 11.423 -21.168 -7.743 1.00 93.25 333 ALA A C 1
ATOM 2550 O O . ALA A 1 333 ? 11.888 -21.550 -8.818 1.00 93.25 333 ALA A O 1
ATOM 2551 N N . MET A 1 334 ? 11.375 -19.867 -7.426 1.00 91.88 334 MET A N 1
ATOM 2552 C CA . MET A 1 334 ? 11.886 -18.795 -8.290 1.00 91.88 334 MET A CA 1
ATOM 2553 C C . MET A 1 334 ? 13.384 -18.934 -8.560 1.00 91.88 334 MET A C 1
ATOM 2555 O O . MET A 1 334 ? 13.862 -18.534 -9.628 1.00 91.88 334 MET A O 1
ATOM 2559 N N . SER A 1 335 ? 14.128 -19.511 -7.612 1.00 89.69 335 SER A N 1
ATOM 2560 C CA . SER A 1 335 ? 15.570 -19.671 -7.727 1.00 89.69 335 SER A CA 1
ATOM 2561 C C . SER A 1 335 ? 15.987 -20.597 -8.874 1.00 89.69 335 SER A C 1
ATOM 2563 O O . SER A 1 335 ? 17.049 -20.372 -9.460 1.00 89.69 335 SER A O 1
ATOM 2565 N N . HIS A 1 336 ? 15.113 -21.544 -9.236 1.00 87.62 336 HIS A N 1
ATOM 2566 C CA . HIS A 1 336 ? 15.317 -22.567 -10.262 1.00 87.62 336 HIS A CA 1
ATOM 2567 C C . HIS A 1 336 ? 14.894 -22.142 -11.678 1.00 87.62 336 HIS A C 1
ATOM 2569 O O . HIS A 1 336 ? 15.173 -22.858 -12.634 1.00 87.62 336 HIS A O 1
ATOM 2575 N N . LEU A 1 337 ? 14.262 -20.976 -11.858 1.00 84.56 337 LEU A N 1
ATOM 2576 C CA . LEU A 1 337 ? 13.677 -20.562 -13.146 1.00 84.56 337 LEU A CA 1
ATOM 2577 C C . LEU A 1 337 ? 14.688 -20.033 -14.188 1.00 84.56 337 LEU A C 1
ATOM 2579 O O . LEU A 1 337 ? 14.289 -19.361 -15.140 1.00 84.56 337 LEU A O 1
ATOM 2583 N N . GLY A 1 338 ? 15.986 -20.299 -14.014 1.00 77.75 338 GLY A N 1
ATOM 2584 C CA . GLY A 1 338 ? 17.068 -19.982 -14.960 1.00 77.75 338 GLY A CA 1
ATOM 2585 C C . GLY A 1 338 ? 17.386 -18.489 -15.118 1.00 77.75 338 GLY A C 1
ATOM 2586 O O . GLY A 1 338 ? 18.484 -18.046 -14.796 1.00 77.75 338 GLY A O 1
ATOM 2587 N N . THR A 1 339 ? 16.434 -17.685 -15.593 1.00 82.81 339 THR A N 1
ATOM 2588 C CA . THR A 1 339 ? 16.593 -16.237 -15.800 1.00 82.81 339 THR A CA 1
ATOM 2589 C C . THR A 1 339 ? 15.983 -15.459 -14.636 1.00 82.81 339 THR A C 1
ATOM 2591 O O . THR A 1 339 ? 14.868 -15.749 -14.201 1.00 82.81 339 THR A O 1
ATOM 2594 N N . ARG A 1 340 ? 16.674 -14.440 -14.121 1.00 87.44 340 ARG A N 1
ATOM 2595 C CA . ARG A 1 340 ? 16.131 -13.522 -13.107 1.00 87.44 340 ARG A CA 1
ATOM 2596 C C . ARG A 1 340 ? 16.169 -12.093 -13.616 1.00 87.44 340 ARG A C 1
ATOM 2598 O O . ARG A 1 340 ? 17.016 -11.740 -14.431 1.00 87.44 340 ARG A O 1
ATOM 2605 N N . ASN A 1 341 ? 15.257 -11.268 -13.116 1.00 91.38 341 ASN A N 1
ATOM 2606 C CA . ASN A 1 341 ? 15.365 -9.834 -13.312 1.00 91.38 341 ASN A CA 1
ATOM 2607 C C . ASN A 1 341 ? 16.547 -9.306 -12.486 1.00 91.38 341 ASN A C 1
ATOM 2609 O O . ASN A 1 341 ? 16.552 -9.454 -11.263 1.00 91.38 341 ASN A O 1
ATOM 2613 N N . VAL A 1 342 ? 17.518 -8.679 -13.149 1.00 92.75 342 VAL A N 1
ATOM 2614 C CA . VAL A 1 342 ? 18.739 -8.126 -12.535 1.00 92.75 342 VAL A CA 1
ATOM 2615 C C . VAL A 1 342 ? 18.737 -6.598 -12.460 1.00 92.75 342 VAL A C 1
ATOM 2617 O O . VAL A 1 342 ? 19.750 -6.009 -12.100 1.00 92.75 342 VAL A O 1
ATOM 2620 N N . GLN A 1 343 ? 17.613 -5.953 -12.783 1.00 93.25 343 GLN A N 1
ATOM 2621 C CA . GLN A 1 343 ? 17.511 -4.499 -12.738 1.00 93.25 343 GLN A CA 1
ATOM 2622 C C . GLN A 1 343 ? 17.735 -3.988 -11.311 1.00 93.25 343 GLN A C 1
ATOM 2624 O O . GLN A 1 343 ? 17.195 -4.520 -10.334 1.00 93.25 343 GLN A O 1
ATOM 2629 N N . THR A 1 344 ? 18.528 -2.935 -11.205 1.00 94.50 344 THR A N 1
ATOM 2630 C CA . THR A 1 344 ? 18.748 -2.141 -9.998 1.00 94.50 344 THR A CA 1
ATOM 2631 C C . THR A 1 344 ? 17.480 -1.386 -9.589 1.00 94.50 344 THR A C 1
ATOM 2633 O O . THR A 1 344 ? 16.541 -1.220 -10.372 1.00 94.50 344 THR A O 1
ATOM 2636 N N . VAL A 1 345 ? 17.446 -0.873 -8.355 1.00 96.38 345 VAL A N 1
ATOM 2637 C CA . VAL A 1 345 ? 16.319 -0.050 -7.882 1.00 96.38 345 VAL A CA 1
ATOM 2638 C C . VAL A 1 345 ? 16.137 1.205 -8.738 1.00 96.38 345 VAL A C 1
ATOM 2640 O O . VAL A 1 345 ? 14.996 1.559 -9.019 1.00 96.38 345 VAL A O 1
ATOM 2643 N N . GLY A 1 346 ? 17.210 1.853 -9.208 1.00 92.75 346 GLY A N 1
ATOM 2644 C CA . GLY A 1 346 ? 17.097 3.023 -10.085 1.00 92.75 346 GLY A CA 1
ATOM 2645 C C . GLY A 1 346 ? 16.527 2.688 -11.462 1.00 92.75 346 GLY A C 1
ATOM 2646 O O . GLY A 1 346 ? 15.663 3.414 -11.949 1.00 92.75 346 GLY A O 1
ATOM 2647 N N . GLU A 1 347 ? 16.919 1.562 -12.068 1.00 93.69 347 GLU A N 1
ATOM 2648 C CA . GLU A 1 347 ? 16.307 1.095 -13.323 1.00 93.69 347 GLU A CA 1
ATOM 2649 C C . GLU A 1 347 ? 14.817 0.791 -13.142 1.00 93.69 347 GLU A C 1
ATOM 2651 O O . GLU A 1 347 ? 13.995 1.154 -13.986 1.00 93.69 347 GLU A O 1
ATOM 2656 N N . LEU A 1 348 ? 14.451 0.159 -12.023 1.00 96.31 348 LEU A N 1
ATOM 2657 C CA . LEU A 1 348 ? 13.056 -0.128 -11.705 1.00 96.31 348 LEU A CA 1
ATOM 2658 C C . LEU A 1 348 ? 12.259 1.152 -11.412 1.00 96.31 348 LEU A C 1
ATOM 2660 O O . LEU A 1 348 ? 11.113 1.251 -11.842 1.00 96.31 348 LEU A O 1
ATOM 2664 N N . LEU A 1 349 ? 12.860 2.140 -10.746 1.00 95.81 349 LEU A N 1
ATOM 2665 C CA . LEU A 1 349 ? 12.264 3.450 -10.481 1.00 95.81 349 LEU A CA 1
ATOM 2666 C C . LEU A 1 349 ? 11.957 4.199 -11.782 1.00 95.81 349 LEU A C 1
ATOM 2668 O O . LEU A 1 349 ? 10.843 4.688 -11.966 1.00 95.81 349 LEU A O 1
ATOM 2672 N N . ILE A 1 350 ? 12.920 4.239 -12.706 1.00 92.75 350 ILE A N 1
ATOM 2673 C CA . ILE A 1 350 ? 12.739 4.817 -14.044 1.00 92.75 350 ILE A CA 1
ATOM 2674 C C . ILE A 1 350 ? 11.605 4.098 -14.776 1.00 92.75 350 ILE A C 1
ATOM 2676 O O . ILE A 1 350 ? 10.696 4.740 -15.304 1.00 92.75 350 ILE A O 1
ATOM 2680 N N . GLY A 1 351 ? 11.640 2.763 -14.802 1.00 92.75 351 GLY A N 1
ATOM 2681 C CA . GLY A 1 351 ? 10.630 1.981 -15.503 1.00 92.75 351 GLY A CA 1
ATOM 2682 C C . GLY A 1 351 ? 9.228 2.125 -14.903 1.00 92.75 351 GLY A C 1
ATOM 2683 O O . GLY A 1 351 ? 8.260 2.150 -15.660 1.00 92.75 351 GLY A O 1
ATOM 2684 N N . PHE A 1 352 ? 9.102 2.317 -13.584 1.00 97.25 352 PHE A N 1
ATOM 2685 C CA . PHE A 1 352 ? 7.822 2.600 -12.929 1.00 97.25 352 PHE A CA 1
ATOM 2686 C C . PHE A 1 352 ? 7.201 3.906 -13.442 1.00 97.25 352 PHE A C 1
ATOM 2688 O O . PHE A 1 352 ? 6.044 3.916 -13.869 1.00 97.25 352 PHE A O 1
ATOM 2695 N N . PHE A 1 353 ? 7.959 5.009 -13.442 1.00 96.31 353 PHE A N 1
ATOM 2696 C CA . PHE A 1 353 ? 7.431 6.287 -13.926 1.00 96.31 353 PHE A CA 1
ATOM 2697 C C . PHE A 1 353 ? 7.145 6.245 -15.421 1.00 96.31 353 PHE A C 1
ATOM 2699 O O . PHE A 1 353 ? 6.076 6.680 -15.842 1.00 96.31 353 PHE A O 1
ATOM 2706 N N . ARG A 1 354 ? 8.022 5.617 -16.208 1.00 91.62 354 ARG A N 1
ATOM 2707 C CA . ARG A 1 354 ? 7.791 5.396 -17.637 1.00 91.62 354 ARG A CA 1
ATOM 2708 C C . ARG A 1 354 ? 6.498 4.621 -17.898 1.00 91.62 354 ARG A C 1
ATOM 2710 O O . ARG A 1 354 ? 5.723 5.018 -18.769 1.00 91.62 354 ARG A O 1
ATOM 2717 N N . ARG A 1 355 ? 6.230 3.556 -17.130 1.00 91.81 355 ARG A N 1
ATOM 2718 C CA . ARG A 1 355 ? 5.008 2.743 -17.242 1.00 91.81 355 ARG A CA 1
ATOM 2719 C C . ARG A 1 355 ? 3.761 3.612 -17.112 1.00 91.81 355 ARG A C 1
ATOM 2721 O O . ARG A 1 355 ? 2.901 3.580 -17.988 1.00 91.81 355 ARG A O 1
ATOM 2728 N N . TYR A 1 356 ? 3.663 4.409 -16.055 1.00 94.25 356 TYR A N 1
ATOM 2729 C CA . TYR A 1 356 ? 2.451 5.191 -15.798 1.00 94.25 356 TYR A CA 1
ATOM 2730 C C . TYR A 1 356 ? 2.402 6.537 -16.541 1.00 94.25 356 TYR A C 1
ATOM 2732 O O . TYR A 1 356 ? 1.309 7.055 -16.753 1.00 94.25 356 TYR A O 1
ATOM 2740 N N . ALA A 1 357 ? 3.536 7.073 -17.003 1.00 93.00 357 ALA A N 1
ATOM 2741 C CA . ALA A 1 357 ? 3.586 8.268 -17.852 1.00 93.00 357 ALA A CA 1
ATOM 2742 C C . ALA A 1 357 ? 3.256 7.960 -19.321 1.00 93.00 357 ALA A C 1
ATOM 2744 O O . ALA A 1 357 ? 2.622 8.763 -20.008 1.00 93.00 357 ALA A O 1
ATOM 2745 N N . ARG A 1 358 ? 3.730 6.816 -19.840 1.00 86.19 358 ARG A N 1
ATOM 2746 C CA . ARG A 1 358 ? 3.791 6.559 -21.291 1.00 86.19 358 ARG A CA 1
ATOM 2747 C C . ARG A 1 358 ? 3.013 5.337 -21.764 1.00 86.19 358 ARG A C 1
ATOM 2749 O O . ARG A 1 358 ? 2.658 5.291 -22.939 1.00 86.19 358 ARG A O 1
ATOM 2756 N N . GLU A 1 359 ? 2.796 4.346 -20.905 1.00 84.44 359 GLU A N 1
ATOM 2757 C CA . GLU A 1 359 ? 2.277 3.031 -21.313 1.00 84.44 359 GLU A CA 1
ATOM 2758 C C . GLU A 1 359 ? 0.880 2.738 -20.745 1.00 84.44 359 GLU A C 1
ATOM 2760 O O . GLU A 1 359 ? 0.106 2.011 -21.365 1.00 84.44 359 GLU A O 1
ATOM 2765 N N . PHE A 1 360 ? 0.532 3.303 -19.588 1.00 90.62 360 PHE A N 1
ATOM 2766 C CA . PHE A 1 360 ? -0.783 3.127 -18.979 1.00 90.62 360 PHE A CA 1
ATOM 2767 C C . PHE A 1 360 ? -1.865 3.922 -19.728 1.00 90.62 360 PHE A C 1
ATOM 2769 O O . PHE A 1 360 ? -1.849 5.154 -19.753 1.00 90.62 360 PHE A O 1
ATOM 2776 N N . ASP A 1 361 ? -2.848 3.222 -20.301 1.00 91.56 361 ASP A N 1
ATOM 2777 C CA . ASP A 1 361 ? -4.028 3.850 -20.896 1.00 91.56 361 ASP A CA 1
ATOM 2778 C C . ASP A 1 361 ? -5.050 4.192 -19.800 1.00 91.56 361 ASP A C 1
ATOM 2780 O O . ASP A 1 361 ? -5.855 3.357 -19.389 1.00 91.56 361 ASP A O 1
ATOM 2784 N N . PHE A 1 362 ? -5.048 5.448 -19.347 1.00 92.81 362 PHE A N 1
ATOM 2785 C CA . PHE A 1 362 ? -6.000 5.955 -18.351 1.00 92.81 362 PHE A CA 1
ATOM 2786 C C . PHE A 1 362 ? -7.466 5.865 -18.782 1.00 92.81 362 PHE A C 1
ATOM 2788 O O . PHE A 1 362 ? -8.343 5.971 -17.931 1.00 92.81 362 PHE A O 1
ATOM 2795 N N . VAL A 1 363 ? -7.766 5.703 -20.072 1.00 91.25 363 VAL A N 1
ATOM 2796 C CA . VAL A 1 363 ? -9.140 5.566 -20.567 1.00 91.25 363 VAL A CA 1
ATOM 2797 C C . VAL A 1 363 ? -9.597 4.119 -20.455 1.00 91.25 363 VAL A C 1
ATOM 2799 O O . VAL A 1 363 ? -10.718 3.888 -20.009 1.00 91.25 363 VAL A O 1
ATOM 2802 N N . LYS A 1 364 ? -8.739 3.160 -20.815 1.00 92.31 364 LYS A N 1
ATOM 2803 C CA . LYS A 1 364 ? -9.134 1.752 -20.976 1.00 92.31 364 LYS A CA 1
ATOM 2804 C C . LYS A 1 364 ? -8.677 0.827 -19.862 1.00 92.31 364 LYS A C 1
ATOM 2806 O O . LYS A 1 364 ? -9.379 -0.141 -19.590 1.00 92.31 364 LYS A O 1
ATOM 2811 N N . ASN A 1 365 ? -7.535 1.093 -19.240 1.00 94.31 365 ASN A N 1
ATOM 2812 C CA . ASN A 1 365 ? -6.879 0.121 -18.376 1.00 94.31 365 ASN A CA 1
ATOM 2813 C C . ASN A 1 365 ? -7.307 0.251 -16.914 1.00 94.31 365 ASN A C 1
ATOM 2815 O O . ASN A 1 365 ? -7.604 1.334 -16.402 1.00 94.31 365 ASN A O 1
ATOM 2819 N N . VAL A 1 366 ? -7.252 -0.888 -16.236 1.00 96.75 366 VAL A N 1
ATOM 2820 C CA . VAL A 1 366 ? -7.378 -1.055 -14.794 1.00 96.75 366 VAL A CA 1
ATOM 2821 C C . VAL A 1 366 ? -6.166 -1.842 -14.316 1.00 96.75 366 VAL A C 1
ATOM 2823 O O . VAL A 1 366 ? -5.869 -2.917 -14.835 1.00 96.75 366 VAL A O 1
ATOM 2826 N N . THR A 1 367 ? -5.457 -1.312 -13.324 1.00 96.88 367 THR A N 1
ATOM 2827 C CA . THR A 1 367 ? -4.344 -2.029 -12.691 1.00 96.88 367 THR A CA 1
ATOM 2828 C C . THR A 1 367 ? -4.884 -3.127 -11.773 1.00 96.88 367 THR A C 1
ATOM 2830 O O . THR A 1 367 ? -5.697 -2.821 -10.904 1.00 96.88 367 THR A O 1
ATOM 2833 N N . SER A 1 368 ? -4.422 -4.375 -11.927 1.00 97.12 368 SER A N 1
ATOM 2834 C CA . SER A 1 368 ? -4.820 -5.507 -11.073 1.00 97.12 368 SER A CA 1
ATOM 2835 C C . SER A 1 368 ? -3.618 -6.369 -10.681 1.00 97.12 368 SER A C 1
ATOM 2837 O O . SER A 1 368 ? -3.043 -7.081 -11.505 1.00 97.12 368 SER A O 1
ATOM 2839 N N . ILE A 1 369 ? -3.262 -6.357 -9.392 1.00 97.88 369 ILE A N 1
ATOM 2840 C CA . ILE A 1 369 ? -2.184 -7.218 -8.869 1.00 97.88 369 ILE A CA 1
ATOM 2841 C C . ILE A 1 369 ? -2.605 -8.686 -8.716 1.00 97.88 369 ILE A C 1
ATOM 2843 O O . ILE A 1 369 ? -1.753 -9.564 -8.590 1.00 97.88 369 ILE A O 1
ATOM 2847 N N . ARG A 1 370 ? -3.921 -8.943 -8.723 1.00 95.81 370 ARG A N 1
ATOM 2848 C CA . ARG A 1 370 ? -4.518 -10.281 -8.635 1.00 95.81 370 ARG A CA 1
ATOM 2849 C C . ARG A 1 370 ? -4.346 -11.065 -9.928 1.00 95.81 370 ARG A C 1
ATOM 2851 O O . ARG A 1 370 ? -4.266 -12.283 -9.892 1.00 95.81 370 ARG A O 1
ATOM 2858 N N . THR A 1 371 ? -4.321 -10.373 -11.065 1.00 93.19 371 THR A N 1
ATOM 2859 C CA . THR A 1 371 ? -4.135 -11.001 -12.382 1.00 93.19 371 THR A CA 1
ATOM 2860 C C . THR A 1 371 ? -2.724 -10.815 -12.930 1.00 93.19 371 THR A C 1
ATOM 2862 O O . THR A 1 371 ? -2.341 -11.511 -13.868 1.00 93.19 371 THR A O 1
ATOM 2865 N N . GLY A 1 372 ? -1.947 -9.885 -12.359 1.00 91.75 372 GLY A N 1
ATOM 2866 C CA . GLY A 1 372 ? -0.636 -9.500 -12.886 1.00 91.75 372 GLY A CA 1
ATOM 2867 C C . GLY A 1 372 ? -0.718 -8.929 -14.300 1.00 91.75 372 GLY A C 1
ATOM 2868 O O . GLY A 1 372 ? 0.235 -9.055 -15.063 1.00 91.75 372 GLY A O 1
ATOM 2869 N N . ALA A 1 373 ? -1.871 -8.371 -14.672 1.00 90.06 373 ALA A N 1
ATOM 2870 C CA . ALA A 1 373 ? -2.178 -7.850 -15.993 1.00 90.06 373 ALA A CA 1
ATOM 2871 C C . ALA A 1 373 ? -3.031 -6.581 -15.877 1.00 90.06 373 ALA A C 1
ATOM 2873 O O . ALA A 1 373 ? -3.714 -6.350 -14.874 1.00 90.06 373 ALA A O 1
ATOM 2874 N N . PHE A 1 374 ? -3.064 -5.793 -16.952 1.00 91.69 374 PHE A N 1
ATOM 2875 C CA . PHE A 1 374 ? -4.105 -4.783 -17.095 1.00 91.69 374 PHE A CA 1
ATOM 2876 C C . PHE A 1 374 ? -5.434 -5.452 -17.446 1.00 91.69 374 PHE A C 1
ATOM 2878 O O . PHE A 1 374 ? -5.534 -6.156 -18.450 1.00 91.69 374 PHE A O 1
ATOM 2885 N N . LEU A 1 375 ? -6.459 -5.182 -16.642 1.00 94.00 375 LEU A N 1
ATOM 2886 C CA . LEU A 1 375 ? -7.851 -5.442 -17.007 1.00 94.00 375 LEU A CA 1
ATOM 2887 C C . LEU A 1 375 ? -8.387 -4.253 -17.805 1.00 94.00 375 LEU A C 1
ATOM 2889 O O . LEU A 1 375 ? -7.817 -3.158 -17.753 1.00 94.00 375 LEU A O 1
ATOM 2893 N N . THR A 1 376 ? -9.499 -4.432 -18.515 1.00 94.19 376 THR A N 1
ATOM 2894 C CA . THR A 1 376 ? -10.180 -3.299 -19.144 1.00 94.19 376 THR A CA 1
ATOM 2895 C C . THR A 1 376 ? -11.271 -2.741 -18.235 1.00 94.19 376 THR A C 1
ATOM 2897 O O . THR A 1 376 ? -11.910 -3.466 -17.470 1.00 94.19 376 THR A O 1
ATOM 2900 N N . LYS A 1 377 ? -11.534 -1.435 -18.329 1.00 94.50 377 LYS A N 1
ATOM 2901 C CA . LYS A 1 377 ? -12.676 -0.820 -17.637 1.00 94.50 377 LYS A CA 1
ATOM 2902 C C . LYS A 1 377 ? -14.005 -1.398 -18.103 1.00 94.50 377 LYS A C 1
ATOM 2904 O O . LYS A 1 377 ? -14.920 -1.474 -17.296 1.00 94.50 377 LYS A O 1
ATOM 2909 N N . GLN A 1 378 ? -14.085 -1.835 -19.359 1.00 93.69 378 GLN A N 1
ATOM 2910 C CA . GLN A 1 378 ? -15.260 -2.504 -19.908 1.00 93.69 378 GLN A CA 1
ATOM 2911 C C . GLN A 1 378 ? -15.542 -3.821 -19.173 1.00 93.69 378 GLN A C 1
ATOM 2913 O O . GLN A 1 378 ? -16.664 -4.025 -18.714 1.00 93.69 378 GLN A O 1
ATOM 2918 N N . ASP A 1 379 ? -14.523 -4.665 -18.972 1.00 91.75 379 ASP A N 1
ATOM 2919 C CA . ASP A 1 379 ? -14.660 -5.931 -18.226 1.00 91.75 379 ASP A CA 1
ATOM 2920 C C . ASP A 1 379 ? -15.072 -5.693 -16.766 1.00 91.75 379 ASP A C 1
ATOM 2922 O O . ASP A 1 379 ? -15.755 -6.512 -16.153 1.00 91.75 379 ASP A O 1
ATOM 2926 N N . LYS A 1 380 ? -14.677 -4.546 -16.202 1.00 93.88 380 LYS A N 1
ATOM 2927 C CA . LYS A 1 380 ? -15.040 -4.116 -14.844 1.00 93.88 380 LYS A CA 1
ATOM 2928 C C . LYS A 1 380 ? -16.370 -3.358 -14.759 1.00 93.88 380 LYS A C 1
ATOM 2930 O O . LYS A 1 380 ? -16.828 -3.089 -13.651 1.00 93.88 380 LYS A O 1
ATOM 2935 N N . GLY A 1 381 ? -16.972 -2.975 -15.888 1.00 92.62 381 GLY A N 1
ATOM 2936 C CA . GLY A 1 381 ? -18.114 -2.055 -15.937 1.00 92.62 381 GLY A CA 1
ATOM 2937 C C . GLY A 1 381 ? -17.810 -0.635 -15.433 1.00 92.62 381 GLY A C 1
ATOM 2938 O O . GLY A 1 381 ? -18.730 0.107 -15.097 1.00 92.62 381 GLY A O 1
ATOM 2939 N N . TRP A 1 382 ? -16.532 -0.257 -15.355 1.00 93.88 382 TRP A N 1
ATOM 2940 C CA . TRP A 1 382 ? -16.033 1.045 -14.885 1.00 93.88 382 TRP A CA 1
ATOM 2941 C C . TRP A 1 382 ? -15.901 2.084 -16.007 1.00 93.88 382 TRP A C 1
ATOM 2943 O O . TRP A 1 382 ? -15.418 3.193 -15.795 1.00 93.88 382 TRP A O 1
ATOM 2953 N N . ASP A 1 383 ? -16.317 1.731 -17.218 1.00 89.19 383 ASP A N 1
ATOM 2954 C CA . ASP A 1 383 ? -16.472 2.620 -18.370 1.00 89.19 383 ASP A CA 1
ATOM 2955 C C . ASP A 1 383 ? -17.829 3.352 -18.372 1.00 89.19 383 ASP A C 1
ATOM 2957 O O . ASP A 1 383 ? -18.013 4.341 -19.087 1.00 89.19 383 ASP A O 1
ATOM 2961 N N . LYS A 1 384 ? -18.782 2.886 -17.555 1.00 84.19 384 LYS A N 1
ATOM 2962 C CA . LYS A 1 384 ? -20.145 3.421 -17.463 1.00 84.19 384 LYS A CA 1
ATOM 2963 C C . LYS A 1 384 ? -20.261 4.481 -16.370 1.00 84.19 384 LYS A C 1
ATOM 2965 O O . LYS A 1 384 ? -19.606 4.419 -15.333 1.00 84.19 384 LYS A O 1
ATOM 2970 N N . LYS A 1 385 ? -21.169 5.441 -16.575 1.00 79.44 385 LYS A N 1
ATOM 2971 C CA . LYS A 1 385 ? -21.586 6.352 -15.503 1.00 79.44 385 LYS A CA 1
ATOM 2972 C C . LYS A 1 385 ? -22.391 5.581 -14.463 1.00 79.44 385 LYS A C 1
ATOM 2974 O O . LYS A 1 385 ? -23.359 4.906 -14.804 1.00 79.44 385 LYS A O 1
ATOM 2979 N N . GLU A 1 386 ? -22.022 5.732 -13.199 1.00 78.19 386 GLU A N 1
ATOM 2980 C CA . GLU A 1 386 ? -22.816 5.209 -12.093 1.00 78.19 386 GLU A CA 1
ATOM 2981 C C . GLU A 1 386 ? -24.100 6.028 -11.913 1.00 78.19 386 GLU A C 1
ATOM 2983 O O . GLU A 1 386 ? -24.078 7.263 -11.924 1.00 78.19 386 GLU A O 1
ATOM 2988 N N . ALA A 1 387 ? -25.224 5.335 -11.722 1.00 75.88 387 ALA A N 1
ATOM 2989 C CA . ALA A 1 387 ? -26.506 5.975 -11.466 1.00 75.88 387 ALA A CA 1
ATOM 2990 C C . ALA A 1 387 ? -26.452 6.822 -10.181 1.00 75.88 387 ALA A C 1
ATOM 2992 O O . ALA A 1 387 ? -25.927 6.389 -9.157 1.00 75.88 387 ALA A O 1
ATOM 2993 N N . GLY A 1 388 ? -27.004 8.036 -10.238 1.00 72.44 388 GLY A N 1
ATOM 2994 C CA . GLY A 1 388 ? -27.101 8.927 -9.078 1.00 72.44 388 GLY A CA 1
ATOM 2995 C C . GLY A 1 388 ? -25.819 9.680 -8.708 1.00 72.44 388 GLY A C 1
ATOM 2996 O O . GLY A 1 388 ? -25.800 10.341 -7.673 1.00 72.44 388 GLY A O 1
ATOM 2997 N N . PHE A 1 389 ? -24.758 9.626 -9.525 1.00 69.56 389 PHE A N 1
ATOM 2998 C CA . PHE A 1 389 ? -23.543 10.409 -9.286 1.00 69.56 389 PHE A CA 1
ATOM 2999 C C . PHE A 1 389 ? -23.306 11.479 -10.358 1.00 69.56 389 PHE A C 1
ATOM 3001 O O . PHE A 1 389 ? -23.235 11.194 -11.554 1.00 69.56 389 PHE A O 1
ATOM 3008 N N . HIS A 1 390 ? -23.132 12.724 -9.912 1.00 64.31 390 HIS A N 1
ATOM 3009 C CA . HIS A 1 390 ? -22.774 13.856 -10.762 1.00 64.31 390 HIS A CA 1
ATOM 3010 C C . HIS A 1 390 ? -21.252 14.055 -10.736 1.00 64.31 390 HIS A C 1
ATOM 3012 O O . HIS A 1 390 ? -20.729 14.797 -9.913 1.00 64.31 390 HIS A O 1
ATOM 3018 N N . GLY A 1 391 ? -20.530 13.364 -11.619 1.00 69.31 391 GLY A N 1
ATOM 3019 C CA . GLY A 1 391 ? -19.081 13.516 -11.766 1.00 69.31 391 GLY A CA 1
ATOM 3020 C C . GLY A 1 391 ? -18.452 12.384 -12.569 1.00 69.31 391 GLY A C 1
ATOM 3021 O O . GLY A 1 391 ? -19.075 11.341 -12.776 1.00 69.31 391 GLY A O 1
ATOM 3022 N N . ASP A 1 392 ? -17.222 12.587 -13.035 1.00 74.56 392 ASP A N 1
ATOM 3023 C CA . ASP A 1 392 ? -16.439 11.492 -13.599 1.00 74.56 392 ASP A CA 1
ATOM 3024 C C . ASP A 1 392 ? -15.892 10.628 -12.464 1.00 74.56 392 ASP A C 1
ATOM 3026 O O . ASP A 1 392 ? -15.308 11.134 -11.508 1.00 74.56 392 ASP A O 1
ATOM 3030 N N . ARG A 1 393 ? -16.082 9.316 -12.581 1.00 81.94 393 ARG A N 1
ATOM 3031 C CA . ARG A 1 393 ? -15.423 8.320 -11.736 1.00 81.94 393 ARG A CA 1
ATOM 3032 C C . ARG A 1 393 ? -14.496 7.476 -12.591 1.00 81.94 393 ARG A C 1
ATOM 3034 O O . ARG A 1 393 ? -14.511 7.583 -13.816 1.00 81.94 393 ARG A O 1
ATOM 3041 N N . HIS A 1 394 ? -13.712 6.625 -11.935 1.00 92.06 394 HIS A N 1
ATOM 3042 C CA . HIS A 1 394 ? -12.912 5.617 -12.622 1.00 92.06 394 HIS A CA 1
ATOM 3043 C C . HIS A 1 394 ? -11.914 6.239 -13.605 1.00 92.06 394 HIS A C 1
ATOM 3045 O O . HIS A 1 394 ? -11.754 5.793 -14.735 1.00 92.06 394 HIS A O 1
ATOM 3051 N N . LEU A 1 395 ? -11.259 7.325 -13.190 1.00 93.44 395 LEU A N 1
ATOM 3052 C CA . LEU A 1 395 ? -10.350 8.103 -14.034 1.00 93.44 395 LEU A CA 1
ATOM 3053 C C . LEU A 1 395 ? -8.926 7.525 -14.082 1.00 93.44 395 LEU A C 1
ATOM 3055 O O . LEU A 1 395 ? -8.262 7.602 -15.113 1.00 93.44 395 LEU A O 1
ATOM 3059 N N . PHE A 1 396 ? -8.473 6.916 -12.988 1.00 95.50 396 PHE A N 1
ATOM 3060 C CA . PHE A 1 396 ? -7.211 6.185 -12.901 1.00 95.50 396 PHE A CA 1
ATOM 3061 C C . PHE A 1 396 ? -7.436 4.935 -12.053 1.00 95.50 396 PHE A C 1
ATOM 3063 O O . PHE A 1 396 ? -7.336 4.978 -10.832 1.00 95.50 396 PHE A O 1
ATOM 3070 N N . CYS A 1 397 ? -7.812 3.844 -12.719 1.00 97.19 397 CYS A N 1
ATOM 3071 C CA . CYS A 1 397 ? -8.400 2.686 -12.061 1.00 97.19 397 CYS A CA 1
ATOM 3072 C C . CYS A 1 397 ? -7.377 1.705 -11.497 1.00 97.19 397 CYS A C 1
ATOM 3074 O O . CYS A 1 397 ? -6.468 1.251 -12.202 1.00 97.19 397 CYS A O 1
ATOM 3076 N N . ILE A 1 398 ? -7.593 1.326 -10.240 1.00 98.19 398 ILE A N 1
ATOM 3077 C CA . ILE A 1 398 ? -6.757 0.389 -9.493 1.00 98.19 398 ILE A CA 1
ATOM 3078 C C . ILE A 1 398 ? -7.699 -0.546 -8.731 1.00 98.19 398 ILE A C 1
ATOM 3080 O O . ILE A 1 398 ? -8.399 -0.109 -7.819 1.00 98.19 398 ILE A O 1
ATOM 3084 N N . GLU A 1 399 ? -7.739 -1.814 -9.136 1.00 98.31 399 GLU A N 1
ATOM 3085 C CA . GLU A 1 399 ? -8.546 -2.858 -8.497 1.00 98.31 399 GLU A CA 1
ATOM 3086 C C . GLU A 1 399 ? -7.957 -3.216 -7.125 1.00 98.31 399 GLU A C 1
ATOM 3088 O O . GLU A 1 399 ? -6.765 -3.521 -7.025 1.00 98.31 399 GLU A O 1
ATOM 3093 N N . ASP A 1 400 ? -8.784 -3.203 -6.074 1.00 98.06 400 ASP A N 1
ATOM 3094 C CA . ASP A 1 400 ? -8.416 -3.841 -4.808 1.00 98.06 400 ASP A CA 1
ATOM 3095 C C . ASP A 1 400 ? -8.343 -5.376 -4.990 1.00 98.06 400 ASP A C 1
ATOM 3097 O O . ASP A 1 400 ? -9.256 -5.966 -5.572 1.00 98.06 400 ASP A O 1
ATOM 3101 N N . PRO A 1 401 ? -7.273 -6.044 -4.515 1.00 97.44 401 PRO A N 1
ATOM 3102 C CA . PRO A 1 401 ? -7.030 -7.469 -4.744 1.00 97.44 401 PRO A CA 1
ATOM 3103 C C . PRO A 1 401 ? -8.080 -8.413 -4.147 1.00 97.44 401 PRO A C 1
ATOM 3105 O O . PRO A 1 401 ? -8.146 -9.557 -4.601 1.00 97.44 401 PRO A O 1
ATOM 3108 N N . PHE A 1 402 ? -8.877 -7.972 -3.166 1.00 96.12 402 PHE A N 1
ATOM 3109 C CA . PHE A 1 402 ? -9.925 -8.788 -2.542 1.00 96.12 402 PHE A CA 1
ATOM 3110 C C . PHE A 1 402 ? -11.321 -8.205 -2.765 1.00 96.12 402 PHE A C 1
ATOM 3112 O O . PHE A 1 402 ? -12.231 -8.917 -3.188 1.00 96.12 402 PHE A O 1
ATOM 3119 N N . GLU A 1 403 ? -11.510 -6.901 -2.557 1.00 95.00 403 GLU A N 1
ATOM 3120 C CA . GLU A 1 403 ? -12.768 -6.233 -2.880 1.00 95.00 403 GLU A CA 1
ATOM 3121 C C . GLU A 1 403 ? -12.792 -5.836 -4.363 1.00 95.00 403 GLU A C 1
ATOM 3123 O O . GLU A 1 403 ? -12.626 -4.674 -4.723 1.00 95.00 403 GLU A O 1
ATOM 3128 N N . LEU A 1 404 ? -13.043 -6.799 -5.253 1.00 94.75 404 LEU A N 1
ATOM 3129 C CA . LEU A 1 404 ? -12.891 -6.603 -6.704 1.00 94.75 404 LEU A CA 1
ATOM 3130 C C . LEU A 1 404 ? -13.782 -5.493 -7.293 1.00 94.75 404 LEU A C 1
ATOM 3132 O O . LEU A 1 404 ? -13.506 -4.986 -8.378 1.00 94.75 404 LEU A O 1
ATOM 3136 N N . THR A 1 405 ? -14.864 -5.100 -6.623 1.00 92.75 405 THR A N 1
ATOM 3137 C CA . THR A 1 405 ? -15.723 -3.979 -7.045 1.00 92.75 405 THR A CA 1
ATOM 3138 C C . THR A 1 405 ? -15.181 -2.611 -6.619 1.00 92.75 405 THR A C 1
ATOM 3140 O O . THR A 1 405 ? -15.729 -1.582 -7.014 1.00 92.75 405 THR A O 1
ATOM 3143 N N . HIS A 1 406 ? -14.133 -2.575 -5.796 1.00 94.12 406 HIS A N 1
ATOM 3144 C CA . HIS A 1 406 ? -13.551 -1.356 -5.263 1.00 94.12 406 HIS A CA 1
ATOM 3145 C C . HIS A 1 406 ? -12.421 -0.843 -6.160 1.00 94.12 406 HIS A C 1
ATOM 3147 O O . HIS A 1 406 ? -11.332 -1.409 -6.223 1.00 94.12 406 HIS A O 1
ATOM 3153 N N . ASP A 1 407 ? -12.692 0.270 -6.841 1.00 95.75 407 ASP A N 1
ATOM 3154 C CA . ASP A 1 407 ? -11.662 1.073 -7.495 1.00 95.75 407 ASP A CA 1
ATOM 3155 C C . ASP A 1 407 ? -11.044 2.051 -6.489 1.00 95.75 407 ASP A C 1
ATOM 3157 O O . ASP A 1 407 ? -11.700 3.004 -6.053 1.00 95.75 407 ASP A O 1
ATOM 3161 N N . LEU A 1 408 ? -9.771 1.854 -6.151 1.00 96.12 408 LEU A N 1
ATOM 3162 C CA . LEU A 1 408 ? -9.038 2.742 -5.243 1.00 96.12 408 LEU A CA 1
ATOM 3163 C C . LEU A 1 408 ? -8.802 4.135 -5.844 1.00 96.12 408 LEU A C 1
ATOM 3165 O O . LEU A 1 408 ? -8.558 5.092 -5.111 1.00 96.12 408 LEU A O 1
ATOM 3169 N N . GLY A 1 409 ? -8.896 4.267 -7.168 1.00 94.38 409 GLY A N 1
ATOM 3170 C CA . GLY A 1 409 ? -8.799 5.537 -7.877 1.00 94.38 409 GLY A CA 1
ATOM 3171 C C . GLY A 1 409 ? -10.100 6.334 -7.939 1.00 94.38 409 GLY A C 1
ATOM 3172 O O . GLY A 1 409 ? -10.100 7.469 -8.415 1.00 94.38 409 GLY A O 1
ATOM 3173 N N . ARG A 1 410 ? -11.210 5.781 -7.430 1.00 91.56 410 ARG A N 1
ATOM 3174 C CA . ARG A 1 410 ? -12.550 6.396 -7.462 1.00 91.56 410 ARG A CA 1
ATOM 3175 C C . ARG A 1 410 ? -12.635 7.761 -6.768 1.00 91.56 410 ARG A C 1
ATOM 3177 O O . ARG A 1 410 ? -13.588 8.497 -7.007 1.00 91.56 410 ARG A O 1
ATOM 3184 N N . VAL A 1 411 ? -11.675 8.077 -5.899 1.00 89.56 411 VAL A N 1
ATOM 3185 C CA . VAL A 1 411 ? -11.598 9.345 -5.156 1.00 89.56 411 VAL A CA 1
ATOM 3186 C C . VAL A 1 411 ? -11.139 10.530 -6.011 1.00 89.56 411 VAL A C 1
ATOM 3188 O O . VAL A 1 411 ? -11.382 11.668 -5.623 1.00 89.56 411 VAL A O 1
ATOM 3191 N N . MET A 1 412 ? -10.508 10.279 -7.163 1.00 91.69 412 MET A N 1
ATOM 3192 C CA . MET A 1 412 ? -9.968 11.329 -8.028 1.00 91.69 412 MET A CA 1
ATOM 3193 C C . MET A 1 412 ? -11.034 11.928 -8.936 1.00 91.69 412 MET A C 1
ATOM 3195 O O . MET A 1 412 ? -11.680 11.218 -9.708 1.00 91.69 412 MET A O 1
ATOM 3199 N N . ASP A 1 413 ? -11.124 13.254 -8.917 1.00 91.44 413 ASP A N 1
ATOM 3200 C CA . ASP A 1 413 ? -11.771 14.030 -9.966 1.00 91.44 413 ASP A CA 1
ATOM 3201 C C . ASP A 1 413 ? -10.796 14.340 -11.121 1.00 91.44 413 ASP A C 1
ATOM 3203 O O . ASP A 1 413 ? -9.626 13.936 -11.132 1.00 91.44 413 ASP A O 1
ATOM 3207 N N . ARG A 1 414 ? -11.280 15.064 -12.139 1.00 91.50 414 ARG A N 1
ATOM 3208 C CA . ARG A 1 414 ? -10.460 15.420 -13.308 1.00 91.50 414 ARG A CA 1
ATOM 3209 C C . ARG A 1 414 ? -9.283 16.320 -12.961 1.00 91.50 414 ARG A C 1
ATOM 3211 O O . ARG A 1 414 ? -8.275 16.272 -13.665 1.00 91.50 414 ARG A O 1
ATOM 3218 N N . ASP A 1 415 ? -9.417 17.176 -11.961 1.00 92.12 415 ASP A N 1
ATOM 3219 C CA . ASP A 1 415 ? -8.414 18.185 -11.623 1.00 92.12 415 ASP A CA 1
ATOM 3220 C C . ASP A 1 415 ? -7.268 17.529 -10.860 1.00 92.12 415 ASP A C 1
ATOM 3222 O O . ASP A 1 415 ? -6.101 17.669 -11.236 1.00 92.12 415 ASP A O 1
ATOM 3226 N N . THR A 1 416 ? -7.620 16.684 -9.897 1.00 93.06 416 THR A N 1
ATOM 3227 C CA . THR A 1 416 ? -6.693 15.822 -9.175 1.00 93.06 416 THR A CA 1
ATOM 3228 C C . THR A 1 416 ? -5.993 14.857 -10.120 1.00 93.06 416 THR A C 1
ATOM 3230 O O . THR A 1 416 ? -4.770 14.737 -10.062 1.00 93.06 416 THR A O 1
ATOM 3233 N N . LEU A 1 417 ? -6.714 14.224 -11.058 1.00 94.81 417 LEU A N 1
ATOM 3234 C CA . LEU A 1 417 ? -6.079 13.364 -12.060 1.00 94.81 417 LEU A CA 1
ATOM 3235 C C . LEU A 1 417 ? -5.059 14.145 -12.899 1.00 94.81 417 LEU A C 1
ATOM 3237 O O . LEU A 1 417 ? -3.965 13.639 -13.151 1.00 94.81 417 LEU A O 1
ATOM 3241 N N . ARG A 1 418 ? -5.395 15.363 -13.352 1.00 94.88 418 ARG A N 1
ATOM 3242 C CA . ARG A 1 418 ? -4.449 16.197 -14.114 1.00 94.88 418 ARG A CA 1
ATOM 3243 C C . ARG A 1 418 ? -3.187 16.475 -13.304 1.00 94.88 418 ARG A C 1
ATOM 3245 O O . ARG A 1 418 ? -2.094 16.360 -13.855 1.00 94.88 418 ARG A O 1
ATOM 3252 N N . TYR A 1 419 ? -3.327 16.783 -12.018 1.00 94.75 419 TYR A N 1
ATOM 3253 C CA . TYR A 1 419 ? -2.186 17.019 -11.140 1.00 94.75 419 TYR A CA 1
ATOM 3254 C C . TYR A 1 419 ? -1.333 15.758 -10.936 1.00 94.75 419 TYR A C 1
ATOM 3256 O O . TYR A 1 419 ? -0.132 15.788 -11.204 1.00 94.75 419 TYR A O 1
ATOM 3264 N N . VAL A 1 420 ? -1.951 14.626 -10.583 1.00 96.12 420 VAL A N 1
ATOM 3265 C CA . VAL A 1 420 ? -1.265 13.331 -10.426 1.00 96.12 420 VAL A CA 1
ATOM 3266 C C . VAL A 1 420 ? -0.500 12.960 -11.697 1.00 96.12 420 VAL A C 1
ATOM 3268 O O . VAL A 1 420 ? 0.679 12.615 -11.630 1.00 96.12 420 VAL A O 1
ATOM 3271 N N . ARG A 1 421 ? -1.130 13.093 -12.871 1.00 95.81 421 ARG A N 1
ATOM 3272 C CA . ARG A 1 421 ? -0.471 12.835 -14.160 1.00 95.81 421 ARG A CA 1
ATOM 3273 C C . ARG A 1 421 ? 0.701 13.776 -14.406 1.00 95.81 421 ARG A C 1
ATOM 3275 O O . ARG A 1 421 ? 1.752 13.310 -14.823 1.00 95.81 421 ARG A O 1
ATOM 3282 N N . SER A 1 422 ? 0.555 15.064 -14.093 1.00 96.31 422 SER A N 1
ATOM 3283 C CA . SER A 1 422 ? 1.647 16.029 -14.253 1.00 96.31 422 SER A CA 1
ATOM 3284 C C . SER A 1 422 ? 2.863 15.703 -13.379 1.00 96.31 422 SER A C 1
ATOM 3286 O O . SER A 1 422 ? 3.994 15.886 -13.821 1.00 96.31 422 SER A O 1
ATOM 3288 N N . GLU A 1 423 ? 2.659 15.163 -12.174 1.00 97.62 423 GLU A N 1
ATOM 3289 C CA . GLU A 1 423 ? 3.754 14.735 -11.300 1.00 97.62 423 GLU A CA 1
ATOM 3290 C C . GLU A 1 423 ? 4.405 13.429 -11.774 1.00 97.62 423 GLU A C 1
ATOM 3292 O O . GLU A 1 423 ? 5.628 13.304 -11.694 1.00 97.62 423 GLU A O 1
ATOM 3297 N N . ILE A 1 424 ? 3.627 12.487 -12.321 1.00 97.50 424 ILE A N 1
ATOM 3298 C CA . ILE A 1 424 ? 4.159 11.280 -12.976 1.00 97.50 424 ILE A CA 1
ATOM 3299 C C . ILE A 1 424 ? 4.997 11.666 -14.210 1.00 97.50 424 ILE A C 1
ATOM 3301 O O . ILE A 1 424 ? 6.124 11.194 -14.356 1.00 97.50 424 ILE A O 1
ATOM 3305 N N . ASP A 1 425 ? 4.493 12.565 -15.061 1.00 95.25 425 ASP A N 1
ATOM 3306 C CA . ASP A 1 425 ? 5.210 13.072 -16.238 1.00 95.25 425 ASP A CA 1
ATOM 3307 C C . ASP A 1 425 ? 6.482 13.837 -15.841 1.00 95.25 425 ASP A C 1
ATOM 3309 O O . ASP A 1 425 ? 7.529 13.675 -16.470 1.00 95.25 425 ASP A O 1
ATOM 3313 N N . ARG A 1 426 ? 6.422 14.645 -14.772 1.00 95.81 426 ARG A N 1
ATOM 3314 C CA . ARG A 1 426 ? 7.593 15.339 -14.216 1.00 95.81 426 ARG A CA 1
ATOM 3315 C C . ARG A 1 426 ? 8.658 14.345 -13.764 1.00 95.81 426 ARG A C 1
ATOM 3317 O O . ARG A 1 426 ? 9.836 14.552 -14.045 1.00 95.81 426 ARG A O 1
ATOM 3324 N N . ALA A 1 427 ? 8.257 13.291 -13.058 1.00 96.25 427 ALA A N 1
ATOM 3325 C CA . ALA A 1 427 ? 9.163 12.256 -12.582 1.00 96.25 427 ALA A CA 1
ATOM 3326 C C . ALA A 1 427 ? 9.838 11.503 -13.740 1.00 96.25 427 ALA A C 1
ATOM 3328 O O . ALA A 1 427 ? 11.060 11.357 -13.736 1.00 96.25 427 ALA A O 1
ATOM 3329 N N . ASP A 1 428 ? 9.068 11.103 -14.758 1.00 93.50 428 ASP A N 1
ATOM 3330 C CA . ASP A 1 428 ? 9.598 10.483 -15.980 1.00 93.50 428 ASP A CA 1
ATOM 3331 C C . ASP A 1 428 ? 10.595 11.412 -16.687 1.00 93.50 428 ASP A C 1
ATOM 3333 O O . ASP A 1 428 ? 11.708 10.992 -17.008 1.00 93.50 428 ASP A O 1
ATOM 3337 N N . ALA A 1 429 ? 10.253 12.694 -16.865 1.00 91.44 429 ALA A N 1
ATOM 3338 C CA . ALA A 1 429 ? 11.126 13.646 -17.551 1.00 91.44 429 ALA A CA 1
ATOM 3339 C C . ALA A 1 429 ? 12.429 13.912 -16.779 1.00 91.44 429 ALA A C 1
ATOM 3341 O O . ALA A 1 429 ? 13.504 13.994 -17.379 1.00 91.44 429 ALA A O 1
ATOM 3342 N N . LEU A 1 430 ? 12.354 14.019 -15.448 1.00 93.00 430 LEU A N 1
ATOM 3343 C CA . LEU A 1 430 ? 13.531 14.204 -14.600 1.00 93.00 430 LEU A CA 1
ATOM 3344 C C . LEU A 1 430 ? 14.502 13.036 -14.729 1.00 93.00 430 LEU A C 1
ATOM 3346 O O . LEU A 1 430 ? 15.688 13.253 -14.969 1.00 93.00 430 LEU A O 1
ATOM 3350 N N . LEU A 1 431 ? 13.995 11.812 -14.602 1.00 88.38 431 LEU A N 1
ATOM 3351 C CA . LEU A 1 431 ? 14.839 10.624 -14.561 1.00 88.38 431 LEU A CA 1
ATOM 3352 C C . LEU A 1 431 ? 15.340 10.187 -15.945 1.00 88.38 431 LEU A C 1
ATOM 3354 O O . LEU A 1 431 ? 16.383 9.542 -16.028 1.00 88.38 431 LEU A O 1
ATOM 3358 N N . SER A 1 432 ? 14.627 10.525 -17.026 1.00 82.06 432 SER A N 1
ATOM 3359 C CA . SER A 1 432 ? 14.967 10.062 -18.381 1.00 82.06 432 SER A CA 1
ATOM 3360 C C . SER A 1 432 ? 15.541 11.129 -19.317 1.00 82.06 432 SER A C 1
ATOM 3362 O O . SER A 1 432 ? 16.219 10.776 -20.283 1.00 82.06 432 SER A O 1
ATOM 3364 N N . GLU A 1 433 ? 15.304 12.421 -19.062 1.00 78.50 433 GLU A N 1
ATOM 3365 C CA . GLU A 1 433 ? 15.656 13.498 -20.003 1.00 78.50 433 GLU A CA 1
ATOM 3366 C C . GLU A 1 433 ? 16.525 14.583 -19.365 1.00 78.50 433 GLU A C 1
ATOM 3368 O O . GLU A 1 433 ? 17.532 14.995 -19.937 1.00 78.50 433 GLU A O 1
ATOM 3373 N N . GLN A 1 434 ? 16.144 15.045 -18.175 1.00 82.06 434 GLN A N 1
ATOM 3374 C CA . GLN A 1 434 ? 16.720 16.245 -17.560 1.00 82.06 434 GLN A CA 1
ATOM 3375 C C . GLN A 1 434 ? 17.926 15.948 -16.665 1.00 82.06 434 GLN A C 1
ATOM 3377 O O . GLN A 1 434 ? 18.455 16.861 -16.038 1.00 82.06 434 GLN A O 1
ATOM 3382 N N . ARG A 1 435 ? 18.351 14.679 -16.587 1.00 83.12 435 ARG A N 1
ATOM 3383 C CA . ARG A 1 435 ? 19.400 14.210 -15.666 1.00 83.12 435 ARG A CA 1
ATOM 3384 C C . ARG A 1 435 ? 19.140 14.639 -14.216 1.00 83.12 435 ARG A C 1
ATOM 3386 O O . ARG A 1 435 ? 20.050 15.029 -13.493 1.00 83.12 435 ARG A O 1
ATOM 3393 N N . GLY A 1 436 ? 17.871 14.598 -13.818 1.00 85.06 436 GLY A N 1
ATOM 3394 C CA . GLY A 1 436 ? 17.428 14.939 -12.477 1.00 85.06 436 GLY A CA 1
ATOM 3395 C C . GLY A 1 436 ? 17.886 13.911 -11.448 1.00 85.06 436 GLY A C 1
ATOM 3396 O O . GLY A 1 436 ? 18.049 12.727 -11.755 1.00 85.06 436 GLY A O 1
ATOM 3397 N N . SER A 1 437 ? 18.063 14.383 -10.217 1.00 92.00 437 SER A N 1
ATOM 3398 C CA . SER A 1 437 ? 18.437 13.547 -9.083 1.00 92.00 437 SER A CA 1
ATOM 3399 C C . SER A 1 437 ? 17.211 13.017 -8.327 1.00 92.00 437 SER A C 1
ATOM 3401 O O . SER A 1 437 ? 16.095 13.541 -8.456 1.00 92.00 437 SER A O 1
ATOM 3403 N N . PHE A 1 438 ? 17.411 12.004 -7.486 1.00 93.69 438 PHE A N 1
ATOM 3404 C CA . PHE A 1 438 ? 16.369 11.478 -6.607 1.00 93.69 438 PHE A CA 1
ATOM 3405 C C . PHE A 1 438 ? 15.852 12.536 -5.607 1.00 93.69 438 PHE A C 1
ATOM 3407 O O . PHE A 1 438 ? 14.667 12.565 -5.256 1.00 93.69 438 PHE A O 1
ATOM 3414 N N . GLU A 1 439 ? 16.700 13.476 -5.196 1.00 94.56 439 GLU A N 1
ATOM 3415 C CA . GLU A 1 439 ? 16.320 14.619 -4.361 1.00 94.56 439 GLU A CA 1
ATOM 3416 C C . GLU A 1 439 ? 15.377 15.564 -5.112 1.00 94.56 439 GLU A C 1
ATOM 3418 O O . GLU A 1 439 ? 14.371 16.000 -4.555 1.00 94.56 439 GLU A O 1
ATOM 3423 N N . ALA A 1 440 ? 15.647 15.848 -6.391 1.00 95.00 440 ALA A N 1
ATOM 3424 C CA . ALA A 1 440 ? 14.762 16.663 -7.227 1.00 95.00 440 ALA A CA 1
ATOM 3425 C C . ALA A 1 440 ? 13.419 15.960 -7.496 1.00 95.00 440 ALA A C 1
ATOM 3427 O O . ALA A 1 440 ? 12.355 16.592 -7.521 1.00 95.00 440 ALA A O 1
ATOM 3428 N N . LEU A 1 441 ? 13.445 14.635 -7.653 1.00 95.62 441 LEU A N 1
ATOM 3429 C CA . LEU A 1 441 ? 12.240 13.816 -7.750 1.00 95.62 441 LEU A CA 1
ATOM 3430 C C . LEU A 1 441 ? 11.372 13.967 -6.487 1.00 95.62 441 LEU A C 1
ATOM 3432 O O . LEU A 1 441 ? 10.165 14.189 -6.601 1.00 95.62 441 LEU A O 1
ATOM 3436 N N . THR A 1 442 ? 11.983 13.913 -5.300 1.00 96.31 442 THR A N 1
ATOM 3437 C CA . THR A 1 442 ? 11.311 13.898 -3.983 1.00 96.31 442 THR A CA 1
ATOM 3438 C C . THR A 1 442 ? 11.296 15.246 -3.249 1.00 96.31 442 THR A C 1
ATOM 3440 O O . THR A 1 442 ? 10.970 15.328 -2.053 1.00 96.31 442 THR A O 1
ATOM 3443 N N . ALA A 1 443 ? 11.606 16.335 -3.954 1.00 94.94 443 ALA A N 1
ATOM 3444 C CA . ALA A 1 443 ? 11.481 17.690 -3.437 1.00 94.94 443 ALA A CA 1
ATOM 3445 C C . ALA A 1 443 ? 10.055 17.923 -2.915 1.00 94.94 443 ALA A C 1
ATOM 3447 O O . ALA A 1 443 ? 9.090 17.420 -3.501 1.00 94.94 443 ALA A O 1
ATOM 3448 N N . ARG A 1 444 ? 9.903 18.673 -1.811 1.00 93.81 444 ARG A N 1
ATOM 3449 C CA . ARG A 1 444 ? 8.560 19.012 -1.309 1.00 93.81 444 ARG A CA 1
ATOM 3450 C C . ARG A 1 444 ? 7.793 19.759 -2.391 1.00 93.81 444 ARG A C 1
ATOM 3452 O O . ARG A 1 444 ? 8.376 20.565 -3.120 1.00 93.81 444 ARG A O 1
ATOM 3459 N N . TYR A 1 445 ? 6.506 19.470 -2.511 1.00 90.00 445 TYR A N 1
ATOM 3460 C CA . TYR A 1 445 ? 5.628 20.316 -3.294 1.00 90.00 445 TYR A CA 1
ATOM 3461 C C . TYR A 1 445 ? 5.649 21.738 -2.723 1.00 90.00 445 TYR A C 1
ATOM 3463 O O . TYR A 1 445 ? 5.717 21.938 -1.510 1.00 90.00 445 TYR A O 1
ATOM 3471 N N . VAL A 1 446 ? 5.664 22.718 -3.620 1.00 83.56 446 VAL A N 1
ATOM 3472 C CA . VAL A 1 446 ? 5.558 24.134 -3.282 1.00 83.56 446 VAL A CA 1
ATOM 3473 C C . VAL A 1 446 ? 4.424 24.669 -4.134 1.00 83.56 446 VAL A C 1
ATOM 3475 O O . VAL A 1 446 ? 4.524 24.671 -5.365 1.00 83.56 446 VAL A O 1
ATOM 3478 N N . ASP A 1 447 ? 3.338 25.082 -3.483 1.00 74.81 447 ASP A N 1
ATOM 3479 C CA . ASP A 1 447 ? 2.209 25.664 -4.189 1.00 74.81 447 ASP A CA 1
ATOM 3480 C C . ASP A 1 447 ? 2.556 27.078 -4.668 1.00 74.81 447 ASP A C 1
ATOM 3482 O O . ASP A 1 447 ? 2.485 28.067 -3.938 1.00 74.81 447 ASP A O 1
ATOM 3486 N N . ASN A 1 448 ? 2.934 27.175 -5.940 1.00 63.66 448 ASN A N 1
ATOM 3487 C CA . ASN A 1 448 ? 3.231 28.448 -6.587 1.00 63.66 448 ASN A CA 1
ATOM 3488 C C . ASN A 1 448 ? 1.962 29.200 -7.041 1.00 63.66 448 ASN A C 1
ATOM 3490 O O . ASN A 1 448 ? 2.075 30.242 -7.695 1.00 63.66 448 ASN A O 1
ATOM 3494 N N . SER A 1 449 ? 0.754 28.714 -6.721 1.00 61.66 449 SER A N 1
ATOM 3495 C CA . SER A 1 449 ? -0.504 29.416 -7.015 1.00 61.66 449 SER A CA 1
ATOM 3496 C C . SER A 1 449 ? -0.575 30.785 -6.319 1.00 61.66 449 SER A C 1
ATOM 3498 O O . SER A 1 449 ? -1.007 31.767 -6.929 1.00 61.66 449 SER A O 1
ATOM 3500 N N . ALA A 1 450 ? -0.030 30.896 -5.102 1.00 51.12 450 ALA A N 1
ATOM 3501 C CA . ALA A 1 450 ? 0.081 32.156 -4.368 1.00 51.12 450 ALA A CA 1
ATOM 3502 C C . ALA A 1 450 ? 0.993 33.175 -5.082 1.00 51.12 450 ALA A C 1
ATOM 3504 O O . ALA A 1 450 ? 0.668 34.360 -5.147 1.00 51.12 450 ALA A O 1
ATOM 3505 N N . ALA A 1 451 ? 2.088 32.718 -5.700 1.00 48.72 451 ALA A N 1
ATOM 3506 C CA . ALA A 1 451 ? 3.004 33.574 -6.458 1.00 48.72 451 ALA A CA 1
ATOM 3507 C C . ALA A 1 451 ? 2.412 34.034 -7.805 1.00 48.72 451 ALA A C 1
ATOM 3509 O O . ALA A 1 451 ? 2.667 35.155 -8.244 1.00 48.72 451 ALA A O 1
ATOM 3510 N N . LYS A 1 452 ? 1.574 33.206 -8.448 1.00 43.66 452 LYS A N 1
ATOM 3511 C CA . LYS A 1 452 ? 0.830 33.593 -9.661 1.00 43.66 452 LYS A CA 1
ATOM 3512 C C . LYS A 1 452 ? -0.266 34.625 -9.374 1.00 43.66 452 LYS A C 1
ATOM 3514 O O . LYS A 1 452 ? -0.480 35.511 -10.195 1.00 43.66 452 LYS A O 1
ATOM 3519 N N . ASN A 1 453 ? -0.902 34.561 -8.204 1.00 47.41 453 ASN A N 1
ATOM 3520 C CA . ASN A 1 453 ? -1.902 35.545 -7.769 1.00 47.41 453 ASN A CA 1
ATOM 3521 C C . ASN A 1 453 ? -1.295 36.866 -7.255 1.00 47.41 453 ASN A C 1
ATOM 3523 O O . ASN A 1 453 ? -2.023 37.847 -7.110 1.00 47.41 453 ASN A O 1
ATOM 3527 N N . ALA A 1 454 ? 0.021 36.913 -7.016 1.00 46.06 454 ALA A N 1
ATOM 3528 C CA . ALA A 1 454 ? 0.757 38.117 -6.623 1.00 46.06 454 ALA A CA 1
ATOM 3529 C C . ALA A 1 454 ? 1.253 38.961 -7.817 1.00 46.06 454 ALA A C 1
ATOM 3531 O O . ALA A 1 454 ? 1.825 40.033 -7.615 1.00 46.06 454 ALA A O 1
ATOM 3532 N N . GLN A 1 455 ? 1.037 38.519 -9.063 1.00 41.19 455 GLN A N 1
ATOM 3533 C CA . GLN A 1 455 ? 1.322 39.355 -10.230 1.00 41.19 455 GLN A CA 1
ATOM 3534 C C . GLN A 1 455 ? 0.271 40.474 -10.346 1.00 41.19 455 GLN A C 1
ATOM 3536 O O . GLN A 1 455 ? -0.930 40.193 -10.283 1.00 41.19 455 GLN A O 1
ATOM 3541 N N . PRO A 1 456 ? 0.677 41.748 -10.521 1.00 44.34 456 PRO A N 1
ATOM 3542 C CA . PRO A 1 456 ? -0.269 42.847 -10.654 1.00 44.34 456 PRO A CA 1
ATOM 3543 C C . PRO A 1 456 ? -1.177 42.602 -11.861 1.00 44.34 456 PRO A C 1
ATOM 3545 O O . PRO A 1 456 ? -0.703 42.372 -12.976 1.00 44.34 456 PRO A O 1
ATOM 3548 N N . LYS A 1 457 ? -2.497 42.650 -11.633 1.00 49.25 457 LYS A N 1
ATOM 3549 C CA . LYS A 1 457 ? -3.504 42.535 -12.695 1.00 49.25 457 LYS A CA 1
ATOM 3550 C C . LYS A 1 457 ? -3.149 43.510 -13.832 1.00 49.25 457 LYS A C 1
ATOM 3552 O O . LYS A 1 457 ? -2.867 44.677 -13.541 1.00 49.25 457 LYS A O 1
ATOM 3557 N N . PRO A 1 458 ? -3.167 43.082 -15.108 1.00 52.22 458 PRO A N 1
ATOM 3558 C CA . PRO A 1 458 ? -2.917 43.988 -16.220 1.00 52.22 458 PRO A CA 1
ATOM 3559 C C . PRO A 1 458 ? -3.913 45.150 -16.159 1.00 52.22 458 PRO A C 1
ATOM 3561 O O . PRO A 1 458 ? -5.112 44.939 -15.955 1.00 52.22 458 PRO A O 1
ATOM 3564 N N . LYS A 1 459 ? -3.404 46.384 -16.291 1.00 48.88 459 LYS A N 1
ATOM 3565 C CA . LYS A 1 459 ? -4.229 47.599 -16.250 1.00 48.88 459 LYS A CA 1
ATOM 3566 C C . LYS A 1 459 ? -5.379 47.469 -17.262 1.00 48.88 459 LYS A C 1
ATOM 3568 O O . LYS A 1 459 ? -5.134 47.030 -18.389 1.00 48.88 459 LYS A O 1
ATOM 3573 N N . PRO A 1 460 ? -6.618 47.840 -16.894 1.00 49.34 460 PRO A N 1
ATOM 3574 C CA . PRO A 1 460 ? -7.743 47.783 -17.817 1.00 49.34 460 PRO A CA 1
ATOM 3575 C C . PRO A 1 460 ? -7.439 48.645 -19.047 1.00 49.34 460 PRO A C 1
ATOM 3577 O O . PRO A 1 460 ? -7.010 49.793 -18.920 1.00 49.34 460 PRO A O 1
ATOM 3580 N N . LYS A 1 461 ? -7.636 48.075 -20.242 1.00 58.44 461 LYS A N 1
ATOM 3581 C CA . LYS A 1 461 ? -7.488 48.810 -21.503 1.00 58.44 461 LYS A CA 1
ATOM 3582 C C . LYS A 1 461 ? -8.464 49.998 -21.503 1.00 58.44 461 LYS A C 1
ATOM 3584 O O . LYS A 1 461 ? -9.617 49.812 -21.103 1.00 58.44 461 LYS A O 1
ATOM 3589 N N . PRO A 1 462 ? -8.039 51.200 -21.931 1.00 51.78 462 PRO A N 1
ATOM 3590 C CA . PRO A 1 462 ? -8.938 52.341 -22.011 1.00 51.78 462 PRO A CA 1
ATOM 3591 C C . PRO A 1 462 ? -10.081 52.016 -22.976 1.00 51.78 462 PRO A C 1
ATOM 3593 O O . PRO A 1 462 ? -9.852 51.519 -24.080 1.00 51.78 462 PRO A O 1
ATOM 3596 N N . LYS A 1 463 ? -11.318 52.261 -22.530 1.00 51.69 463 LYS A N 1
ATOM 3597 C CA . LYS A 1 463 ? -12.507 52.122 -23.375 1.00 51.69 463 LYS A CA 1
ATOM 3598 C C . LYS A 1 463 ? -12.366 53.058 -24.586 1.00 51.69 463 LYS A C 1
ATOM 3600 O O . LYS A 1 463 ? -11.937 54.200 -24.388 1.00 51.69 463 LYS A O 1
ATOM 3605 N N . PRO A 1 464 ? -12.722 52.618 -25.805 1.00 49.44 464 PRO A N 1
ATOM 3606 C CA . PRO A 1 464 ? -12.799 53.528 -26.937 1.00 49.44 464 PRO A CA 1
ATOM 3607 C C . PRO A 1 464 ? -13.834 54.610 -26.610 1.00 49.44 464 PRO A C 1
ATOM 3609 O O . PRO A 1 464 ? -14.925 54.307 -26.119 1.00 49.44 464 PRO A O 1
ATOM 3612 N N . LYS A 1 465 ? -13.439 55.874 -26.786 1.00 52.47 465 LYS A N 1
ATOM 3613 C CA . LYS A 1 465 ? -14.353 57.013 -26.657 1.00 52.47 465 LYS A CA 1
ATOM 3614 C C . LYS A 1 465 ? -15.386 56.958 -27.796 1.00 52.47 465 LYS A C 1
ATOM 3616 O O . LYS A 1 465 ? -15.030 56.441 -28.855 1.00 52.47 465 LYS A O 1
ATOM 3621 N N . PRO A 1 466 ? -16.623 57.418 -27.538 1.00 57.53 466 PRO A N 1
ATOM 3622 C CA . PRO A 1 466 ? -17.727 57.343 -28.491 1.00 57.53 466 PRO A CA 1
ATOM 3623 C C . PRO A 1 466 ? -17.439 58.081 -29.796 1.00 57.53 466 PRO A C 1
ATOM 3625 O O . PRO A 1 466 ? -16.698 59.093 -29.747 1.00 57.53 466 PRO A O 1
#

Nearest PDB structures (foldseek):
  5w0n-assembly3_C  TM=9.100E-01  e=1.818E-24  Homo sapiens
  5wu5-assembly5_D  TM=8.103E-01  e=1.397E-19  Homo sapiens
  5wu1-assembly1_A  TM=8.022E-01  e=6.099E-19  Homo sapiens
  5wu3-assembly1_A  TM=7.959E-01  e=9.036E-19  Homo sapiens
  5wu6-assembly3_C  TM=7.832E-01  e=7.798E-19  Homo sapiens

Radius of gyration: 30.79 Å; Cα contacts (8 Å, |Δi|>4): 612; chains: 1; bounding box: 104×87×70 Å

pLDDT: mean 81.12, std 21.33, range [27.22, 98.88]